Protein AF-A0A356KQK3-F1 (afdb_monomer_lite)

Secondary structure (DSSP, 8-state):
-------HHHHIIIIIIIIIIIIIHHHHHHHHHHHHHH---EEEEEESTTGGGT-SS--EEES--TTTTS-TTSEEEEEE-TT-EEEEESSGGG-SEEEEEETT-BEE-TT---EEE----SS---EEEEEEEEEE-HHHHHHHHS-S-STTHHHHHHHHHHHHHHHHHHHHHHHHHHHHHHHHHHHHHHHHHHT--HHHHS-EEEEEPTTS-EEEEE--HHHHHHHHHHHHGGG---EEPPPEEEEPPPEE-TT-SS-EEEPP----TTPPSEEEEEEEEE-GGGT-TTS-EEEEEEEETT---EEEEEEEETTSEE--GGG---EEEEE--EEES-TTSSSB--GGG-EEES--TTSSBTTEEEEEEEEEETTEEEEEEESSTT--GGGEEEEEEEEETT-EEEEEE-TT---EEEEEB-SS--TT-EEEEE--PPP-SSS--EEEEEEEEEE--HHHHHHHHHTT--PEE-SSPPPPGGGTTTSS-TTTTTS---

pLDDT: mean 74.05, std 19.7, range [24.05, 98.12]

Structure (mmCIF, N/CA/C/O backbone):
data_AF-A0A356KQK3-F1
#
_entry.id   AF-A0A356KQK3-F1
#
loop_
_atom_site.group_PDB
_atom_site.id
_atom_site.type_symbol
_atom_site.label_atom_id
_atom_site.label_alt_id
_atom_site.label_comp_id
_atom_site.label_asym_id
_atom_site.label_entity_id
_atom_site.label_seq_id
_atom_site.pdbx_PDB_ins_code
_atom_site.Cartn_x
_atom_site.Cartn_y
_atom_site.Cartn_z
_atom_site.occupancy
_atom_site.B_iso_or_equiv
_atom_site.auth_seq_id
_atom_site.auth_comp_id
_atom_site.auth_asym_id
_atom_site.auth_atom_id
_atom_site.pdbx_PDB_model_num
ATOM 1 N N . MET A 1 1 ? 6.437 -17.518 -47.014 1.00 45.53 1 MET A N 1
ATOM 2 C CA . MET A 1 1 ? 5.598 -17.442 -45.797 1.00 45.53 1 MET A CA 1
ATOM 3 C C . MET A 1 1 ? 6.515 -17.729 -44.629 1.00 45.53 1 MET A C 1
ATOM 5 O O . MET A 1 1 ? 7.204 -18.735 -44.697 1.00 45.53 1 MET A O 1
ATOM 9 N N . SER A 1 2 ? 6.586 -16.839 -43.641 1.00 49.50 2 SER A N 1
ATOM 10 C CA . SER A 1 2 ? 7.392 -17.042 -42.432 1.00 49.50 2 SER A CA 1
ATOM 11 C C . SER A 1 2 ? 6.797 -18.187 -41.610 1.00 49.50 2 SER A C 1
ATOM 13 O O . SER A 1 2 ? 5.632 -18.095 -41.222 1.00 49.50 2 SER A O 1
ATOM 15 N N . ASP A 1 3 ? 7.560 -19.251 -41.360 1.00 51.44 3 ASP A N 1
ATOM 16 C CA . ASP A 1 3 ? 7.124 -20.333 -40.476 1.00 51.44 3 ASP A CA 1
ATOM 17 C C . ASP A 1 3 ? 7.192 -19.871 -39.012 1.00 51.44 3 ASP A C 1
ATOM 19 O O . ASP A 1 3 ? 8.252 -19.873 -38.379 1.00 51.44 3 ASP A O 1
ATOM 23 N N . LEU A 1 4 ? 6.047 -19.437 -38.482 1.00 49.47 4 LEU A N 1
ATOM 24 C CA . LEU A 1 4 ? 5.902 -19.024 -37.088 1.00 49.47 4 LEU A CA 1
ATOM 25 C C . LEU A 1 4 ? 5.763 -20.214 -36.123 1.00 49.47 4 LEU A C 1
ATOM 27 O O . LEU A 1 4 ? 5.770 -19.992 -34.906 1.00 49.47 4 LEU A O 1
ATOM 31 N N . GLN A 1 5 ? 5.736 -21.467 -36.611 1.00 47.03 5 GLN A N 1
ATOM 32 C CA . GLN A 1 5 ? 5.753 -22.688 -35.787 1.00 47.03 5 GLN A CA 1
ATOM 33 C C . GLN A 1 5 ? 7.140 -22.954 -35.177 1.00 47.03 5 GLN A C 1
ATOM 35 O O . GLN A 1 5 ? 7.638 -24.080 -35.118 1.00 47.03 5 GLN A O 1
ATOM 40 N N . LYS A 1 6 ? 7.798 -21.901 -34.685 1.00 53.62 6 LYS A N 1
ATOM 41 C CA . LYS A 1 6 ? 9.056 -22.018 -33.957 1.00 53.62 6 LYS A CA 1
ATOM 42 C C . LYS A 1 6 ? 8.815 -22.661 -32.588 1.00 53.62 6 LYS A C 1
ATOM 44 O O . LYS A 1 6 ? 7.799 -22.381 -31.943 1.00 53.62 6 LYS A O 1
ATOM 49 N N . PRO A 1 7 ? 9.773 -23.461 -32.085 1.00 44.06 7 PRO A N 1
ATOM 50 C CA . PRO A 1 7 ? 9.718 -23.966 -30.724 1.00 44.06 7 PRO A CA 1
ATOM 51 C C . PRO A 1 7 ? 9.570 -22.820 -29.724 1.00 44.06 7 PRO A C 1
ATOM 53 O O . PRO A 1 7 ? 10.208 -21.775 -29.859 1.00 44.06 7 PRO A O 1
ATOM 56 N N . GLN A 1 8 ? 8.791 -23.043 -28.672 1.00 42.50 8 GLN A N 1
ATOM 57 C CA . GLN A 1 8 ? 8.525 -22.063 -27.617 1.00 42.50 8 GLN A CA 1
ATOM 58 C C . GLN A 1 8 ? 9.806 -21.424 -27.049 1.00 42.50 8 GLN A C 1
ATOM 60 O O . GLN A 1 8 ? 9.858 -20.216 -26.848 1.00 42.50 8 GLN A O 1
ATOM 65 N N . ALA A 1 9 ? 10.882 -22.202 -26.888 1.00 43.84 9 ALA A N 1
ATOM 66 C CA . ALA A 1 9 ? 12.180 -21.703 -26.429 1.00 43.84 9 ALA A CA 1
ATOM 67 C C . ALA A 1 9 ? 12.809 -20.639 -27.358 1.00 43.84 9 ALA A C 1
ATOM 69 O O . ALA A 1 9 ? 13.508 -19.744 -26.881 1.00 43.84 9 ALA A O 1
ATOM 70 N N . ALA A 1 10 ? 12.560 -20.707 -28.669 1.00 50.00 10 ALA A N 1
ATOM 71 C CA . ALA A 1 10 ? 13.054 -19.726 -29.635 1.00 50.00 10 ALA A CA 1
ATOM 72 C C . ALA A 1 10 ? 12.290 -18.395 -29.526 1.00 50.00 10 ALA A C 1
ATOM 74 O O . ALA A 1 10 ? 12.915 -17.333 -29.526 1.00 50.00 10 ALA A O 1
ATOM 75 N N . TRP A 1 11 ? 10.966 -18.454 -29.348 1.00 48.19 11 TRP A N 1
ATOM 76 C CA . TRP A 1 11 ? 10.122 -17.283 -29.080 1.00 48.19 11 TRP A CA 1
ATOM 77 C C . TRP A 1 11 ? 10.486 -16.600 -27.757 1.00 48.19 11 TRP A C 1
ATOM 79 O O . TRP A 1 11 ? 10.659 -15.381 -27.719 1.00 48.19 11 TRP A O 1
ATOM 89 N N . THR A 1 12 ? 10.685 -17.387 -26.695 1.00 45.28 12 THR A N 1
ATOM 90 C CA . THR A 1 12 ? 11.134 -16.912 -25.376 1.00 45.28 12 THR A CA 1
ATOM 91 C C . THR A 1 12 ? 12.439 -16.139 -25.467 1.00 45.28 12 THR A C 1
ATOM 93 O O . THR A 1 12 ? 12.567 -15.033 -24.941 1.00 45.28 12 THR A O 1
ATOM 96 N N . ARG A 1 13 ? 13.419 -16.723 -26.156 1.00 53.59 13 ARG A N 1
ATOM 97 C CA . ARG A 1 13 ? 14.734 -16.118 -26.302 1.00 53.59 13 ARG A CA 1
ATOM 98 C C . ARG A 1 13 ? 14.661 -14.805 -27.081 1.00 53.59 13 ARG A C 1
ATOM 100 O O . ARG A 1 13 ? 15.253 -13.830 -26.639 1.00 53.59 13 ARG A O 1
ATOM 107 N N . LEU A 1 14 ? 13.939 -14.765 -28.201 1.00 63.19 14 LEU A N 1
ATOM 108 C CA . LEU A 1 14 ? 13.907 -13.583 -29.063 1.00 63.19 14 LEU A CA 1
ATOM 109 C C . LEU A 1 14 ? 13.058 -12.439 -28.485 1.00 63.19 14 LEU A C 1
ATOM 111 O O . LEU A 1 14 ? 13.552 -11.324 -28.349 1.00 63.19 14 LEU A O 1
ATOM 115 N N . LEU A 1 15 ? 11.784 -12.687 -28.165 1.00 55.78 15 LEU A N 1
ATOM 116 C CA . LEU A 1 15 ? 10.864 -11.625 -27.739 1.00 55.78 15 LEU A CA 1
ATOM 117 C C . LEU A 1 15 ? 10.991 -11.308 -26.247 1.00 55.78 15 LEU A C 1
ATOM 119 O O . LEU A 1 15 ? 10.935 -10.142 -25.866 1.00 55.78 15 LEU A O 1
ATOM 123 N N . GLY A 1 16 ? 11.171 -12.332 -25.410 1.00 48.62 16 GLY A N 1
ATOM 124 C CA . GLY A 1 16 ? 11.288 -12.171 -23.962 1.00 48.62 16 GLY A CA 1
ATOM 125 C C . GLY A 1 16 ? 12.658 -11.640 -23.553 1.00 48.62 16 GLY A C 1
ATOM 126 O O . GLY A 1 16 ? 12.758 -10.545 -23.008 1.00 48.62 16 GLY A O 1
ATOM 127 N N . HIS A 1 17 ? 13.720 -12.401 -23.827 1.00 51.78 17 HIS A N 1
ATOM 128 C CA . HIS A 1 17 ? 15.061 -12.071 -23.329 1.00 51.78 17 HIS A CA 1
ATOM 129 C C . HIS A 1 17 ? 15.787 -11.023 -24.180 1.00 51.78 17 HIS A C 1
ATOM 131 O O . HIS A 1 17 ? 16.295 -10.033 -23.656 1.00 51.78 17 HIS A O 1
ATOM 137 N N . GLU A 1 18 ? 15.863 -11.237 -25.494 1.00 63.44 18 GLU A N 1
ATOM 138 C CA . GLU A 1 18 ? 16.644 -10.367 -26.371 1.00 63.44 18 GLU A CA 1
ATOM 139 C C . GLU A 1 18 ? 15.929 -9.013 -26.570 1.00 63.44 18 GLU A C 1
ATOM 141 O O . GLU A 1 18 ? 16.486 -7.980 -26.214 1.00 63.44 18 GLU A O 1
ATOM 146 N N . LEU A 1 19 ? 14.676 -8.986 -27.037 1.00 62.00 19 LEU A N 1
ATOM 147 C CA . LEU A 1 19 ? 13.952 -7.733 -27.300 1.00 62.00 19 LEU A CA 1
ATOM 148 C C . LEU A 1 19 ? 13.513 -7.002 -26.024 1.00 62.00 19 LEU A C 1
ATOM 150 O O . LEU A 1 19 ? 13.873 -5.840 -25.816 1.00 62.00 19 LEU A O 1
ATOM 154 N N . ALA A 1 20 ? 12.693 -7.651 -25.193 1.00 50.84 20 ALA A N 1
ATOM 155 C CA . ALA A 1 20 ? 12.008 -6.955 -24.112 1.00 50.84 20 ALA A CA 1
ATOM 156 C C . ALA A 1 20 ? 12.902 -6.720 -22.886 1.00 50.84 20 ALA A C 1
ATOM 158 O O . ALA A 1 20 ? 13.019 -5.582 -22.435 1.00 50.84 20 ALA A O 1
ATOM 159 N N . ALA A 1 21 ? 13.569 -7.764 -22.387 1.00 47.19 21 ALA A N 1
ATOM 160 C CA . ALA A 1 21 ? 14.389 -7.700 -21.174 1.00 47.19 21 ALA A CA 1
ATOM 161 C C . ALA A 1 21 ? 15.709 -6.931 -21.339 1.00 47.19 21 ALA A C 1
ATOM 163 O O . ALA A 1 21 ? 16.272 -6.463 -20.352 1.00 47.19 21 ALA A O 1
ATOM 164 N N . THR A 1 22 ? 16.214 -6.806 -22.570 1.00 60.34 22 THR A N 1
ATOM 165 C CA . THR A 1 22 ? 17.493 -6.131 -22.838 1.00 60.34 22 THR A CA 1
ATOM 166 C C . THR A 1 22 ? 17.267 -4.737 -23.415 1.00 60.34 22 THR A C 1
ATOM 168 O O . THR A 1 22 ? 17.581 -3.735 -22.772 1.00 60.34 22 THR A O 1
ATOM 171 N N . TYR A 1 23 ? 16.695 -4.646 -24.618 1.00 65.62 23 TYR A N 1
ATOM 172 C CA . TYR A 1 23 ? 16.611 -3.372 -25.332 1.00 65.62 23 TYR A CA 1
ATOM 173 C C . TYR A 1 23 ? 15.455 -2.492 -24.857 1.00 65.62 23 TYR A C 1
ATOM 175 O O . TYR A 1 23 ? 15.681 -1.339 -24.493 1.00 65.62 23 TYR A O 1
ATOM 183 N N . LEU A 1 24 ? 14.219 -3.006 -24.833 1.00 58.38 24 LEU A N 1
ATOM 184 C CA . LEU A 1 24 ? 13.063 -2.205 -24.398 1.00 58.38 24 LEU A CA 1
ATOM 185 C C . LEU A 1 24 ? 13.178 -1.810 -22.921 1.00 58.38 24 LEU A C 1
ATOM 187 O O . LEU A 1 24 ? 12.799 -0.697 -22.555 1.00 58.38 24 LEU A O 1
ATOM 191 N N . ALA A 1 25 ? 13.773 -2.683 -22.105 1.00 50.56 25 ALA A N 1
ATOM 192 C CA . ALA A 1 25 ? 14.048 -2.415 -20.705 1.00 50.56 25 ALA A CA 1
ATOM 193 C C . ALA A 1 25 ? 14.925 -1.188 -20.490 1.00 50.56 25 ALA A C 1
ATOM 195 O O . ALA A 1 25 ? 14.507 -0.187 -19.903 1.00 50.56 25 ALA A O 1
ATOM 196 N N . ALA A 1 26 ? 16.132 -1.238 -21.036 1.00 61.12 26 ALA A N 1
ATOM 197 C CA . ALA A 1 26 ? 17.069 -0.151 -20.865 1.00 61.12 26 ALA A CA 1
ATOM 198 C C . ALA A 1 26 ? 16.563 1.143 -21.542 1.00 61.12 26 ALA A C 1
ATOM 200 O O . ALA A 1 26 ? 16.791 2.232 -21.019 1.00 61.12 26 ALA A O 1
ATOM 201 N N . LEU A 1 27 ? 15.775 1.058 -22.624 1.00 58.59 27 LEU A N 1
ATOM 202 C CA . LEU A 1 27 ? 15.119 2.232 -23.217 1.00 58.59 27 LEU A CA 1
ATOM 203 C C . LEU A 1 27 ? 14.075 2.871 -22.289 1.00 58.59 27 LEU A C 1
ATOM 205 O O . LEU A 1 27 ? 14.006 4.101 -22.216 1.00 58.59 27 LEU A O 1
ATOM 209 N N . GLY A 1 28 ? 13.271 2.062 -21.596 1.00 51.75 28 GLY A N 1
ATOM 210 C CA . GLY A 1 28 ? 12.271 2.531 -20.636 1.00 51.75 28 GLY A CA 1
ATOM 211 C C . GLY A 1 28 ? 12.899 3.174 -19.399 1.00 51.75 28 GLY A C 1
ATOM 212 O O . GLY A 1 28 ? 12.482 4.258 -18.990 1.00 51.75 28 GLY A O 1
ATOM 213 N N . GLU A 1 29 ? 13.942 2.554 -18.843 1.00 57.16 29 GLU A N 1
ATOM 214 C CA . GLU A 1 29 ? 14.688 3.099 -17.701 1.00 57.16 29 GLU A CA 1
ATOM 215 C C . GLU A 1 29 ? 15.357 4.433 -18.045 1.00 57.16 29 GLU A C 1
ATOM 217 O O . GLU A 1 29 ? 15.207 5.411 -17.308 1.00 57.16 29 GLU A O 1
ATOM 222 N N . LEU A 1 30 ? 16.021 4.514 -19.203 1.00 68.31 30 LEU A N 1
ATOM 223 C CA . LEU A 1 30 ? 16.633 5.754 -19.679 1.00 68.31 30 LEU A CA 1
ATOM 224 C C . LEU A 1 30 ? 15.592 6.846 -19.936 1.00 68.31 30 LEU A C 1
ATOM 226 O O . LEU A 1 30 ? 15.851 8.004 -19.623 1.00 68.31 30 LEU A O 1
ATOM 230 N N . ALA A 1 31 ? 14.411 6.504 -20.458 1.00 65.38 31 ALA A N 1
ATOM 231 C CA . ALA A 1 31 ? 13.335 7.470 -20.668 1.00 65.38 31 ALA A CA 1
ATOM 232 C C . ALA A 1 31 ? 12.751 7.998 -19.345 1.00 65.38 31 ALA A C 1
ATOM 234 O O . ALA A 1 31 ? 12.466 9.189 -19.230 1.00 65.38 31 ALA A O 1
ATOM 235 N N . GLU A 1 32 ? 12.575 7.145 -18.332 1.00 62.59 32 GLU A N 1
ATOM 236 C CA . GLU A 1 32 ? 12.102 7.582 -17.013 1.00 62.59 32 GLU A CA 1
ATOM 237 C C . GLU A 1 32 ? 13.137 8.454 -16.302 1.00 62.59 32 GLU A C 1
ATOM 239 O O . GLU A 1 32 ? 12.781 9.487 -15.733 1.00 62.59 32 GLU A O 1
ATOM 244 N N . LEU A 1 33 ? 14.416 8.083 -16.382 1.00 71.12 33 LEU A N 1
ATOM 245 C CA . LEU A 1 33 ? 15.498 8.926 -15.895 1.00 71.12 33 LEU A CA 1
ATOM 246 C C . LEU A 1 33 ? 15.512 10.256 -16.657 1.00 71.12 33 LEU A C 1
ATOM 248 O O . LEU A 1 33 ? 15.440 11.295 -16.016 1.00 71.12 33 LEU A O 1
ATOM 252 N N . GLU A 1 34 ? 15.488 10.261 -17.994 1.00 76.81 34 GLU A N 1
ATOM 253 C CA . GLU A 1 34 ? 15.442 11.494 -18.799 1.00 76.81 34 GLU A CA 1
ATOM 254 C C . GLU A 1 34 ? 14.299 12.409 -18.326 1.00 76.81 34 GLU A C 1
ATOM 256 O O . GLU A 1 34 ? 14.519 13.594 -18.065 1.00 76.81 34 GLU A O 1
ATOM 261 N N . ARG A 1 35 ? 13.092 11.863 -18.120 1.00 70.06 35 ARG A N 1
ATOM 262 C CA . ARG A 1 35 ? 11.924 12.624 -17.647 1.00 70.06 35 ARG A CA 1
ATOM 263 C C . ARG A 1 35 ? 12.123 13.239 -16.263 1.00 70.06 35 ARG A C 1
ATOM 265 O O . ARG A 1 35 ? 11.754 14.393 -16.082 1.00 70.06 35 ARG A O 1
ATOM 272 N N . ARG A 1 36 ? 12.738 12.537 -15.307 1.00 72.06 36 ARG A N 1
ATOM 273 C CA . ARG A 1 36 ? 12.986 13.078 -13.952 1.00 72.06 36 ARG A CA 1
ATOM 274 C C . ARG A 1 36 ? 13.952 14.259 -13.931 1.00 72.06 36 ARG A C 1
ATOM 276 O O . ARG A 1 36 ? 13.905 15.066 -13.005 1.00 72.06 36 ARG A O 1
ATOM 283 N N . TYR A 1 37 ? 14.849 14.327 -14.913 1.00 77.81 37 TYR A N 1
ATOM 284 C CA . TYR A 1 37 ? 15.829 15.406 -15.049 1.00 77.81 37 TYR A CA 1
ATOM 285 C C . TYR A 1 37 ? 15.358 16.529 -15.989 1.00 77.81 37 TYR A C 1
ATOM 287 O O . TYR A 1 37 ? 15.927 17.614 -15.946 1.00 77.81 37 TYR A O 1
ATOM 295 N N . SER A 1 38 ? 14.320 16.298 -16.807 1.00 72.69 38 SER A N 1
ATOM 296 C CA . SER A 1 38 ? 13.834 17.258 -17.817 1.00 72.69 38 SER A CA 1
ATOM 297 C C . SER A 1 38 ? 12.420 17.798 -17.589 1.00 72.69 38 SER A C 1
ATOM 299 O O . SER A 1 38 ? 12.067 18.810 -18.190 1.00 72.69 38 SER A O 1
ATOM 301 N N . LEU A 1 39 ? 11.602 17.158 -16.747 1.00 69.06 39 LEU A N 1
ATOM 302 C CA . LEU A 1 39 ? 10.212 17.547 -16.503 1.00 69.06 39 LEU A CA 1
ATOM 303 C C . LEU A 1 39 ? 9.963 17.892 -15.033 1.00 69.06 39 LEU A C 1
ATOM 305 O O . LEU A 1 39 ? 10.480 17.260 -14.114 1.00 69.06 39 LEU A O 1
ATOM 309 N N . GLU A 1 40 ? 9.066 18.848 -14.813 1.00 66.81 40 GLU A N 1
ATOM 310 C CA . GLU A 1 40 ? 8.514 19.169 -13.497 1.00 66.81 40 GLU A CA 1
ATOM 311 C C . GLU A 1 40 ? 7.286 18.301 -13.214 1.00 66.81 40 GLU A C 1
ATOM 313 O O . GLU A 1 40 ? 6.137 18.733 -13.328 1.00 66.81 40 GLU A O 1
ATOM 318 N N . ARG A 1 41 ? 7.519 17.031 -12.869 1.00 68.69 41 ARG A N 1
ATOM 319 C CA . ARG A 1 41 ? 6.446 16.150 -12.394 1.00 68.69 41 ARG A CA 1
ATOM 320 C C . ARG A 1 41 ? 6.361 16.179 -10.881 1.00 68.69 41 ARG A C 1
ATOM 322 O O . ARG A 1 41 ? 7.340 16.380 -10.167 1.00 68.69 41 ARG A O 1
ATOM 329 N N . VAL A 1 42 ? 5.157 15.918 -10.399 1.00 68.50 42 VAL A N 1
ATOM 330 C CA . VAL A 1 42 ? 4.860 15.792 -8.983 1.00 68.50 42 VAL A CA 1
ATOM 331 C C . VAL A 1 42 ? 4.274 14.415 -8.741 1.00 68.50 42 VAL A C 1
ATOM 333 O O . VAL A 1 42 ? 3.205 14.089 -9.256 1.00 68.50 42 VAL A O 1
ATOM 336 N N . ARG A 1 43 ? 4.954 13.611 -7.924 1.00 70.00 43 ARG A N 1
ATOM 337 C CA . ARG A 1 43 ? 4.394 12.365 -7.402 1.00 70.00 43 ARG A CA 1
ATOM 338 C C . ARG A 1 43 ? 3.684 12.656 -6.089 1.00 70.00 43 ARG A C 1
ATOM 340 O O . ARG A 1 43 ? 4.187 13.415 -5.270 1.00 70.00 43 ARG A O 1
ATOM 347 N N . VAL A 1 44 ? 2.525 12.048 -5.877 1.00 67.75 44 VAL A N 1
ATOM 348 C CA . VAL A 1 44 ? 1.773 12.178 -4.626 1.00 67.75 44 VAL A CA 1
ATOM 349 C C . VAL A 1 44 ? 1.669 10.805 -3.986 1.00 67.75 44 VAL A C 1
ATOM 351 O O . VAL A 1 44 ? 1.217 9.851 -4.614 1.00 67.75 44 VAL A O 1
ATOM 354 N N . LEU A 1 45 ? 2.115 10.708 -2.742 1.00 66.69 45 LEU A N 1
ATOM 355 C CA . LEU A 1 45 ? 2.011 9.520 -1.910 1.00 66.69 45 LEU A CA 1
ATOM 356 C C . LEU A 1 45 ? 0.881 9.734 -0.908 1.00 66.69 45 LEU A C 1
ATOM 358 O O . LEU A 1 45 ? 0.734 10.822 -0.360 1.00 66.69 45 LEU A O 1
ATOM 362 N N . VAL A 1 46 ? 0.081 8.708 -0.653 1.00 67.56 46 VAL A N 1
ATOM 363 C CA . VAL A 1 46 ? -0.993 8.761 0.343 1.00 67.56 46 VAL A CA 1
ATOM 364 C C . VAL A 1 46 ? -0.479 8.136 1.640 1.00 67.56 46 VAL A C 1
ATOM 366 O O . VAL A 1 46 ? -0.025 6.995 1.628 1.00 67.56 46 VAL A O 1
ATOM 369 N N . LEU A 1 47 ? -0.532 8.877 2.747 1.00 57.78 47 LEU A N 1
ATOM 370 C CA . LEU A 1 47 ? -0.067 8.468 4.072 1.00 57.78 47 LEU A CA 1
ATOM 371 C C . LEU A 1 47 ? -1.261 8.361 5.045 1.00 57.78 47 LEU A C 1
ATOM 373 O O . LEU A 1 47 ? -1.943 9.352 5.309 1.00 57.78 47 LEU A O 1
ATOM 377 N N . GLY A 1 48 ? -1.493 7.177 5.621 1.00 49.50 48 GLY A N 1
ATOM 378 C CA . GLY A 1 48 ? -2.435 6.971 6.735 1.00 49.50 48 GLY A CA 1
ATOM 379 C C . GLY A 1 48 ? -3.493 5.878 6.531 1.00 49.50 48 GLY A C 1
ATOM 380 O O . GLY A 1 48 ? -3.653 5.330 5.441 1.00 49.50 48 GLY A O 1
ATOM 381 N N . ASP A 1 49 ? -4.248 5.612 7.604 1.00 38.12 49 ASP A N 1
ATOM 382 C CA . ASP A 1 49 ? -5.116 4.439 7.862 1.00 38.12 49 ASP A CA 1
ATOM 383 C C . ASP A 1 49 ? -6.362 4.290 6.976 1.00 38.12 49 ASP A C 1
ATOM 385 O O . ASP A 1 49 ? -7.251 3.485 7.244 1.00 38.12 49 ASP A O 1
ATOM 389 N N . ARG A 1 50 ? -6.456 5.082 5.904 1.00 51.19 50 ARG A N 1
ATOM 390 C CA . ARG A 1 50 ? -7.623 5.149 5.011 1.00 51.19 50 ARG A CA 1
ATOM 391 C C . ARG A 1 50 ? -7.255 5.117 3.527 1.00 51.19 50 ARG A C 1
ATOM 393 O O . ARG A 1 50 ? -8.032 5.586 2.700 1.00 51.19 50 ARG A O 1
ATOM 400 N N . ALA A 1 51 ? -6.105 4.541 3.171 1.00 43.84 51 ALA A N 1
ATOM 401 C CA . ALA A 1 51 ? -5.684 4.367 1.774 1.00 43.84 51 ALA A CA 1
ATOM 402 C C . ALA A 1 51 ? -6.711 3.589 0.915 1.00 43.84 51 ALA A C 1
ATOM 404 O O . ALA A 1 51 ? -6.834 3.849 -0.281 1.00 43.84 51 ALA A O 1
ATOM 405 N N . GLU A 1 52 ? -7.513 2.709 1.533 1.00 45.44 52 GLU A N 1
ATOM 406 C CA . GLU A 1 52 ? -8.634 1.995 0.890 1.00 45.44 52 GLU A CA 1
ATOM 407 C C . GLU A 1 52 ? -9.703 2.944 0.309 1.00 45.44 52 GLU A C 1
ATOM 409 O O . GLU A 1 52 ? -10.399 2.589 -0.638 1.00 45.44 52 GLU A O 1
ATOM 414 N N . VAL A 1 53 ? -9.822 4.171 0.832 1.00 49.38 53 VAL A N 1
ATOM 415 C CA . VAL A 1 53 ? -10.863 5.131 0.434 1.00 49.38 53 VAL A CA 1
ATOM 416 C C . VAL A 1 53 ? -10.515 5.847 -0.881 1.00 49.38 53 VAL A C 1
ATOM 418 O O . VAL A 1 53 ? -11.341 6.538 -1.461 1.00 49.38 53 VAL A O 1
ATOM 421 N N . VAL A 1 54 ? -9.289 5.706 -1.385 1.00 50.78 54 VAL A N 1
ATOM 422 C CA . VAL A 1 54 ? -8.725 6.732 -2.273 1.00 50.78 54 VAL A CA 1
ATOM 423 C C . VAL A 1 54 ? -8.199 6.193 -3.604 1.00 50.78 54 VAL A C 1
ATOM 425 O O . VAL A 1 54 ? -7.998 6.958 -4.545 1.00 50.78 54 VAL A O 1
ATOM 428 N N . GLY A 1 55 ? -8.086 4.870 -3.725 1.00 45.88 55 GLY A N 1
ATOM 429 C CA . GLY A 1 55 ? -7.609 4.205 -4.934 1.00 45.88 55 GLY A CA 1
ATOM 430 C C . GLY A 1 55 ? -6.090 4.363 -5.151 1.00 45.88 55 GLY A C 1
ATOM 431 O O . GLY A 1 55 ? -5.488 5.341 -4.710 1.00 45.88 55 GLY A O 1
ATOM 432 N N . PRO A 1 56 ? -5.432 3.394 -5.813 1.00 39.28 56 PRO A N 1
ATOM 433 C CA . PRO A 1 56 ? -3.968 3.324 -5.919 1.00 39.28 56 PRO A CA 1
ATOM 434 C C . PRO A 1 56 ? -3.335 4.267 -6.964 1.00 39.28 56 PRO A C 1
ATOM 436 O O . PRO A 1 56 ? -2.129 4.208 -7.187 1.00 39.28 56 PRO A O 1
ATOM 439 N N . GLY A 1 57 ? -4.095 5.154 -7.603 1.00 53.78 57 GLY A N 1
ATOM 440 C CA . GLY A 1 57 ? -3.566 6.104 -8.581 1.00 53.78 57 GLY A CA 1
ATOM 441 C C . GLY A 1 57 ? -4.618 7.129 -8.979 1.00 53.78 57 GLY A C 1
ATOM 442 O O . GLY A 1 57 ? -5.799 6.804 -9.014 1.00 53.78 57 GLY A O 1
ATOM 443 N N . GLY A 1 58 ? -4.194 8.367 -9.249 1.00 60.78 58 GLY A N 1
ATOM 444 C CA . GLY A 1 58 ? -5.083 9.383 -9.822 1.00 60.78 58 GLY A CA 1
ATOM 445 C C . GLY A 1 58 ? -4.861 10.816 -9.349 1.00 60.78 58 GLY A C 1
ATOM 446 O O . GLY A 1 58 ? -5.394 11.722 -9.979 1.00 60.78 58 GLY A O 1
ATOM 447 N N . VAL A 1 59 ? -4.086 11.059 -8.283 1.00 70.75 59 VAL A N 1
ATOM 448 C CA . VAL A 1 59 ? -3.835 12.436 -7.822 1.00 70.75 59 VAL A CA 1
ATOM 449 C C . VAL A 1 59 ? -2.791 13.100 -8.701 1.00 70.75 59 VAL A C 1
ATOM 451 O O . VAL A 1 59 ? -1.606 12.775 -8.638 1.00 70.75 59 VAL A O 1
ATOM 454 N N . GLN A 1 60 ? -3.233 14.061 -9.496 1.00 80.44 60 GLN A N 1
ATOM 455 C CA . GLN A 1 60 ? -2.371 14.917 -10.292 1.00 80.44 60 GLN A CA 1
ATOM 456 C C . GLN A 1 60 ? -2.413 16.311 -9.692 1.00 80.44 60 GLN A C 1
ATOM 458 O O . GLN A 1 60 ? -3.455 16.957 -9.728 1.00 80.44 60 GLN A O 1
ATOM 463 N N . LEU A 1 61 ? -1.292 16.778 -9.145 1.00 81.38 61 LEU A N 1
ATOM 464 C CA . LEU A 1 61 ? -1.169 18.137 -8.622 1.00 81.38 61 LEU A CA 1
ATOM 465 C C . LEU A 1 61 ? -0.280 18.974 -9.537 1.00 81.38 61 LEU A C 1
ATOM 467 O O . LEU A 1 61 ? 0.733 18.500 -10.049 1.00 81.38 61 LEU A O 1
ATOM 471 N N . ARG A 1 62 ? -0.665 20.233 -9.723 1.00 83.94 62 ARG A N 1
ATOM 472 C CA . ARG A 1 62 ? 0.067 21.249 -10.480 1.00 83.94 62 ARG A CA 1
ATOM 473 C C . ARG A 1 62 ? 0.259 22.486 -9.613 1.00 83.94 62 ARG A C 1
ATOM 475 O O . ARG A 1 62 ? -0.607 22.814 -8.801 1.00 83.94 62 ARG A O 1
ATOM 482 N N . GLY A 1 63 ? 1.383 23.172 -9.810 1.00 81.06 63 GLY A N 1
ATOM 483 C CA . GLY A 1 63 ? 1.726 24.376 -9.050 1.00 81.06 63 GLY A CA 1
ATOM 484 C C . GLY A 1 63 ? 2.139 24.096 -7.604 1.00 81.06 63 GLY A C 1
ATOM 485 O O . GLY A 1 63 ? 1.910 24.931 -6.736 1.00 81.06 63 GLY A O 1
ATOM 486 N N . VAL A 1 64 ? 2.704 22.919 -7.317 1.00 81.31 64 VAL A N 1
ATOM 487 C CA . VAL A 1 64 ? 3.206 22.575 -5.978 1.00 81.31 64 VAL A CA 1
ATOM 488 C C . VAL A 1 64 ? 4.419 23.429 -5.637 1.00 81.31 64 VAL A C 1
ATOM 490 O O . VAL A 1 64 ? 5.377 23.477 -6.399 1.00 81.31 64 VAL A O 1
ATOM 493 N N . ALA A 1 65 ? 4.389 24.042 -4.459 1.00 80.69 65 ALA A N 1
ATOM 494 C CA . ALA A 1 65 ? 5.485 24.814 -3.897 1.00 80.69 65 ALA A CA 1
ATOM 495 C C . ALA A 1 65 ? 5.693 24.392 -2.436 1.00 80.69 65 ALA A C 1
ATOM 497 O O . ALA A 1 65 ? 4.890 24.738 -1.557 1.00 80.69 65 ALA A O 1
ATOM 498 N N . LEU A 1 66 ? 6.767 23.631 -2.192 1.00 78.88 66 LEU A N 1
ATOM 499 C CA . LEU A 1 66 ? 7.062 23.065 -0.875 1.00 78.88 66 LEU A CA 1
ATOM 500 C C . LEU A 1 66 ? 7.183 24.171 0.184 1.00 78.88 66 LEU A C 1
ATOM 502 O O . LEU A 1 66 ? 7.811 25.200 -0.051 1.00 78.88 66 LEU A O 1
ATOM 506 N N . GLY A 1 67 ? 6.528 23.985 1.332 1.00 74.12 67 GLY A N 1
ATOM 507 C CA . GLY A 1 67 ? 6.512 24.955 2.434 1.00 74.12 67 GLY A CA 1
ATOM 508 C C . GLY A 1 67 ? 5.675 26.220 2.198 1.00 74.12 67 GLY A C 1
ATOM 509 O O . GLY A 1 67 ? 5.509 27.007 3.128 1.00 74.12 67 GLY A O 1
ATOM 510 N N . ARG A 1 68 ? 5.121 26.421 0.991 1.00 83.19 68 ARG A N 1
ATOM 511 C CA . ARG A 1 68 ? 4.227 27.548 0.673 1.00 83.19 68 ARG A CA 1
ATOM 512 C C . ARG A 1 68 ? 2.770 27.115 0.569 1.00 83.19 68 ARG A C 1
ATOM 514 O O . ARG A 1 68 ? 1.916 27.672 1.251 1.00 83.19 68 ARG A O 1
ATOM 521 N N . ASN A 1 69 ? 2.477 26.153 -0.306 1.00 87.12 69 ASN A N 1
ATOM 522 C CA . ASN A 1 69 ? 1.135 25.576 -0.453 1.00 87.12 69 ASN A CA 1
ATOM 523 C C . ASN A 1 69 ? 1.061 24.114 0.006 1.00 87.12 69 ASN A C 1
ATOM 525 O O . ASN A 1 69 ? 0.003 23.497 -0.078 1.00 87.12 69 ASN A O 1
ATOM 529 N N . THR A 1 70 ? 2.156 23.608 0.568 1.00 83.69 70 THR A N 1
ATOM 530 C CA . THR A 1 70 ? 2.249 22.382 1.362 1.00 83.69 70 THR A CA 1
ATOM 531 C C . THR A 1 70 ? 2.852 22.726 2.727 1.00 83.69 70 THR A C 1
ATOM 533 O O . THR A 1 70 ? 3.373 23.827 2.920 1.00 83.69 70 THR A O 1
ATOM 536 N N . ALA A 1 71 ? 2.872 21.771 3.654 1.00 78.88 71 ALA A N 1
ATOM 537 C CA . ALA A 1 71 ? 3.769 21.848 4.803 1.00 78.88 71 ALA A CA 1
ATOM 538 C C . ALA A 1 71 ? 5.251 21.869 4.359 1.00 78.88 71 ALA A C 1
ATOM 540 O O . ALA A 1 71 ? 5.551 21.485 3.219 1.00 78.88 71 ALA A O 1
ATOM 541 N N . PRO A 1 72 ? 6.189 22.284 5.237 1.00 74.88 72 PRO A N 1
ATOM 542 C CA . PRO A 1 72 ? 7.623 22.325 4.923 1.00 74.88 72 PRO A CA 1
ATOM 543 C C . PRO A 1 72 ? 8.207 20.983 4.467 1.00 74.88 72 PRO A C 1
ATOM 545 O O . PRO A 1 72 ? 9.120 20.950 3.653 1.00 74.88 72 PRO A O 1
ATOM 548 N N . ASP A 1 73 ? 7.652 19.875 4.953 1.00 66.06 73 ASP A N 1
ATOM 549 C CA . ASP A 1 73 ? 8.053 18.515 4.586 1.00 66.06 73 ASP A CA 1
ATOM 550 C C . ASP A 1 73 ? 7.364 17.990 3.309 1.00 66.06 73 ASP A C 1
ATOM 552 O O . ASP A 1 73 ? 7.536 16.830 2.949 1.00 66.06 73 ASP A O 1
ATOM 556 N N . GLY A 1 74 ? 6.561 18.820 2.633 1.00 71.94 74 GLY A N 1
ATOM 557 C CA . GLY A 1 74 ? 5.780 18.435 1.455 1.00 71.94 74 GLY A CA 1
ATOM 558 C C . GLY A 1 74 ? 4.436 17.782 1.768 1.00 71.94 74 GLY A C 1
ATOM 559 O O . GLY A 1 74 ? 3.781 17.278 0.853 1.00 71.94 74 GLY A O 1
ATOM 560 N N . SER A 1 75 ? 3.997 17.779 3.029 1.00 81.75 75 SER A N 1
ATOM 561 C CA . SER A 1 75 ? 2.706 17.195 3.398 1.00 81.75 75 SER A CA 1
ATOM 562 C C . SER A 1 75 ? 1.514 18.069 3.007 1.00 81.75 75 SER A C 1
ATOM 564 O O . SER A 1 75 ? 1.560 19.300 3.066 1.00 81.75 75 SER A O 1
ATOM 566 N N . LEU A 1 76 ? 0.409 17.408 2.684 1.00 86.88 76 LEU A N 1
ATOM 567 C CA . LEU A 1 76 ? -0.931 17.969 2.568 1.00 86.88 76 LEU A CA 1
ATOM 568 C C . LEU A 1 76 ? -1.901 17.128 3.396 1.00 86.88 76 LEU A C 1
ATOM 570 O O . LEU A 1 76 ? -1.668 15.945 3.624 1.00 86.88 76 LEU A O 1
ATOM 574 N N . TRP A 1 77 ? -3.015 17.719 3.806 1.00 87.81 77 TRP A N 1
ATOM 575 C CA . TRP A 1 77 ? -4.106 17.020 4.478 1.00 87.81 77 TRP A CA 1
ATOM 576 C C . TRP A 1 77 ? -5.362 17.108 3.628 1.00 87.81 77 TRP A C 1
ATOM 578 O O . TRP A 1 77 ? -5.663 18.143 3.045 1.00 87.81 77 TRP A O 1
ATOM 588 N N . LEU A 1 78 ? -6.095 16.012 3.553 1.00 86.94 78 LEU A N 1
ATOM 589 C CA . LEU A 1 78 ? -7.271 15.832 2.725 1.00 86.94 78 LEU A CA 1
ATOM 590 C C . LEU A 1 78 ? -8.520 15.791 3.597 1.00 86.94 78 LEU A C 1
ATOM 592 O O . LEU A 1 78 ? -8.578 15.060 4.588 1.00 86.94 78 LEU A O 1
ATOM 596 N N . ARG A 1 79 ? -9.569 16.477 3.152 1.00 88.31 79 ARG A N 1
ATOM 597 C CA . ARG A 1 79 ? -10.945 16.217 3.569 1.00 88.31 79 ARG A CA 1
ATOM 598 C C . ARG A 1 79 ? -11.788 15.887 2.346 1.00 88.31 79 ARG A C 1
ATOM 600 O O . ARG A 1 79 ? -11.751 16.612 1.355 1.00 88.31 79 ARG A O 1
ATOM 607 N N . LEU A 1 80 ? -12.544 14.805 2.440 1.00 86.69 80 LEU A N 1
ATOM 608 C CA . LEU A 1 80 ? -13.550 14.406 1.472 1.00 86.69 80 LEU A CA 1
ATOM 609 C C . LEU A 1 80 ? -14.902 14.355 2.179 1.00 86.69 80 LEU A C 1
ATOM 611 O O . LEU A 1 80 ? -15.042 13.654 3.182 1.00 86.69 80 LEU A O 1
ATOM 615 N N . ASP A 1 81 ? -15.884 15.093 1.677 1.00 86.31 81 ASP A N 1
ATOM 616 C CA . ASP A 1 81 ? -17.237 15.083 2.236 1.00 86.31 81 ASP A CA 1
ATOM 617 C C . ASP A 1 81 ? -18.164 14.058 1.555 1.00 86.31 81 ASP A C 1
ATOM 619 O O . ASP A 1 81 ? -17.795 13.371 0.599 1.00 86.31 81 ASP A O 1
ATOM 623 N N . ALA A 1 82 ? -19.392 13.942 2.068 1.00 81.06 82 ALA A N 1
ATOM 624 C CA . ALA A 1 82 ? -20.412 13.038 1.532 1.00 81.06 82 ALA A CA 1
ATOM 625 C C . ALA A 1 82 ? -20.879 13.422 0.114 1.00 81.06 82 ALA A C 1
ATOM 627 O O . ALA A 1 82 ? -21.453 12.598 -0.592 1.00 81.06 82 ALA A O 1
ATOM 628 N N . GLN A 1 83 ? -20.614 14.657 -0.313 1.00 83.50 83 GLN A N 1
ATOM 629 C CA . GLN A 1 83 ? -20.912 15.193 -1.639 1.00 83.50 83 GLN A CA 1
ATOM 630 C C . GLN A 1 83 ? -19.728 15.030 -2.605 1.00 83.50 83 GLN A C 1
ATOM 632 O O . GLN A 1 83 ? -19.741 15.594 -3.700 1.00 83.50 83 GLN A O 1
ATOM 637 N N . ARG A 1 84 ? -18.709 14.247 -2.219 1.00 83.00 84 ARG A N 1
ATOM 638 C CA . ARG A 1 84 ? -17.484 13.993 -2.990 1.00 83.00 84 ARG A CA 1
ATOM 639 C C . ARG A 1 84 ? -16.676 15.257 -3.288 1.00 83.00 84 ARG A C 1
ATOM 641 O O . ARG A 1 84 ? -15.923 15.301 -4.265 1.00 83.00 84 ARG A O 1
ATOM 648 N N . ARG A 1 85 ? -16.804 16.295 -2.465 1.00 88.75 85 ARG A N 1
ATOM 649 C CA . ARG A 1 85 ? -15.938 17.466 -2.548 1.00 88.75 85 ARG A CA 1
ATOM 650 C C . ARG A 1 85 ? -14.622 17.156 -1.864 1.00 88.75 85 ARG A C 1
ATOM 652 O O . ARG A 1 85 ? -14.578 16.833 -0.678 1.00 88.75 85 ARG A O 1
ATOM 659 N N . VAL A 1 86 ? -13.546 17.312 -2.618 1.00 89.38 86 VAL A N 1
ATOM 660 C CA . VAL A 1 86 ? -12.188 17.222 -2.104 1.00 89.38 86 VAL A CA 1
ATOM 661 C C . VAL A 1 86 ? -11.750 18.597 -1.630 1.00 89.38 86 VAL A C 1
ATOM 663 O O . VAL A 1 86 ? -11.952 19.584 -2.333 1.00 89.38 86 VAL A O 1
ATOM 666 N N . THR A 1 87 ? -11.137 18.665 -0.453 1.00 91.69 87 THR A N 1
ATOM 667 C CA . THR A 1 87 ? -10.436 19.852 0.042 1.00 91.69 87 THR A CA 1
ATOM 668 C C . THR A 1 87 ? -9.052 19.450 0.537 1.00 91.69 87 THR A C 1
ATOM 670 O O . THR A 1 87 ? -8.925 18.528 1.340 1.00 91.69 87 THR A O 1
ATOM 673 N N . LEU A 1 88 ? -8.024 20.140 0.052 1.00 91.88 88 LEU A N 1
ATOM 674 C CA . LEU A 1 88 ? -6.631 19.994 0.453 1.00 91.88 88 LEU A CA 1
ATOM 675 C C . LEU A 1 88 ? -6.227 21.135 1.377 1.00 91.88 88 LEU A C 1
ATOM 677 O O . LEU A 1 88 ? -6.578 22.290 1.132 1.00 91.88 88 LEU A O 1
ATOM 681 N N . PHE A 1 89 ? -5.438 20.812 2.393 1.00 92.25 89 PHE A N 1
ATOM 682 C CA . PHE A 1 89 ? -4.940 21.741 3.393 1.00 92.25 89 PHE A CA 1
ATOM 683 C C . PHE A 1 89 ? -3.421 21.626 3.529 1.00 92.25 89 PHE A C 1
ATOM 685 O O . PHE A 1 89 ? -2.879 20.528 3.428 1.00 92.25 89 PHE A O 1
ATOM 692 N N . SER A 1 90 ? -2.736 22.742 3.781 1.00 88.94 90 SER A N 1
ATOM 693 C CA . SER A 1 90 ? -1.279 22.777 4.007 1.00 88.94 90 SER A CA 1
ATOM 694 C C . SER A 1 90 ? -0.870 22.562 5.467 1.00 88.94 90 SER A C 1
ATOM 696 O O . SER A 1 90 ? 0.319 22.535 5.770 1.00 88.94 90 SER A O 1
ATOM 698 N N . ALA A 1 91 ? -1.841 22.401 6.368 1.00 83.81 91 ALA A N 1
ATOM 699 C CA . ALA A 1 91 ? -1.638 22.152 7.790 1.00 83.81 91 ALA A CA 1
ATOM 700 C C . ALA A 1 91 ? -2.672 21.136 8.314 1.00 83.81 91 ALA A C 1
ATOM 702 O O . ALA A 1 91 ? -3.776 21.046 7.754 1.00 83.81 91 ALA A O 1
ATOM 703 N N . PRO A 1 92 ? -2.354 20.398 9.395 1.00 76.50 92 PRO A N 1
ATOM 704 C CA . PRO A 1 92 ? -3.317 19.522 10.056 1.00 76.50 92 PRO A CA 1
ATOM 705 C C . PRO A 1 92 ? -4.525 20.316 10.589 1.00 76.50 92 PRO A C 1
ATOM 707 O O . PRO A 1 92 ? -4.479 21.541 10.722 1.00 76.50 92 PRO A O 1
ATOM 710 N N . ASN A 1 93 ? -5.631 19.623 10.879 1.00 73.88 93 ASN A N 1
ATOM 711 C CA . ASN A 1 93 ? -6.892 20.189 11.396 1.00 73.88 93 ASN A CA 1
ATOM 712 C C . ASN A 1 93 ? -7.671 21.094 10.421 1.00 73.88 93 ASN A C 1
ATOM 714 O O . ASN A 1 93 ? -8.723 21.639 10.759 1.00 73.88 93 ASN A O 1
ATOM 718 N N . GLY A 1 94 ? -7.195 21.238 9.183 1.00 68.88 94 GLY A N 1
ATOM 719 C CA . GLY A 1 94 ? -7.906 21.953 8.127 1.00 68.88 94 GLY A CA 1
ATOM 720 C C . GLY A 1 94 ? -7.862 23.479 8.241 1.00 68.88 94 GLY A C 1
ATOM 721 O O . GLY A 1 94 ? -8.764 24.153 7.749 1.00 68.88 94 GLY A O 1
ATOM 722 N N . GLN A 1 95 ? -6.834 24.032 8.891 1.00 73.69 95 GLN A N 1
ATOM 723 C CA . GLN A 1 95 ? -6.738 25.476 9.136 1.00 73.69 95 GLN A CA 1
ATOM 724 C C . GLN A 1 95 ? -6.504 26.301 7.862 1.00 73.69 95 GLN A C 1
ATOM 726 O O . GLN A 1 95 ? -7.031 27.404 7.744 1.00 73.69 95 GLN A O 1
ATOM 731 N N . VAL A 1 96 ? -5.739 25.777 6.897 1.00 84.94 96 VAL A N 1
ATOM 732 C CA . VAL A 1 96 ? -5.369 26.510 5.675 1.00 84.94 96 VAL A CA 1
ATOM 733 C C . VAL A 1 96 ? -5.697 25.670 4.451 1.00 84.94 96 VAL A C 1
ATOM 735 O O . VAL A 1 96 ? -4.931 24.786 4.074 1.00 84.94 96 VAL A O 1
ATOM 738 N N . ALA A 1 97 ? -6.859 25.921 3.844 1.00 90.06 97 ALA A N 1
ATOM 739 C CA . ALA A 1 97 ? -7.262 25.257 2.609 1.00 90.06 97 ALA A CA 1
ATOM 740 C C . ALA A 1 97 ? -6.484 25.835 1.420 1.00 90.06 97 ALA A C 1
ATOM 742 O O . ALA A 1 97 ? -6.459 27.052 1.217 1.00 90.06 97 ALA A O 1
ATOM 743 N N . VAL A 1 98 ? -5.876 24.956 0.628 1.00 93.19 98 VAL A N 1
ATOM 744 C CA . VAL A 1 98 ? -5.025 25.315 -0.513 1.00 93.19 98 VAL A CA 1
ATOM 745 C C . VAL A 1 98 ? -5.629 24.912 -1.850 1.00 93.19 98 VAL A C 1
ATOM 747 O O . VAL A 1 98 ? -5.376 25.587 -2.840 1.00 93.19 98 VAL A O 1
ATOM 750 N N . ALA A 1 99 ? -6.472 23.885 -1.905 1.00 93.88 99 ALA A N 1
ATOM 751 C CA . ALA A 1 99 ? -7.218 23.548 -3.114 1.00 93.88 99 ALA A CA 1
ATOM 752 C C . ALA A 1 99 ? -8.533 22.858 -2.760 1.00 93.88 99 ALA A C 1
ATOM 754 O O . ALA A 1 99 ? -8.606 22.161 -1.750 1.00 93.88 99 ALA A O 1
ATOM 755 N N . ALA A 1 100 ? -9.570 23.024 -3.576 1.00 93.50 100 ALA A N 1
ATOM 756 C CA . ALA A 1 100 ? -10.808 22.273 -3.408 1.00 93.50 100 ALA A CA 1
ATOM 757 C C . ALA A 1 100 ? -11.600 22.130 -4.703 1.00 93.50 100 ALA A C 1
ATOM 759 O O . ALA A 1 100 ? -11.499 22.964 -5.600 1.00 93.50 100 ALA A O 1
ATOM 760 N N . GLY A 1 101 ? -12.472 21.128 -4.745 1.00 90.56 101 GLY A N 1
ATOM 761 C CA . GLY A 1 101 ? -13.546 21.066 -5.726 1.00 90.56 101 GLY A CA 1
ATOM 762 C C . GLY A 1 101 ? -14.256 19.713 -5.791 1.00 90.56 101 GLY A C 1
ATOM 763 O O . GLY A 1 101 ? -13.920 18.786 -5.046 1.00 90.56 101 GLY A O 1
ATOM 764 N N . PRO A 1 102 ? -15.326 19.629 -6.597 1.00 89.31 102 PRO A N 1
ATOM 765 C CA . PRO A 1 102 ? -16.194 18.462 -6.655 1.00 89.31 102 PRO A CA 1
ATOM 766 C C . PRO A 1 102 ? -15.545 17.320 -7.437 1.00 89.31 102 PRO A C 1
ATOM 768 O O . PRO A 1 102 ? -14.839 17.551 -8.416 1.00 89.31 102 PRO A O 1
ATOM 771 N N . ASN A 1 103 ? -15.828 16.080 -7.032 1.00 83.94 103 ASN A N 1
ATOM 772 C CA . ASN A 1 103 ? -15.429 14.865 -7.747 1.00 83.94 103 ASN A CA 1
ATOM 773 C C . ASN A 1 103 ? -13.930 14.809 -8.086 1.00 83.94 103 ASN A C 1
ATOM 775 O O . ASN A 1 103 ? -13.552 14.295 -9.131 1.00 83.94 103 ASN A O 1
ATOM 779 N N . GLY A 1 104 ? -13.083 15.366 -7.217 1.00 80.50 104 GLY A N 1
ATOM 780 C CA . GLY A 1 104 ? -11.637 15.360 -7.413 1.00 80.50 104 GLY A CA 1
ATOM 781 C C . GLY A 1 104 ? -11.084 16.416 -8.372 1.00 80.50 104 GLY A C 1
ATOM 782 O O . GLY A 1 104 ? -9.868 16.515 -8.493 1.00 80.50 104 GLY A O 1
ATOM 783 N N . ALA A 1 105 ? -11.915 17.252 -9.001 1.00 89.56 105 ALA A N 1
ATOM 784 C CA . ALA A 1 105 ? -11.440 18.406 -9.763 1.00 89.56 105 ALA A CA 1
ATOM 785 C C . ALA A 1 105 ? -11.031 19.530 -8.796 1.00 89.56 105 ALA A C 1
ATOM 787 O O . ALA A 1 105 ? -11.885 20.184 -8.203 1.00 89.56 105 ALA A O 1
ATOM 788 N N . LEU A 1 106 ? -9.729 19.739 -8.603 1.00 91.69 106 LEU A N 1
ATOM 789 C CA . LEU A 1 106 ? -9.177 20.657 -7.608 1.00 91.69 106 LEU A CA 1
ATOM 790 C C . LEU A 1 106 ? -8.838 22.013 -8.228 1.00 91.69 106 LEU A C 1
ATOM 792 O O . LEU A 1 106 ? -7.942 22.124 -9.068 1.00 91.69 106 LEU A O 1
ATOM 796 N N . ALA A 1 107 ? -9.500 23.060 -7.743 1.00 94.44 107 ALA A N 1
ATOM 797 C CA . ALA A 1 107 ? -9.168 24.445 -8.045 1.00 94.44 107 ALA A CA 1
ATOM 798 C C . ALA A 1 107 ? -8.377 25.080 -6.886 1.00 94.44 107 ALA A C 1
ATOM 800 O O . ALA A 1 107 ? -8.620 24.735 -5.723 1.00 94.44 107 ALA A O 1
ATOM 801 N N . PRO A 1 108 ? -7.458 26.018 -7.173 1.00 94.50 108 PRO A N 1
ATOM 802 C CA . PRO A 1 108 ? -6.682 26.694 -6.143 1.00 94.50 108 PRO A CA 1
ATOM 803 C C . PRO A 1 108 ? -7.577 27.557 -5.256 1.00 94.50 108 PRO A C 1
ATOM 805 O O . PRO A 1 108 ? -8.488 28.236 -5.728 1.00 94.50 108 PRO A O 1
ATOM 808 N N . LEU A 1 109 ? -7.281 27.561 -3.959 1.00 91.44 109 LEU A N 1
ATOM 809 C CA . LEU A 1 109 ? -7.904 28.438 -2.970 1.00 91.44 109 LEU A CA 1
ATOM 810 C C . LEU A 1 109 ? -6.876 29.422 -2.419 1.00 91.44 109 LEU A C 1
ATOM 812 O O .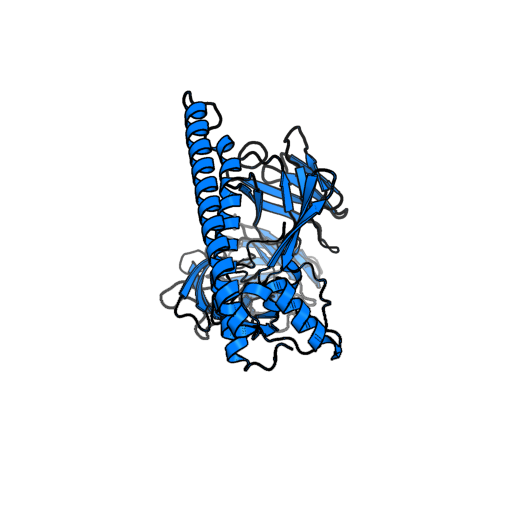 LEU A 1 109 ? -5.686 29.119 -2.365 1.00 91.44 109 LEU A O 1
ATOM 816 N N . ASN A 1 110 ? -7.335 30.599 -1.987 1.00 86.00 110 ASN A N 1
ATOM 817 C CA . ASN A 1 110 ? -6.516 31.586 -1.270 1.00 86.00 110 ASN A CA 1
ATOM 818 C C . ASN A 1 110 ? -5.211 31.981 -1.994 1.00 86.00 110 ASN A C 1
ATOM 820 O O . ASN A 1 110 ? -4.197 32.246 -1.357 1.00 86.00 110 ASN A O 1
ATOM 824 N N . GLY A 1 111 ? -5.211 31.981 -3.332 1.00 83.75 111 GLY A N 1
ATOM 825 C CA . GLY A 1 111 ? -4.019 32.307 -4.123 1.00 83.75 111 GLY A CA 1
ATOM 826 C C . GLY A 1 111 ? -2.874 31.292 -3.998 1.00 83.75 111 GLY A C 1
ATOM 827 O O . GLY A 1 111 ? -1.735 31.625 -4.316 1.00 83.75 111 GLY A O 1
ATOM 828 N N . SER A 1 112 ? -3.151 30.061 -3.550 1.00 88.44 112 SER A N 1
ATOM 829 C CA . SER A 1 112 ? -2.142 29.008 -3.359 1.00 88.44 112 SER A CA 1
ATOM 830 C C . SER A 1 112 ? -1.422 28.595 -4.648 1.00 88.44 112 SER A C 1
ATOM 832 O O . SER A 1 112 ? -0.315 28.062 -4.581 1.00 88.44 112 SER A O 1
ATOM 834 N N . GLY A 1 113 ? -2.072 28.762 -5.805 1.00 87.12 113 GLY A N 1
ATOM 835 C CA . GLY A 1 113 ? -1.626 28.225 -7.094 1.00 87.12 113 GLY A CA 1
ATOM 836 C C . GLY A 1 113 ? -1.725 26.697 -7.223 1.00 87.12 113 GLY A C 1
ATOM 837 O O . GLY A 1 113 ? -1.490 26.175 -8.310 1.00 87.12 113 GLY A O 1
ATOM 838 N N . LEU A 1 114 ? -2.107 25.980 -6.157 1.00 89.25 114 LEU A N 1
ATOM 839 C CA . LEU A 1 114 ? -2.214 24.524 -6.154 1.00 89.25 114 LEU A CA 1
ATOM 840 C C . LEU A 1 114 ? -3.517 24.088 -6.829 1.00 89.25 114 LEU A C 1
ATOM 842 O O . LEU A 1 114 ? -4.606 24.402 -6.360 1.00 89.25 114 LEU A O 1
ATOM 846 N N . SER A 1 115 ? -3.413 23.331 -7.912 1.00 90.25 115 SER A N 1
ATOM 847 C CA . SER A 1 115 ? -4.562 22.796 -8.651 1.00 90.25 115 SER A CA 1
ATOM 848 C C . SER A 1 115 ? -4.342 21.331 -8.986 1.00 90.25 115 SER A C 1
ATOM 850 O O . SER A 1 115 ? -3.241 20.809 -8.803 1.00 90.25 115 SER A O 1
ATOM 852 N N . GLY A 1 116 ? -5.375 20.646 -9.463 1.00 89.06 116 GLY A N 1
ATOM 853 C CA . GLY A 1 116 ? -5.210 19.244 -9.790 1.00 89.06 116 GLY A CA 1
ATOM 854 C C . GLY A 1 116 ? -6.468 18.506 -10.193 1.00 89.06 116 GLY A C 1
ATOM 855 O O . GLY A 1 116 ? -7.556 19.069 -10.291 1.00 89.06 116 GLY A O 1
ATOM 856 N N . ALA A 1 117 ? -6.289 17.214 -10.398 1.00 85.94 117 ALA A N 1
ATOM 857 C CA . ALA A 1 117 ? -7.363 16.268 -10.623 1.00 85.94 117 ALA A CA 1
ATOM 858 C C . ALA A 1 117 ? -7.145 15.033 -9.751 1.00 85.94 117 ALA A C 1
ATOM 860 O O . ALA A 1 117 ? -6.015 14.710 -9.377 1.00 85.94 117 ALA A O 1
ATOM 861 N N . TRP A 1 118 ? -8.241 14.357 -9.433 1.00 79.50 118 TRP A N 1
ATOM 862 C CA . TRP A 1 118 ? -8.245 13.119 -8.679 1.00 79.50 118 TRP A CA 1
ATOM 863 C C . TRP A 1 118 ? -9.351 12.211 -9.190 1.00 79.50 118 TRP A C 1
ATOM 865 O O . TRP A 1 118 ? -10.531 12.514 -9.022 1.00 79.50 118 TRP A O 1
ATOM 875 N N . ASP A 1 119 ? -8.971 11.066 -9.747 1.00 76.69 119 ASP A N 1
ATOM 876 C CA . ASP A 1 119 ? -9.921 9.997 -10.049 1.00 76.69 119 ASP A CA 1
ATOM 877 C C . ASP A 1 119 ? -10.383 9.301 -8.765 1.00 76.69 119 ASP A C 1
ATOM 879 O O . ASP A 1 119 ? -9.789 8.339 -8.281 1.00 76.69 119 ASP A O 1
ATOM 883 N N . LEU A 1 120 ? -11.449 9.837 -8.171 1.00 71.00 120 LEU A N 1
ATOM 884 C CA . LEU A 1 120 ? -12.091 9.243 -7.005 1.00 71.00 120 LEU A CA 1
ATOM 885 C C . LEU A 1 120 ? -12.919 8.011 -7.415 1.00 71.00 120 LEU A C 1
ATOM 887 O O . LEU A 1 120 ? -13.755 8.126 -8.322 1.00 71.00 120 LEU A O 1
ATOM 891 N N . PRO A 1 121 ? -12.799 6.867 -6.712 1.00 67.38 121 PRO A N 1
ATOM 892 C CA . PRO A 1 121 ? -13.631 5.700 -6.985 1.00 67.38 121 PRO A CA 1
ATOM 893 C C . PRO A 1 121 ? -15.137 6.014 -6.852 1.00 67.38 121 PRO A C 1
ATOM 895 O O . PRO A 1 121 ? -15.531 6.982 -6.207 1.00 67.38 121 PRO A O 1
ATOM 898 N N . PRO A 1 122 ? -16.033 5.235 -7.477 1.00 62.09 122 PRO A N 1
ATOM 899 C CA . PRO A 1 122 ? -17.470 5.529 -7.477 1.00 62.09 122 PRO A CA 1
ATOM 900 C C . PRO A 1 122 ? -18.135 5.431 -6.092 1.00 62.09 122 PRO A C 1
ATOM 902 O O . PRO A 1 122 ? -19.137 6.106 -5.862 1.00 62.09 122 PRO A O 1
ATOM 905 N N . ALA A 1 123 ? -17.569 4.653 -5.165 1.00 62.12 123 ALA A N 1
ATOM 906 C CA . ALA A 1 123 ? -18.021 4.542 -3.781 1.00 62.12 123 ALA A CA 1
ATOM 907 C C . ALA A 1 123 ? -16.919 5.043 -2.840 1.00 62.12 123 ALA A C 1
ATOM 909 O O . ALA A 1 123 ? -15.979 4.308 -2.544 1.00 62.12 123 ALA A O 1
ATOM 910 N N . VAL A 1 124 ? -17.024 6.294 -2.382 1.00 64.25 124 VAL A N 1
ATOM 911 C CA . VAL A 1 124 ? -16.060 6.872 -1.439 1.00 64.25 124 VAL A CA 1
ATOM 912 C C . VAL A 1 124 ? -16.752 7.288 -0.154 1.00 64.25 124 VAL A C 1
ATOM 914 O O . VAL A 1 124 ? -17.727 8.036 -0.188 1.00 64.25 124 VAL A O 1
ATOM 917 N N . GLN A 1 125 ? -16.255 6.802 0.983 1.00 70.62 125 GLN A N 1
ATOM 918 C CA . GLN A 1 125 ? -16.726 7.266 2.285 1.00 70.62 125 GLN A CA 1
ATOM 919 C C . GLN A 1 125 ? -16.135 8.642 2.618 1.00 70.62 125 GLN A C 1
ATOM 921 O O . GLN A 1 125 ? -15.004 8.922 2.221 1.00 70.62 125 GLN A O 1
ATOM 926 N N . PRO A 1 126 ? -16.843 9.490 3.385 1.00 78.62 126 PRO A N 1
ATOM 927 C CA . PRO A 1 126 ? -16.281 10.741 3.871 1.00 78.62 126 PRO A CA 1
ATOM 928 C C . PRO A 1 126 ? -14.980 10.503 4.647 1.00 78.62 126 PRO A C 1
ATOM 930 O O . PRO A 1 126 ? -14.909 9.664 5.551 1.00 78.62 126 PRO A O 1
ATOM 933 N N . VAL A 1 127 ? -13.946 11.269 4.314 1.00 76.19 127 VAL A N 1
ATOM 934 C CA . VAL A 1 127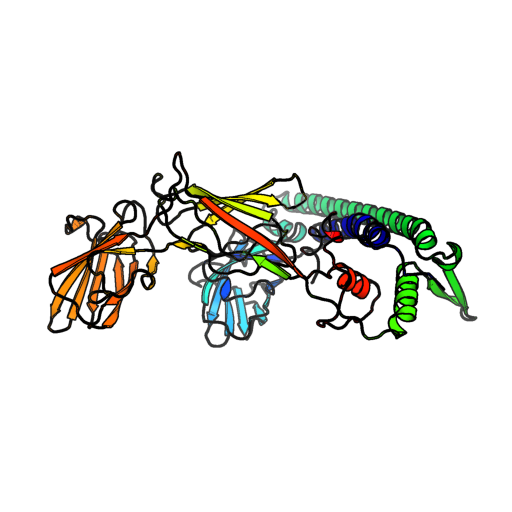 ? -12.632 11.197 4.956 1.00 76.19 127 VAL A CA 1
ATOM 935 C C . VAL A 1 127 ? -12.323 12.528 5.600 1.00 76.19 127 VAL A C 1
ATOM 937 O O . VAL A 1 127 ? -12.461 13.581 4.981 1.00 76.19 127 VAL A O 1
ATOM 940 N N . GLN A 1 128 ? -11.854 12.478 6.840 1.00 73.50 128 GLN A N 1
ATOM 941 C CA . GLN A 1 128 ? -11.226 13.623 7.471 1.00 73.50 128 GLN A CA 1
ATOM 942 C C . GLN A 1 128 ? -9.753 13.303 7.700 1.00 73.50 128 GLN A C 1
ATOM 944 O O . GLN A 1 128 ? -9.430 12.224 8.188 1.00 73.50 128 GLN A O 1
ATOM 949 N N . GLU A 1 129 ? -8.897 14.248 7.318 1.00 69.88 129 GLU A N 1
ATOM 950 C CA . GLU A 1 129 ? -7.480 14.316 7.688 1.00 69.88 129 GLU A CA 1
ATOM 951 C C . GLU A 1 129 ? -6.588 13.193 7.151 1.00 69.88 129 GLU A C 1
ATOM 953 O O . GLU A 1 129 ? -5.614 12.802 7.790 1.00 69.88 129 GLU A O 1
ATOM 958 N N . LEU A 1 130 ? -6.850 12.708 5.937 1.00 76.81 130 LEU A N 1
ATOM 959 C CA . LEU A 1 130 ? -5.879 11.840 5.268 1.00 76.81 130 LEU A CA 1
ATOM 960 C C . LEU A 1 130 ? -4.661 12.661 4.838 1.00 76.81 130 LEU A C 1
ATOM 962 O O . LEU A 1 130 ? -4.809 13.697 4.194 1.00 76.81 130 LEU A O 1
ATOM 966 N N . ARG A 1 131 ? -3.456 12.197 5.160 1.00 79.19 131 ARG A N 1
ATOM 967 C CA . ARG A 1 131 ? -2.228 12.902 4.796 1.00 79.19 131 ARG A CA 1
ATOM 968 C C . ARG A 1 131 ? -1.764 12.471 3.406 1.00 79.19 131 ARG A C 1
ATOM 970 O O . ARG A 1 131 ? -1.816 11.301 3.051 1.00 79.19 131 ARG A O 1
ATOM 977 N N . LEU A 1 132 ? -1.291 13.419 2.613 1.00 78.81 132 LEU A N 1
ATOM 978 C CA . LEU A 1 132 ? -0.621 13.196 1.339 1.00 78.81 132 LEU A CA 1
ATOM 979 C C . LEU A 1 132 ? 0.804 13.724 1.464 1.00 78.81 132 LEU A C 1
ATOM 981 O O . LEU A 1 132 ? 1.010 14.756 2.092 1.00 78.81 132 LEU A O 1
ATOM 985 N N . LEU A 1 133 ? 1.775 13.046 0.869 1.00 78.81 133 LEU A N 1
ATOM 986 C CA . LEU A 1 133 ? 3.144 13.524 0.748 1.00 78.81 133 LEU A CA 1
ATOM 987 C C . LEU A 1 133 ? 3.448 13.796 -0.714 1.00 78.81 133 LEU A C 1
ATOM 989 O O . LEU A 1 133 ? 3.342 12.913 -1.565 1.00 78.81 133 LEU A O 1
ATOM 993 N N . VAL A 1 134 ? 3.830 15.029 -0.996 1.00 76.81 134 VAL A N 1
ATOM 994 C CA . VAL A 1 134 ? 4.128 15.482 -2.341 1.00 76.81 134 VAL A CA 1
ATOM 995 C C . VAL A 1 134 ? 5.629 15.387 -2.585 1.00 76.81 134 VAL A C 1
ATOM 997 O O . VAL A 1 134 ? 6.433 15.922 -1.828 1.00 76.81 134 VAL A O 1
ATOM 1000 N N . VAL A 1 135 ? 6.006 14.694 -3.653 1.00 73.06 135 VAL A N 1
ATOM 1001 C CA . VAL A 1 135 ? 7.387 14.403 -4.034 1.00 73.06 135 VAL A CA 1
ATOM 1002 C C . VAL A 1 135 ? 7.608 14.919 -5.460 1.00 73.06 135 VAL A C 1
ATOM 1004 O O . VAL A 1 135 ? 7.380 14.178 -6.421 1.00 73.06 135 VAL A O 1
ATOM 1007 N N . PRO A 1 136 ? 8.011 16.191 -5.628 1.00 69.25 136 PRO A N 1
ATOM 1008 C CA . PRO A 1 136 ? 8.397 16.723 -6.931 1.00 69.25 136 PRO A CA 1
ATOM 1009 C C . PRO A 1 136 ? 9.642 16.008 -7.472 1.00 69.25 136 PRO A C 1
ATOM 1011 O O . PRO A 1 136 ? 10.478 15.533 -6.693 1.00 69.25 136 PRO A O 1
ATOM 1014 N N . ASP A 1 137 ? 9.789 15.954 -8.791 1.00 70.75 137 ASP A N 1
ATOM 1015 C CA . ASP A 1 137 ? 11.049 15.607 -9.457 1.00 70.75 137 ASP A CA 1
ATOM 1016 C C . ASP A 1 137 ? 12.066 16.760 -9.337 1.00 70.75 137 ASP A C 1
ATOM 1018 O O . ASP A 1 137 ? 11.764 17.809 -8.764 1.00 70.75 137 ASP A O 1
ATOM 1022 N N . TRP A 1 138 ? 13.303 16.560 -9.806 1.00 72.12 138 TRP A N 1
ATOM 1023 C CA . TRP A 1 138 ? 14.448 17.409 -9.445 1.00 72.12 138 TRP A CA 1
ATOM 1024 C C . TRP A 1 138 ? 14.245 18.894 -9.747 1.00 72.12 138 TRP A C 1
ATOM 1026 O O . TRP A 1 138 ? 14.509 19.719 -8.873 1.00 72.12 138 TRP A O 1
ATOM 1036 N N . LEU A 1 139 ? 13.717 19.223 -10.931 1.00 70.56 139 LEU A N 1
ATOM 1037 C CA . LEU A 1 139 ? 13.418 20.604 -11.327 1.00 70.56 139 LEU A CA 1
ATOM 1038 C C . LEU A 1 139 ? 12.383 21.251 -10.394 1.00 70.56 139 LEU A C 1
ATOM 1040 O O . LEU A 1 139 ? 12.604 22.348 -9.890 1.00 70.56 139 LEU A O 1
ATOM 1044 N N . GLY A 1 140 ? 11.320 20.520 -10.044 1.00 70.12 140 GLY A N 1
ATOM 1045 C CA . GLY A 1 140 ? 10.263 21.006 -9.152 1.00 70.12 140 GLY A CA 1
ATOM 1046 C C . GLY A 1 140 ? 10.694 21.208 -7.691 1.00 70.12 140 GLY A C 1
ATOM 1047 O O . GLY A 1 140 ? 9.908 21.707 -6.888 1.00 70.12 140 GLY A O 1
ATOM 1048 N N . ARG A 1 141 ? 11.923 20.818 -7.315 1.00 72.00 141 ARG A N 1
ATOM 1049 C CA . ARG A 1 141 ? 12.502 21.057 -5.976 1.00 72.00 141 ARG A CA 1
ATOM 1050 C C . ARG A 1 141 ? 13.398 22.289 -5.913 1.00 72.00 141 ARG A C 1
ATOM 1052 O O . ARG A 1 141 ? 13.662 22.767 -4.811 1.00 72.00 141 ARG A O 1
ATOM 1059 N N . ILE A 1 142 ? 13.866 22.790 -7.057 1.00 72.69 142 ILE A N 1
ATOM 1060 C CA . ILE A 1 142 ? 14.858 23.875 -7.139 1.00 72.69 142 ILE A CA 1
ATOM 1061 C C . ILE A 1 142 ? 14.370 25.113 -6.387 1.00 72.69 142 ILE A C 1
ATOM 1063 O O . ILE A 1 142 ? 15.099 25.678 -5.571 1.00 72.69 142 ILE A O 1
ATOM 1067 N N . ASP A 1 143 ? 13.110 25.487 -6.605 1.00 66.75 143 ASP A N 1
ATOM 1068 C CA . ASP A 1 143 ? 12.536 26.696 -6.020 1.00 66.75 143 ASP A CA 1
ATOM 1069 C C . ASP A 1 143 ? 12.334 26.618 -4.502 1.00 66.75 143 ASP A C 1
ATOM 1071 O O . ASP A 1 143 ? 12.275 27.653 -3.841 1.00 66.75 143 ASP A O 1
ATOM 1075 N N . ALA A 1 144 ? 12.249 25.406 -3.949 1.00 66.31 144 ALA A N 1
ATOM 1076 C CA . ALA A 1 144 ? 12.089 25.182 -2.517 1.00 66.31 144 ALA A CA 1
ATOM 1077 C C . ALA A 1 144 ? 13.421 25.176 -1.755 1.00 66.31 144 ALA A C 1
ATOM 1079 O O . ALA A 1 144 ? 13.444 25.510 -0.574 1.00 66.31 144 ALA A O 1
ATOM 1080 N N . VAL A 1 145 ? 14.513 24.764 -2.407 1.00 70.19 145 VAL A N 1
ATOM 1081 C CA . VAL A 1 145 ? 15.843 24.678 -1.780 1.00 70.19 145 VAL A CA 1
ATOM 1082 C C . VAL A 1 145 ? 16.555 26.024 -1.811 1.00 70.19 145 VAL A C 1
ATOM 1084 O O . VAL A 1 145 ? 17.133 26.433 -0.812 1.00 70.19 145 VAL A O 1
ATOM 1087 N N . TRP A 1 146 ? 16.501 26.712 -2.947 1.00 77.00 146 TRP A N 1
ATOM 1088 C CA . TRP A 1 146 ? 17.180 27.989 -3.142 1.00 77.00 146 TRP A CA 1
ATOM 1089 C C . TRP A 1 146 ? 16.145 29.093 -3.259 1.00 77.00 146 TRP A C 1
ATOM 1091 O O . TRP A 1 146 ? 15.942 29.590 -4.348 1.00 77.00 146 TRP A O 1
ATOM 1101 N N . ASP A 1 147 ? 15.397 29.440 -2.221 1.00 71.56 147 ASP A N 1
ATOM 1102 C CA . ASP A 1 147 ? 14.187 30.279 -2.319 1.00 71.56 147 ASP A CA 1
ATOM 1103 C C . ASP A 1 147 ? 14.419 31.750 -2.756 1.00 71.56 147 ASP A C 1
ATOM 1105 O O . ASP A 1 147 ? 13.453 32.487 -2.982 1.00 71.56 147 ASP A O 1
ATOM 1109 N N . GLY A 1 148 ? 15.675 32.160 -2.960 1.00 77.19 148 GLY A N 1
ATOM 1110 C CA . GLY A 1 148 ? 16.064 33.489 -3.429 1.00 77.19 148 GLY A CA 1
ATOM 1111 C C . GLY A 1 148 ? 16.337 34.466 -2.289 1.00 77.19 148 GLY A C 1
ATOM 1112 O O . GLY A 1 148 ? 16.493 35.661 -2.549 1.00 77.19 148 GLY A O 1
ATOM 1113 N N . ARG A 1 149 ? 16.356 33.982 -1.040 1.00 79.62 149 ARG A N 1
ATOM 1114 C CA . ARG A 1 149 ? 16.655 34.789 0.148 1.00 79.62 149 ARG A CA 1
ATOM 1115 C C . ARG A 1 149 ? 18.151 34.942 0.382 1.00 79.62 149 ARG A C 1
ATOM 1117 O O . ARG A 1 149 ? 18.557 35.962 0.934 1.00 79.62 149 ARG A O 1
ATOM 1124 N N . GLU A 1 150 ? 18.957 33.979 -0.058 1.00 84.81 150 GLU A N 1
ATOM 1125 C CA . GLU A 1 150 ? 20.414 34.070 0.016 1.00 84.81 150 GLU A CA 1
ATOM 1126 C C . GLU A 1 150 ? 20.990 34.723 -1.245 1.00 84.81 150 GLU A C 1
ATOM 1128 O O . GLU A 1 150 ? 20.522 34.506 -2.367 1.00 84.81 150 GLU A O 1
ATOM 1133 N N . ALA A 1 151 ? 22.063 35.503 -1.079 1.00 81.38 151 ALA A N 1
ATOM 1134 C CA . ALA A 1 151 ? 22.672 36.281 -2.165 1.00 81.38 151 ALA A CA 1
ATOM 1135 C C . ALA A 1 151 ? 23.134 35.421 -3.362 1.00 81.38 151 ALA A C 1
ATOM 1137 O O . ALA A 1 151 ? 23.212 35.920 -4.485 1.00 81.38 151 ALA A O 1
ATOM 1138 N N . HIS A 1 152 ? 23.410 34.134 -3.131 1.00 86.00 152 HIS A N 1
ATOM 1139 C CA . HIS A 1 152 ? 23.905 33.190 -4.137 1.00 86.00 152 HIS A CA 1
ATOM 1140 C C . HIS A 1 152 ? 22.860 32.184 -4.633 1.00 86.00 152 HIS A C 1
ATOM 1142 O O . HIS A 1 152 ? 23.173 31.380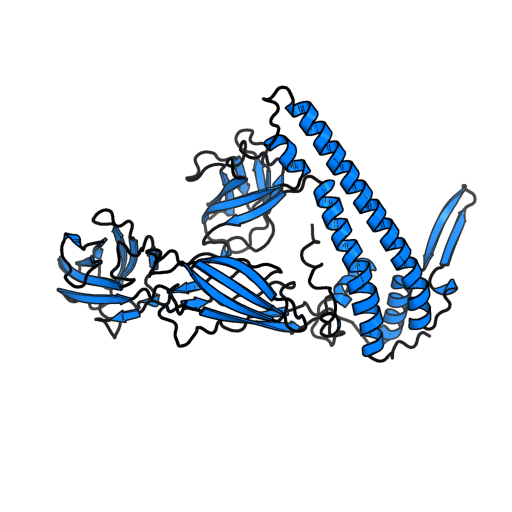 -5.511 1.00 86.00 152 HIS A O 1
ATOM 1148 N N . ASP A 1 153 ? 21.617 32.236 -4.145 1.00 78.44 153 ASP A N 1
ATOM 1149 C CA . ASP A 1 153 ? 20.568 31.287 -4.542 1.00 78.44 153 ASP A CA 1
ATOM 1150 C C . ASP A 1 153 ? 20.309 31.315 -6.044 1.00 78.44 153 ASP A C 1
ATOM 1152 O O . ASP A 1 153 ? 20.159 30.276 -6.680 1.00 78.44 153 ASP A O 1
ATOM 1156 N N . ARG A 1 154 ? 20.313 32.508 -6.644 1.00 78.25 154 ARG A N 1
ATOM 1157 C CA . ARG A 1 154 ? 20.102 32.666 -8.086 1.00 78.25 154 ARG A CA 1
ATOM 1158 C C . ARG A 1 154 ? 21.175 31.949 -8.907 1.00 78.25 154 ARG A C 1
ATOM 1160 O O . ARG A 1 154 ? 20.847 31.294 -9.896 1.00 78.25 154 ARG A O 1
ATOM 1167 N N . ASP A 1 155 ? 22.435 32.064 -8.496 1.00 82.50 155 ASP A N 1
ATOM 1168 C CA . ASP A 1 155 ? 23.555 31.422 -9.183 1.00 82.50 155 ASP A CA 1
ATOM 1169 C C . ASP A 1 155 ? 23.558 29.909 -8.942 1.00 82.50 155 ASP A C 1
ATOM 1171 O O . ASP A 1 155 ? 23.756 29.147 -9.888 1.00 82.50 155 ASP A O 1
ATOM 1175 N N . ALA A 1 156 ? 23.261 29.466 -7.717 1.00 78.81 156 ALA A N 1
ATOM 1176 C CA . ALA A 1 156 ? 23.143 28.051 -7.370 1.00 78.81 156 ALA A CA 1
ATOM 1177 C C . ALA A 1 156 ? 21.994 27.361 -8.126 1.00 78.81 156 ALA A C 1
ATOM 1179 O O . ALA A 1 156 ? 22.194 26.278 -8.678 1.00 78.81 156 ALA A O 1
ATOM 1180 N N . ARG A 1 157 ? 20.828 28.016 -8.244 1.00 81.12 157 ARG A N 1
ATOM 1181 C CA . ARG A 1 157 ? 19.705 27.547 -9.075 1.00 81.12 157 ARG A CA 1
ATOM 1182 C C . ARG A 1 157 ? 20.117 27.355 -10.523 1.00 81.12 157 ARG A C 1
ATOM 1184 O O . ARG A 1 157 ? 19.826 26.311 -11.097 1.00 81.12 157 ARG A O 1
ATOM 1191 N N . ARG A 1 158 ? 20.780 28.358 -11.111 1.00 82.69 158 ARG A N 1
ATOM 1192 C CA . ARG A 1 158 ? 21.242 28.288 -12.502 1.00 82.69 158 ARG A CA 1
ATOM 1193 C C . ARG A 1 158 ? 22.216 27.127 -12.685 1.00 82.69 158 ARG A C 1
ATOM 1195 O O . ARG A 1 158 ? 21.990 26.291 -13.546 1.00 82.69 158 ARG A O 1
ATOM 1202 N N . LEU A 1 159 ? 23.240 27.034 -11.834 1.00 81.94 159 LEU A N 1
ATOM 1203 C CA . LEU A 1 159 ? 24.246 25.969 -11.903 1.00 81.94 159 LEU A CA 1
ATOM 1204 C C . LEU A 1 159 ? 23.626 24.573 -11.778 1.00 81.94 159 LEU A C 1
ATOM 1206 O O . LEU A 1 159 ? 23.999 23.663 -12.515 1.00 81.94 159 LEU A O 1
ATOM 1210 N N . PHE A 1 160 ? 22.674 24.396 -10.861 1.00 82.62 160 PHE A N 1
ATOM 1211 C CA . PHE A 1 160 ? 22.003 23.114 -10.687 1.00 82.62 160 PHE A CA 1
ATOM 1212 C C . PHE A 1 160 ? 21.056 22.796 -11.850 1.00 82.62 160 PHE A C 1
ATOM 1214 O O . PHE A 1 160 ? 21.067 21.672 -12.343 1.00 82.62 160 PHE A O 1
ATOM 1221 N N . GLY A 1 161 ? 20.288 23.775 -12.340 1.00 82.19 161 GLY A N 1
ATOM 1222 C CA . GLY A 1 161 ? 19.436 23.621 -13.523 1.00 82.19 161 GLY A CA 1
ATOM 1223 C C . GLY A 1 161 ? 20.231 23.246 -14.777 1.00 82.19 161 GLY A C 1
ATOM 1224 O O . GLY A 1 161 ? 19.863 22.300 -15.472 1.00 82.19 161 GLY A O 1
ATOM 1225 N N . ASP A 1 162 ? 21.366 23.911 -15.010 1.00 85.50 162 ASP A N 1
ATOM 1226 C CA . ASP A 1 162 ? 22.288 23.596 -16.106 1.00 85.50 162 ASP A CA 1
ATOM 1227 C C . ASP A 1 162 ? 22.835 22.164 -15.969 1.00 85.50 162 ASP A C 1
ATOM 1229 O O . ASP A 1 162 ? 22.874 21.410 -16.942 1.00 85.50 162 ASP A O 1
ATOM 1233 N N . ALA A 1 163 ? 23.195 21.740 -14.751 1.00 83.81 163 ALA A N 1
ATOM 1234 C CA . ALA A 1 163 ? 23.640 20.373 -14.493 1.00 83.81 163 ALA A CA 1
ATOM 1235 C C . ALA A 1 163 ? 22.539 19.332 -14.774 1.00 83.81 163 ALA A C 1
ATOM 1237 O O . ALA A 1 163 ? 22.824 18.294 -15.373 1.00 83.81 163 ALA A O 1
ATOM 1238 N N . LEU A 1 164 ? 21.284 19.599 -14.390 1.00 85.12 164 LEU A N 1
ATOM 1239 C CA . LEU A 1 164 ? 20.156 18.710 -14.696 1.00 85.12 164 LEU A CA 1
ATOM 1240 C C . LEU A 1 164 ? 19.910 18.602 -16.206 1.00 85.12 164 LEU A C 1
ATOM 1242 O O . LEU A 1 164 ? 19.707 17.493 -16.701 1.00 85.12 164 LEU A O 1
ATOM 1246 N N . ALA A 1 165 ? 19.981 19.719 -16.937 1.00 82.25 165 ALA A N 1
ATOM 1247 C CA . ALA A 1 165 ? 19.836 19.739 -18.391 1.00 82.25 165 ALA A CA 1
ATOM 1248 C C . ALA A 1 165 ? 20.926 18.902 -19.079 1.00 82.25 165 ALA A C 1
ATOM 1250 O O . ALA A 1 165 ? 20.616 18.053 -19.915 1.00 82.25 165 ALA A O 1
ATOM 1251 N N . VAL A 1 166 ? 22.186 19.050 -18.652 1.00 89.19 166 VAL A N 1
ATOM 1252 C CA . VAL A 1 166 ? 23.303 18.232 -19.152 1.00 89.19 166 VAL A CA 1
ATOM 1253 C C . VAL A 1 166 ? 23.066 16.744 -18.885 1.00 89.19 166 VAL A C 1
ATOM 1255 O O . VAL A 1 166 ? 23.306 15.917 -19.764 1.00 89.19 166 VAL A O 1
ATOM 1258 N N . VAL A 1 167 ? 22.580 16.373 -17.697 1.00 86.12 167 VAL A N 1
ATOM 1259 C CA . VAL A 1 167 ? 22.264 14.969 -17.386 1.00 86.12 167 VAL A CA 1
ATOM 1260 C C . VAL A 1 167 ? 21.124 14.449 -18.265 1.00 86.12 167 VAL A C 1
ATOM 1262 O O . VAL A 1 167 ? 21.230 13.343 -18.795 1.00 86.12 167 VAL A O 1
ATOM 1265 N N . ALA A 1 168 ? 20.065 15.234 -18.471 1.00 81.62 168 ALA A N 1
ATOM 1266 C CA . ALA A 1 168 ? 18.956 14.858 -19.344 1.00 81.62 168 ALA A CA 1
ATOM 1267 C C . ALA A 1 168 ? 19.414 14.631 -20.796 1.00 81.62 168 ALA A C 1
ATOM 1269 O O . ALA A 1 168 ? 19.024 13.636 -21.409 1.00 81.62 168 ALA A O 1
ATOM 1270 N N . ASP A 1 169 ? 20.284 15.493 -21.324 1.00 84.75 169 ASP A N 1
ATOM 1271 C CA . ASP A 1 169 ? 20.841 15.339 -22.671 1.00 84.75 169 ASP A CA 1
ATOM 1272 C C . ASP A 1 169 ? 21.707 14.078 -22.788 1.00 84.75 169 ASP A C 1
ATOM 1274 O O . ASP A 1 169 ? 21.551 13.306 -23.732 1.00 84.75 169 ASP A O 1
ATOM 1278 N N . ARG A 1 170 ? 22.540 13.777 -21.783 1.00 89.19 170 ARG A N 1
ATOM 1279 C CA . ARG A 1 170 ? 23.330 12.531 -21.757 1.00 89.19 170 ARG A CA 1
ATOM 1280 C C . ARG A 1 170 ? 22.456 11.278 -21.707 1.00 89.19 170 ARG A C 1
ATOM 1282 O O . ARG A 1 170 ? 22.780 10.281 -22.351 1.00 89.19 170 ARG A O 1
ATOM 1289 N N . LEU A 1 171 ? 21.352 11.317 -20.963 1.00 84.56 171 LEU A N 1
ATOM 1290 C CA . LEU A 1 171 ? 20.379 10.222 -20.912 1.00 84.56 171 LEU A CA 1
ATOM 1291 C C . LEU A 1 171 ? 19.658 10.049 -22.254 1.00 84.56 171 LEU A C 1
ATOM 1293 O O . LEU A 1 171 ? 19.434 8.919 -22.692 1.00 84.56 171 LEU A O 1
ATOM 1297 N N . ARG A 1 172 ? 19.351 11.154 -22.943 1.00 80.31 172 ARG A N 1
ATOM 1298 C CA . ARG A 1 172 ? 18.790 11.132 -24.297 1.00 80.31 172 ARG A CA 1
ATOM 1299 C C . ARG A 1 172 ? 19.762 10.524 -25.305 1.00 80.31 172 ARG A C 1
ATOM 1301 O O . ARG A 1 172 ? 19.349 9.662 -26.078 1.00 80.31 172 ARG A O 1
ATOM 1308 N N . ASP A 1 173 ? 21.033 10.915 -25.269 1.00 83.44 173 ASP A N 1
ATOM 1309 C CA . ASP A 1 173 ? 22.077 10.360 -26.139 1.00 83.44 173 ASP A CA 1
ATOM 1310 C C . ASP A 1 173 ? 22.252 8.853 -25.909 1.00 83.44 173 ASP A C 1
ATOM 1312 O O . ASP A 1 173 ? 22.280 8.072 -26.862 1.00 83.44 173 ASP A O 1
ATOM 1316 N N . ALA A 1 174 ? 22.285 8.418 -24.645 1.00 78.38 174 ALA A N 1
ATOM 1317 C CA . ALA A 1 174 ? 22.330 6.999 -24.297 1.00 78.38 174 ALA A CA 1
ATOM 1318 C C . ALA A 1 174 ? 21.109 6.240 -24.846 1.00 78.38 174 ALA A C 1
ATOM 1320 O O . ALA A 1 174 ? 21.236 5.129 -25.366 1.00 78.38 174 ALA A O 1
ATOM 1321 N N . ARG A 1 175 ? 19.921 6.855 -24.789 1.00 80.44 175 ARG A N 1
ATOM 1322 C CA . ARG A 1 175 ? 18.687 6.281 -25.338 1.00 80.44 175 ARG A CA 1
ATOM 1323 C C . ARG A 1 175 ? 18.732 6.174 -26.863 1.00 80.44 175 ARG A C 1
ATOM 1325 O O . ARG A 1 175 ? 18.238 5.190 -27.407 1.00 80.44 175 ARG A O 1
ATOM 1332 N N . LEU A 1 176 ? 19.315 7.151 -27.556 1.00 73.44 176 LEU A N 1
ATOM 1333 C CA . LEU A 1 176 ? 19.523 7.092 -29.006 1.00 73.44 176 LEU A CA 1
ATOM 1334 C C . LEU A 1 176 ? 20.486 5.964 -29.390 1.00 73.44 176 LEU A C 1
ATOM 1336 O O . LEU A 1 176 ? 20.129 5.138 -30.226 1.00 73.44 176 LEU A O 1
ATOM 1340 N N . ALA A 1 177 ? 21.628 5.858 -28.711 1.00 75.88 177 ALA A N 1
ATOM 1341 C CA . ALA A 1 177 ? 22.593 4.785 -28.949 1.00 75.88 177 ALA A CA 1
ATOM 1342 C C . ALA A 1 177 ? 21.964 3.392 -28.765 1.00 75.88 177 ALA A C 1
ATOM 1344 O O . ALA A 1 177 ? 22.174 2.485 -29.570 1.00 75.88 177 ALA A O 1
ATOM 1345 N N . LEU A 1 178 ? 21.126 3.228 -27.738 1.00 72.06 178 LEU A N 1
ATOM 1346 C CA . LEU A 1 178 ? 20.433 1.969 -27.491 1.00 72.06 178 LEU A CA 1
ATOM 1347 C C . LEU A 1 178 ? 19.326 1.679 -28.522 1.00 72.06 178 LEU A C 1
ATOM 1349 O O . LEU A 1 178 ? 19.087 0.518 -28.851 1.00 72.06 178 LEU A O 1
ATOM 1353 N N . ARG A 1 179 ? 18.666 2.710 -29.070 1.00 69.62 179 ARG A N 1
ATOM 1354 C CA . ARG A 1 179 ? 17.715 2.555 -30.187 1.00 69.62 179 ARG A CA 1
ATOM 1355 C C . ARG A 1 179 ? 18.406 2.100 -31.464 1.00 69.62 179 ARG A C 1
ATOM 1357 O O . ARG A 1 179 ? 17.849 1.268 -32.175 1.00 69.62 179 ARG A O 1
ATOM 1364 N N . ASP A 1 180 ? 19.592 2.626 -31.747 1.00 70.69 180 ASP A N 1
ATOM 1365 C CA . ASP A 1 180 ? 20.371 2.206 -32.910 1.00 70.69 180 ASP A CA 1
ATOM 1366 C C . ASP A 1 180 ? 20.858 0.762 -32.745 1.00 70.69 180 ASP A C 1
ATOM 1368 O O . ASP A 1 180 ? 20.657 -0.053 -33.645 1.00 70.69 180 ASP A O 1
ATOM 1372 N N . ALA A 1 181 ? 21.336 0.389 -31.554 1.00 74.50 181 ALA A N 1
ATOM 1373 C CA . ALA A 1 181 ? 21.679 -0.999 -31.245 1.00 74.50 181 ALA A CA 1
ATOM 1374 C C . ALA A 1 181 ? 20.466 -1.949 -31.347 1.00 74.50 181 ALA A C 1
ATOM 1376 O O . ALA A 1 181 ? 20.590 -3.059 -31.863 1.00 74.50 181 ALA A O 1
ATOM 1377 N N . LEU A 1 182 ? 19.276 -1.518 -30.905 1.00 71.25 182 LEU A N 1
ATOM 1378 C CA . LEU A 1 182 ? 18.032 -2.276 -31.079 1.00 71.25 182 LEU A CA 1
ATOM 1379 C C . LEU A 1 182 ? 17.674 -2.437 -32.563 1.00 71.25 182 LEU A C 1
ATOM 1381 O O . LEU A 1 182 ? 17.211 -3.501 -32.968 1.00 71.25 182 LEU A O 1
ATOM 1385 N N . ARG A 1 183 ? 17.879 -1.399 -33.382 1.00 65.50 183 ARG A N 1
ATOM 1386 C CA . ARG A 1 183 ? 17.635 -1.458 -34.829 1.00 65.50 183 ARG A CA 1
ATOM 1387 C C . ARG A 1 183 ? 18.554 -2.482 -35.496 1.00 65.50 183 ARG A C 1
ATOM 1389 O O . ARG A 1 183 ? 18.061 -3.312 -36.256 1.00 65.50 183 ARG A O 1
ATOM 1396 N N . GLU A 1 184 ? 19.848 -2.449 -35.193 1.00 69.19 184 GLU A N 1
ATOM 1397 C CA . GLU A 1 184 ? 20.827 -3.410 -35.719 1.00 69.19 184 GLU A CA 1
ATOM 1398 C C . GLU A 1 184 ? 20.514 -4.841 -35.267 1.00 69.19 184 GLU A C 1
ATOM 1400 O O . GLU A 1 184 ? 20.497 -5.771 -36.078 1.00 69.19 184 GLU A O 1
ATOM 1405 N N . TRP A 1 185 ? 20.174 -5.022 -33.988 1.00 79.81 185 TRP A N 1
ATOM 1406 C CA . TRP A 1 185 ? 19.720 -6.310 -33.471 1.00 79.81 185 TRP A CA 1
ATOM 1407 C C . TRP A 1 185 ? 18.464 -6.802 -34.199 1.00 79.81 185 TRP A C 1
ATOM 1409 O O . TRP A 1 185 ? 18.419 -7.954 -34.627 1.00 79.81 185 TRP A O 1
ATOM 1419 N N . ALA A 1 186 ? 17.465 -5.939 -34.398 1.00 63.50 186 ALA A N 1
ATOM 1420 C CA . ALA A 1 186 ? 16.215 -6.301 -35.061 1.00 63.50 186 ALA A CA 1
ATOM 1421 C C . ALA A 1 186 ? 16.438 -6.694 -36.530 1.00 63.50 186 ALA A C 1
ATOM 1423 O O . ALA A 1 186 ? 15.765 -7.592 -37.032 1.00 63.50 186 ALA A O 1
ATOM 1424 N N . GLN A 1 187 ? 17.409 -6.077 -37.207 1.00 66.56 187 GLN A N 1
ATOM 1425 C CA . GLN A 1 187 ? 17.813 -6.450 -38.563 1.00 66.56 187 GLN A CA 1
ATOM 1426 C C . GLN A 1 187 ? 18.500 -7.818 -38.603 1.00 66.56 187 GLN A C 1
ATOM 1428 O O . GLN A 1 187 ? 18.150 -8.648 -39.437 1.00 66.56 187 GLN A O 1
ATOM 1433 N N . LEU A 1 188 ? 19.439 -8.088 -37.693 1.00 69.25 188 LEU A N 1
ATOM 1434 C CA . LEU A 1 188 ? 20.218 -9.333 -37.676 1.00 69.25 188 LEU A CA 1
ATOM 1435 C C . LEU A 1 188 ? 19.430 -10.532 -37.136 1.00 69.25 188 LEU A C 1
ATOM 1437 O O . LEU A 1 188 ? 19.474 -11.627 -37.691 1.00 69.25 188 LEU A O 1
ATOM 1441 N N . ARG A 1 189 ? 18.721 -10.346 -36.022 1.00 72.12 189 ARG A N 1
ATOM 1442 C CA . ARG A 1 189 ? 17.989 -11.419 -35.338 1.00 72.12 189 ARG A CA 1
ATOM 1443 C C . ARG A 1 189 ? 16.562 -11.553 -35.836 1.00 72.12 189 ARG A C 1
ATOM 1445 O O . ARG A 1 189 ? 16.074 -12.676 -35.904 1.00 72.12 189 ARG A O 1
ATOM 1452 N N . GLY A 1 190 ? 15.922 -10.460 -36.245 1.00 65.62 190 GLY A N 1
ATOM 1453 C CA . GLY A 1 190 ? 14.583 -10.501 -36.826 1.00 65.62 190 GLY A CA 1
ATOM 1454 C C . GLY A 1 190 ? 14.532 -11.202 -38.183 1.00 65.62 190 GLY A C 1
ATOM 1455 O O . GLY A 1 190 ? 13.602 -11.966 -38.421 1.00 65.62 190 GLY A O 1
ATOM 1456 N N . SER A 1 191 ? 15.558 -11.026 -39.023 1.00 67.06 191 SER A N 1
ATOM 1457 C CA . SER A 1 191 ? 15.701 -11.715 -40.324 1.00 67.06 191 SER A CA 1
ATOM 1458 C C . SER A 1 191 ? 15.888 -13.208 -40.162 1.00 67.06 191 SER A C 1
ATOM 1460 O O . SER A 1 191 ? 15.120 -13.998 -40.710 1.00 67.06 191 SER A O 1
ATOM 1462 N N . ALA A 1 192 ? 16.828 -13.595 -39.302 1.00 72.06 192 ALA A N 1
ATOM 1463 C CA . ALA A 1 192 ? 17.056 -14.988 -38.951 1.00 72.06 192 ALA A CA 1
ATOM 1464 C C . ALA A 1 192 ? 15.813 -15.652 -38.334 1.00 72.06 192 ALA A C 1
ATOM 1466 O O . ALA A 1 192 ? 15.594 -16.845 -38.522 1.00 72.06 192 ALA A O 1
ATOM 1467 N N . PHE A 1 193 ? 15.007 -14.900 -37.581 1.00 68.25 193 PHE A N 1
ATOM 1468 C CA . PHE A 1 193 ? 13.842 -15.440 -36.891 1.00 68.25 193 PHE A CA 1
ATOM 1469 C C . PHE A 1 193 ? 12.604 -15.574 -37.785 1.00 68.25 193 PHE A C 1
ATOM 1471 O O . PHE A 1 193 ? 11.901 -16.580 -37.706 1.00 68.25 193 PHE A O 1
ATOM 1478 N N . LEU A 1 194 ? 12.343 -14.575 -38.632 1.00 65.56 194 LEU A N 1
ATOM 1479 C CA . LEU A 1 194 ? 11.221 -14.575 -39.576 1.00 65.56 194 LEU A CA 1
ATOM 1480 C C . LEU A 1 194 ? 11.532 -15.330 -40.876 1.00 65.56 194 LEU A C 1
ATOM 1482 O O . LEU A 1 194 ? 10.637 -15.465 -41.708 1.00 65.56 194 LEU A O 1
ATOM 1486 N N . GLU A 1 195 ? 12.771 -15.808 -41.039 1.00 69.81 195 GLU A N 1
ATOM 1487 C CA . GLU A 1 195 ? 13.288 -16.403 -42.281 1.00 69.81 195 GLU A CA 1
ATOM 1488 C C . GLU A 1 195 ? 13.077 -15.472 -43.483 1.00 69.81 195 GLU A C 1
ATOM 1490 O O . GLU A 1 195 ? 12.682 -15.890 -44.569 1.00 69.81 195 GLU A O 1
ATOM 1495 N N . GLN A 1 196 ? 13.304 -14.180 -43.249 1.00 66.25 196 GLN A N 1
ATOM 1496 C CA . GLN A 1 196 ? 13.194 -13.112 -44.238 1.00 66.25 196 GLN A CA 1
ATOM 1497 C C . GLN A 1 196 ? 14.563 -12.479 -44.445 1.00 66.25 196 GLN A C 1
ATOM 1499 O O . GLN A 1 196 ? 15.326 -12.334 -43.488 1.00 66.25 196 GLN A O 1
ATOM 1504 N N . ASP A 1 197 ? 14.864 -12.054 -45.669 1.00 63.03 197 ASP A N 1
ATOM 1505 C CA . ASP A 1 197 ? 16.111 -11.346 -45.939 1.00 63.03 197 ASP A CA 1
ATOM 1506 C C . ASP A 1 197 ? 16.142 -9.993 -45.211 1.00 63.03 197 ASP A C 1
ATOM 1508 O O . ASP A 1 197 ? 15.141 -9.277 -45.111 1.00 63.03 197 ASP A O 1
ATOM 1512 N N . VAL A 1 198 ? 17.322 -9.606 -44.713 1.00 58.16 198 VAL A N 1
ATOM 1513 C CA . VAL A 1 198 ? 17.532 -8.350 -43.961 1.00 58.16 198 VAL A CA 1
ATOM 1514 C C . VAL A 1 198 ? 17.033 -7.126 -44.747 1.00 58.16 198 VAL A C 1
ATOM 1516 O O . VAL A 1 198 ? 16.471 -6.200 -44.160 1.00 58.16 198 VAL A O 1
ATOM 1519 N N . SER A 1 199 ? 17.190 -7.140 -46.075 1.00 54.56 199 SER A N 1
ATOM 1520 C CA . SER A 1 199 ? 16.743 -6.078 -46.987 1.00 54.56 199 SER A CA 1
ATOM 1521 C C . SER A 1 199 ? 15.220 -5.950 -47.108 1.00 54.56 199 SER A C 1
ATOM 1523 O O . SER A 1 199 ? 14.734 -4.881 -47.468 1.00 54.56 199 SER A O 1
ATOM 1525 N N . GLU A 1 200 ? 14.462 -7.007 -46.807 1.00 52.09 200 GLU A N 1
ATOM 1526 C CA . GLU A 1 200 ? 12.990 -6.997 -46.825 1.00 52.09 200 GLU A CA 1
ATOM 1527 C C . GLU A 1 200 ? 12.410 -6.521 -45.480 1.00 52.09 200 GLU A C 1
ATOM 1529 O O . GLU A 1 200 ? 11.356 -5.880 -45.415 1.00 52.09 200 GLU A O 1
ATOM 1534 N N . LEU A 1 201 ? 13.149 -6.774 -44.398 1.00 50.81 201 LEU A N 1
ATOM 1535 C CA . LEU A 1 201 ? 12.780 -6.458 -43.019 1.00 50.81 201 LEU A CA 1
ATOM 1536 C C . LEU A 1 201 ? 12.958 -4.991 -42.635 1.00 50.81 201 LEU A C 1
ATOM 1538 O O . LEU A 1 201 ? 12.235 -4.492 -41.773 1.00 50.81 201 LEU A O 1
ATOM 1542 N N . ALA A 1 202 ? 13.910 -4.309 -43.267 1.00 48.97 202 ALA A N 1
ATOM 1543 C CA . ALA A 1 202 ? 14.160 -2.887 -43.095 1.00 48.97 202 ALA A CA 1
ATOM 1544 C C . ALA A 1 202 ? 14.293 -2.219 -44.469 1.00 48.97 202 ALA A C 1
ATOM 1546 O O . ALA A 1 202 ? 15.396 -2.031 -44.975 1.00 48.97 202 ALA A O 1
ATOM 1547 N N . SER A 1 203 ? 13.161 -1.856 -45.074 1.00 52.47 203 SER A N 1
ATOM 1548 C CA . SER A 1 203 ? 13.139 -1.061 -46.303 1.00 52.47 203 SER A CA 1
ATOM 1549 C C . SER A 1 203 ? 12.704 0.367 -45.988 1.00 52.47 203 SER A C 1
ATOM 1551 O O . SER A 1 203 ? 11.695 0.586 -45.323 1.00 52.47 203 SER A O 1
ATOM 1553 N N . GLU A 1 204 ? 13.471 1.354 -46.445 1.00 44.31 204 GLU A N 1
ATOM 1554 C CA . GLU A 1 204 ? 13.084 2.764 -46.407 1.00 44.31 204 GLU A CA 1
ATOM 1555 C C . GLU A 1 204 ? 12.843 3.210 -47.852 1.00 44.31 204 GLU A C 1
ATOM 1557 O O . GLU A 1 204 ? 13.767 3.545 -48.591 1.00 44.31 204 GLU A O 1
ATOM 1562 N N . ALA A 1 205 ? 11.588 3.163 -48.294 1.00 45.25 205 ALA A N 1
ATOM 1563 C CA . ALA A 1 205 ? 11.215 3.674 -49.603 1.00 45.25 205 ALA A CA 1
ATOM 1564 C C . ALA A 1 205 ? 10.964 5.178 -49.478 1.00 45.25 205 ALA A C 1
ATOM 1566 O O . ALA A 1 205 ? 10.075 5.606 -48.740 1.00 45.25 205 ALA A O 1
ATOM 1567 N N . SER A 1 206 ? 11.738 5.990 -50.195 1.00 40.97 206 SER A N 1
ATOM 1568 C CA . SER A 1 206 ? 11.447 7.415 -50.335 1.00 40.97 206 SER A CA 1
ATOM 1569 C C . SER A 1 206 ? 10.865 7.684 -51.717 1.00 40.97 206 SER A C 1
ATOM 1571 O O . SER A 1 206 ? 11.509 7.455 -52.737 1.00 40.97 206 SER A O 1
ATOM 1573 N N . THR A 1 207 ? 9.625 8.158 -51.760 1.00 44.34 207 THR A N 1
ATOM 1574 C CA . THR A 1 207 ? 9.016 8.683 -52.983 1.00 44.34 207 THR A CA 1
ATOM 1575 C C . THR A 1 207 ? 9.041 10.194 -52.909 1.00 44.34 207 THR A C 1
ATOM 1577 O O . THR A 1 207 ? 8.457 10.790 -52.002 1.00 44.34 207 THR A O 1
ATOM 1580 N N . ARG A 1 208 ? 9.754 10.807 -53.854 1.00 39.44 208 ARG A N 1
ATOM 1581 C CA . ARG A 1 208 ? 9.756 12.253 -54.035 1.00 39.44 208 ARG A CA 1
ATOM 1582 C C . ARG A 1 208 ? 8.697 12.602 -55.064 1.00 39.44 208 ARG A C 1
ATOM 1584 O O . ARG A 1 208 ? 8.760 12.113 -56.190 1.00 39.44 208 ARG A O 1
ATOM 1591 N N . ASP A 1 209 ? 7.718 13.398 -54.671 1.00 49.22 209 ASP A N 1
ATOM 1592 C CA . ASP A 1 209 ? 6.704 13.858 -55.610 1.00 49.22 209 ASP A CA 1
ATOM 1593 C C . ASP A 1 209 ? 7.235 15.034 -56.467 1.00 49.22 209 ASP A C 1
ATOM 1595 O O . ASP A 1 209 ? 8.285 15.616 -56.158 1.00 49.22 209 ASP A O 1
ATOM 1599 N N . PRO A 1 210 ? 6.534 15.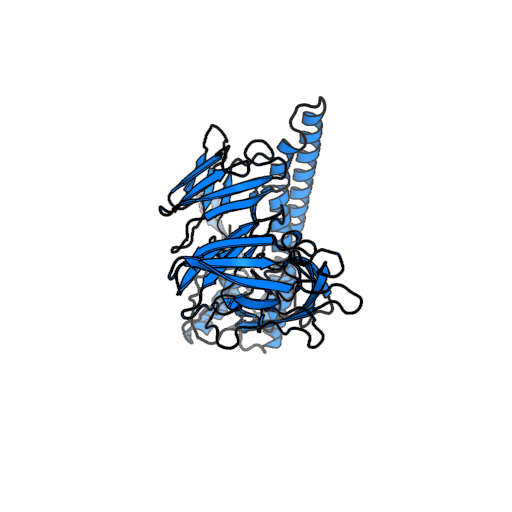413 -57.553 1.00 49.28 210 PRO A N 1
ATOM 1600 C CA . PRO A 1 210 ? 6.939 16.526 -58.415 1.00 49.28 210 PRO A CA 1
ATOM 1601 C C . PRO A 1 210 ? 6.957 17.900 -57.722 1.00 49.28 210 PRO A C 1
ATOM 1603 O O . PRO A 1 210 ? 7.506 18.845 -58.283 1.00 49.28 210 PRO A O 1
ATOM 1606 N N . SER A 1 211 ? 6.378 18.028 -56.519 1.00 55.72 211 SER A N 1
ATOM 1607 C CA . SER A 1 211 ? 6.416 19.253 -55.704 1.00 55.72 211 SER A CA 1
ATOM 1608 C C . SER A 1 211 ? 7.688 19.364 -54.854 1.00 55.72 211 SER A C 1
ATOM 1610 O O . SER A 1 211 ? 7.933 20.395 -54.231 1.00 55.72 211 SER A O 1
ATOM 1612 N N . GLY A 1 212 ? 8.512 18.310 -54.833 1.00 41.72 212 GLY A N 1
ATOM 1613 C CA . GLY A 1 212 ? 9.704 18.215 -53.997 1.00 41.72 212 GLY A CA 1
ATOM 1614 C C . GLY A 1 212 ? 9.444 17.620 -52.612 1.00 41.72 212 GLY A C 1
ATOM 1615 O O . GLY A 1 212 ? 10.407 17.452 -51.855 1.00 41.72 212 GLY A O 1
ATOM 1616 N N . SER A 1 213 ? 8.196 17.251 -52.294 1.00 29.91 213 SER A N 1
ATOM 1617 C CA . SER A 1 213 ? 7.838 16.603 -51.032 1.00 29.91 213 SER A CA 1
ATOM 1618 C C . SER A 1 213 ? 8.354 15.172 -51.010 1.00 29.91 213 SER A C 1
ATOM 1620 O O . SER A 1 213 ? 8.282 14.441 -51.997 1.00 29.91 213 SER A O 1
ATOM 1622 N N . LEU A 1 214 ? 8.922 14.778 -49.874 1.00 31.08 214 LEU A N 1
ATOM 1623 C CA . LEU A 1 214 ? 9.618 13.510 -49.715 1.00 31.08 214 LEU A CA 1
ATOM 1624 C C . LEU A 1 214 ? 8.824 12.646 -48.737 1.00 31.08 214 LEU A C 1
ATOM 1626 O O . LEU A 1 214 ? 8.845 12.877 -47.530 1.00 31.08 214 LEU A O 1
ATOM 1630 N N . THR A 1 215 ? 8.091 11.666 -49.258 1.00 30.56 215 THR A N 1
ATOM 1631 C CA . THR A 1 215 ? 7.357 10.701 -48.437 1.00 30.56 215 THR A CA 1
ATOM 1632 C C . THR A 1 215 ? 8.267 9.514 -48.161 1.00 30.56 215 THR A C 1
ATOM 1634 O O . THR A 1 215 ? 8.682 8.830 -49.094 1.00 30.56 215 THR A O 1
ATOM 1637 N N . ARG A 1 216 ? 8.594 9.271 -46.889 1.00 34.03 216 ARG A N 1
ATOM 1638 C CA . ARG A 1 216 ? 9.351 8.092 -46.448 1.00 34.03 216 ARG A CA 1
ATOM 1639 C C . ARG A 1 216 ? 8.382 7.032 -45.936 1.00 34.03 216 ARG A C 1
ATOM 1641 O O . ARG A 1 216 ? 7.560 7.320 -45.069 1.00 34.03 216 ARG A O 1
ATOM 1648 N N . ARG A 1 217 ? 8.482 5.812 -46.456 1.00 39.12 217 ARG A N 1
ATOM 1649 C CA . ARG A 1 217 ? 7.740 4.638 -45.994 1.00 39.12 217 ARG A CA 1
ATOM 1650 C C . ARG A 1 217 ? 8.748 3.607 -45.497 1.00 39.12 217 ARG A C 1
ATOM 1652 O O . ARG A 1 217 ? 9.517 3.078 -46.292 1.00 39.12 217 ARG A O 1
ATOM 1659 N N . GLY A 1 218 ? 8.766 3.378 -44.187 1.00 42.28 218 GLY A N 1
ATOM 1660 C CA . GLY A 1 218 ? 9.613 2.371 -43.549 1.00 42.28 218 GLY A CA 1
ATOM 1661 C C . GLY A 1 218 ? 8.869 1.047 -43.353 1.00 42.28 218 GLY A C 1
ATOM 1662 O O . GLY A 1 218 ? 7.731 1.064 -42.883 1.00 42.28 218 GLY A O 1
ATOM 1663 N N . SER A 1 219 ? 9.498 -0.085 -43.672 1.00 50.69 219 SER A N 1
ATOM 1664 C CA . SER A 1 219 ? 9.179 -1.396 -43.086 1.00 50.69 219 SER A CA 1
ATOM 1665 C C . SER A 1 219 ? 10.176 -1.713 -41.964 1.00 50.69 219 SER A C 1
ATOM 1667 O O . SER A 1 219 ? 11.301 -1.214 -41.965 1.00 50.69 219 SER A O 1
ATOM 1669 N N . GLY A 1 220 ? 9.747 -2.482 -40.963 1.00 52.19 220 GLY A N 1
ATOM 1670 C CA . GLY A 1 220 ? 10.556 -2.832 -39.794 1.00 52.19 220 GLY A CA 1
ATOM 1671 C C . GLY A 1 220 ? 10.137 -4.179 -39.206 1.00 52.19 220 GLY A C 1
ATOM 1672 O O . GLY A 1 220 ? 9.064 -4.692 -39.529 1.00 52.19 220 GLY A O 1
ATOM 1673 N N . PHE A 1 221 ? 10.945 -4.715 -38.288 1.00 54.78 221 PHE A N 1
ATOM 1674 C CA . PHE A 1 221 ? 10.694 -6.003 -37.627 1.00 54.78 221 PHE A CA 1
ATOM 1675 C C . PHE A 1 221 ? 9.314 -6.110 -36.970 1.00 54.78 221 PHE A C 1
ATOM 1677 O O . PHE A 1 221 ? 8.626 -7.104 -37.174 1.00 54.78 221 PHE A O 1
ATOM 1684 N N . LEU A 1 222 ? 8.867 -5.082 -36.239 1.00 51.66 222 LEU A N 1
ATOM 1685 C CA . LEU A 1 222 ? 7.559 -5.100 -35.572 1.00 51.66 222 LEU A CA 1
ATOM 1686 C C . LEU A 1 222 ? 6.380 -5.119 -36.573 1.00 51.66 222 LEU A C 1
ATOM 1688 O O . LEU A 1 222 ? 5.538 -6.006 -36.454 1.00 51.66 222 LEU A O 1
ATOM 1692 N N . PRO A 1 223 ? 6.316 -4.247 -37.602 1.00 53.56 223 PRO A N 1
ATOM 1693 C CA . PRO A 1 223 ? 5.321 -4.369 -38.674 1.00 53.56 223 PRO A CA 1
ATOM 1694 C C . PRO A 1 223 ? 5.340 -5.712 -39.423 1.00 53.56 223 PRO A C 1
ATOM 1696 O O . PRO A 1 223 ? 4.277 -6.229 -39.777 1.00 53.56 223 PRO A O 1
ATOM 1699 N N . ALA A 1 224 ? 6.523 -6.288 -39.663 1.00 55.16 224 ALA A N 1
ATOM 1700 C CA . ALA A 1 224 ? 6.671 -7.590 -40.317 1.00 55.16 224 ALA A CA 1
ATOM 1701 C C . ALA A 1 224 ? 6.168 -8.736 -39.425 1.00 55.16 224 ALA A C 1
ATOM 1703 O O . ALA A 1 224 ? 5.421 -9.594 -39.893 1.00 55.16 224 ALA A O 1
ATOM 1704 N N . LEU A 1 225 ? 6.487 -8.700 -38.127 1.00 52.81 225 LEU A N 1
ATOM 1705 C CA . LEU A 1 225 ? 5.972 -9.625 -37.119 1.00 52.81 225 LEU A CA 1
ATOM 1706 C C . LEU A 1 225 ? 4.445 -9.533 -37.006 1.00 52.81 225 LEU A C 1
ATOM 1708 O O . LEU A 1 225 ? 3.776 -10.558 -37.018 1.00 52.81 225 LEU A O 1
ATOM 1712 N N . VAL A 1 226 ? 3.880 -8.323 -36.966 1.00 51.25 226 VAL A N 1
ATOM 1713 C CA . VAL A 1 226 ? 2.422 -8.109 -36.938 1.00 51.25 226 VAL A CA 1
ATOM 1714 C C . VAL A 1 226 ? 1.757 -8.635 -38.206 1.00 51.25 226 VAL A C 1
ATOM 1716 O O . VAL A 1 226 ? 0.712 -9.270 -38.124 1.00 51.25 226 VAL A O 1
ATOM 1719 N N . SER A 1 227 ? 2.366 -8.426 -39.374 1.00 54.53 227 SER A N 1
ATOM 1720 C CA . SER A 1 227 ? 1.851 -8.956 -40.643 1.00 54.53 227 SER A CA 1
ATOM 1721 C C . SER A 1 227 ? 1.910 -10.485 -40.686 1.00 54.53 227 SER A C 1
ATOM 1723 O O . SER A 1 227 ? 0.973 -11.120 -41.165 1.00 54.53 227 SER A O 1
ATOM 1725 N N . ALA A 1 228 ? 2.970 -11.083 -40.137 1.00 53.09 228 ALA A N 1
ATOM 1726 C CA . ALA A 1 228 ? 3.101 -12.528 -40.000 1.00 53.09 228 ALA A CA 1
ATOM 1727 C C . ALA A 1 228 ? 2.064 -13.098 -39.013 1.00 53.09 228 ALA A C 1
ATOM 1729 O O . ALA A 1 228 ? 1.374 -14.061 -39.335 1.00 53.09 228 ALA A O 1
ATOM 1730 N N . MET A 1 229 ? 1.871 -12.450 -37.858 1.00 48.94 229 MET A N 1
ATOM 1731 C CA . MET A 1 229 ? 0.828 -12.799 -36.887 1.00 48.94 229 MET A CA 1
ATOM 1732 C C . MET A 1 229 ? -0.576 -12.646 -37.478 1.00 48.94 229 MET A C 1
ATOM 1734 O O . MET A 1 229 ? -1.442 -13.468 -37.204 1.00 48.94 229 MET A O 1
ATOM 1738 N N . ALA A 1 230 ? -0.812 -11.620 -38.302 1.00 45.09 230 ALA A N 1
ATOM 1739 C CA . ALA A 1 230 ? -2.083 -11.395 -38.984 1.00 45.09 230 ALA A CA 1
ATOM 1740 C C . ALA A 1 230 ? -2.359 -12.458 -40.061 1.00 45.09 230 ALA A C 1
ATOM 1742 O O . ALA A 1 230 ? -3.495 -12.911 -40.199 1.00 45.09 230 ALA A O 1
ATOM 1743 N N . ALA A 1 231 ? -1.329 -12.899 -40.785 1.00 46.91 231 ALA A N 1
ATOM 1744 C CA . ALA A 1 231 ? -1.437 -13.997 -41.741 1.00 46.91 231 ALA A CA 1
ATOM 1745 C C . ALA A 1 231 ? -1.790 -15.332 -41.051 1.00 46.91 231 ALA A C 1
ATOM 1747 O O . ALA A 1 231 ? -2.633 -16.070 -41.564 1.00 46.91 231 ALA A O 1
ATOM 1748 N N . ASP A 1 232 ? -1.232 -15.583 -39.861 1.00 44.38 232 ASP A N 1
ATOM 1749 C CA . ASP A 1 232 ? -1.588 -16.717 -38.988 1.00 44.38 232 ASP A CA 1
ATOM 1750 C C . ASP A 1 232 ? -2.958 -16.526 -38.291 1.00 44.38 232 ASP A C 1
ATOM 1752 O O . ASP A 1 232 ? -3.649 -17.489 -37.956 1.00 44.38 232 ASP A O 1
ATOM 1756 N N . SER A 1 233 ? -3.410 -15.276 -38.111 1.00 36.88 233 SER A N 1
ATOM 1757 C CA . SER A 1 233 ? -4.674 -14.912 -37.438 1.00 36.88 233 SER A CA 1
ATOM 1758 C C . SER A 1 233 ? -5.951 -15.239 -38.223 1.00 36.88 233 SER A C 1
ATOM 1760 O O . SER A 1 233 ? -7.049 -15.138 -37.671 1.00 36.88 233 SER A O 1
ATOM 1762 N N . ASN A 1 234 ? -5.839 -15.740 -39.460 1.00 43.38 234 ASN A N 1
ATOM 1763 C CA . ASN A 1 234 ? -6.952 -16.418 -40.141 1.00 43.38 234 ASN A CA 1
ATOM 1764 C C . ASN A 1 234 ? -7.470 -17.647 -39.346 1.00 43.38 234 ASN A C 1
ATOM 1766 O O . ASN A 1 234 ? -8.504 -18.213 -39.697 1.00 43.38 234 ASN A O 1
ATOM 1770 N N . ALA A 1 235 ? -6.792 -18.028 -38.253 1.00 40.53 235 ALA A N 1
ATOM 1771 C CA . ALA A 1 235 ? -7.209 -19.008 -37.251 1.00 40.53 235 ALA A CA 1
ATOM 1772 C C . ALA A 1 235 ? -8.119 -18.475 -36.106 1.00 40.53 235 ALA A C 1
ATOM 1774 O O . ALA A 1 235 ? -8.543 -19.275 -35.272 1.00 40.53 235 ALA A O 1
ATOM 1775 N N . GLY A 1 236 ? -8.462 -17.176 -36.038 1.00 40.25 236 GLY A N 1
ATOM 1776 C CA . GLY A 1 236 ? -9.461 -16.627 -35.094 1.00 40.25 236 GLY A CA 1
ATOM 1777 C C . GLY A 1 236 ? -8.997 -15.444 -34.216 1.00 40.25 236 GLY A C 1
ATOM 1778 O O . GLY A 1 236 ? -7.828 -15.060 -34.249 1.00 40.25 236 GLY A O 1
ATOM 1779 N N . PRO A 1 237 ? -9.909 -14.824 -33.429 1.00 39.56 237 PRO A N 1
ATOM 1780 C CA . PRO A 1 237 ? -9.612 -13.631 -32.630 1.00 39.56 237 PRO A CA 1
ATOM 1781 C C . PRO A 1 237 ? -8.637 -13.919 -31.479 1.00 39.56 237 PRO A C 1
ATOM 1783 O O . PRO A 1 237 ? -8.892 -14.781 -30.638 1.00 39.56 237 PRO A O 1
ATOM 1786 N N . GLN A 1 238 ? -7.551 -13.144 -31.409 1.00 41.59 238 GLN A N 1
ATOM 1787 C CA . GLN A 1 238 ? -6.584 -13.186 -30.308 1.00 41.59 238 GLN A CA 1
ATOM 1788 C C . GLN A 1 238 ? -6.976 -12.231 -29.175 1.00 41.59 238 GLN A C 1
ATOM 1790 O O . GLN A 1 238 ? -7.533 -11.156 -29.415 1.00 41.59 238 GLN A O 1
ATOM 1795 N N . ALA A 1 239 ? -6.667 -12.630 -27.941 1.00 41.94 239 ALA A N 1
ATOM 1796 C CA . ALA A 1 239 ? -6.946 -11.856 -26.743 1.00 41.94 239 ALA A CA 1
ATOM 1797 C C . ALA A 1 239 ? -5.702 -11.663 -25.866 1.00 41.94 239 ALA A C 1
ATOM 1799 O O . ALA A 1 239 ? -4.767 -12.443 -25.970 1.00 41.94 239 ALA A O 1
ATOM 1800 N N . VAL A 1 240 ? -5.700 -10.645 -24.997 1.00 44.88 240 VAL A N 1
ATOM 1801 C CA . VAL A 1 240 ? -4.649 -10.419 -23.982 1.00 44.88 240 VAL A CA 1
ATOM 1802 C C . VAL A 1 240 ? -5.216 -10.710 -22.591 1.00 44.88 240 VAL A C 1
ATOM 1804 O O . VAL A 1 240 ? -6.197 -10.095 -22.159 1.00 44.88 240 VAL A O 1
ATOM 1807 N N . ALA A 1 241 ? -4.603 -11.654 -21.881 1.00 46.31 241 ALA A N 1
ATOM 1808 C CA . ALA A 1 241 ? -4.876 -11.966 -20.485 1.00 46.31 241 ALA A CA 1
ATOM 1809 C C . ALA A 1 241 ? -4.114 -11.007 -19.554 1.00 46.31 241 ALA A C 1
ATOM 1811 O O . ALA A 1 241 ? -2.886 -10.999 -19.492 1.00 46.31 241 ALA A O 1
ATOM 1812 N N . ARG A 1 242 ? -4.835 -10.203 -18.775 1.00 49.09 242 ARG A N 1
ATOM 1813 C CA . ARG A 1 242 ? -4.206 -9.342 -17.766 1.00 49.09 242 ARG A CA 1
ATOM 1814 C C . ARG A 1 242 ? -3.308 -10.174 -16.841 1.00 49.09 242 ARG A C 1
ATOM 1816 O O . ARG A 1 242 ? -3.725 -11.245 -16.395 1.00 49.09 242 ARG A O 1
ATOM 1823 N N . ARG A 1 243 ? -2.108 -9.672 -16.544 1.00 57.22 243 ARG A N 1
ATOM 1824 C CA . ARG A 1 243 ? -1.227 -10.278 -15.549 1.00 57.22 243 ARG A CA 1
ATOM 1825 C C . ARG A 1 243 ? -1.903 -10.225 -14.183 1.00 57.22 243 ARG A C 1
ATOM 1827 O O . ARG A 1 243 ? -2.285 -9.153 -13.722 1.00 57.22 243 ARG A O 1
ATOM 1834 N N . VAL A 1 244 ? -2.075 -11.378 -13.547 1.00 64.00 244 VAL A N 1
ATOM 1835 C CA . VAL A 1 244 ? -2.720 -11.477 -12.233 1.00 64.00 244 VAL A CA 1
ATOM 1836 C C . VAL A 1 244 ? -1.728 -12.077 -11.260 1.00 64.00 244 VAL A C 1
ATOM 1838 O O . VAL A 1 244 ? -1.343 -13.237 -11.397 1.00 64.00 244 VAL A O 1
ATOM 1841 N N . VAL A 1 245 ? -1.336 -11.277 -10.273 1.00 69.69 245 VAL A N 1
ATOM 1842 C CA . VAL A 1 245 ? -0.545 -11.728 -9.132 1.00 69.69 245 VAL A CA 1
ATOM 1843 C C . VAL A 1 245 ? -1.491 -11.894 -7.955 1.00 69.69 245 VAL A C 1
ATOM 1845 O O . VAL A 1 245 ? -2.291 -11.007 -7.659 1.00 69.69 245 VAL A O 1
ATOM 1848 N N . ILE A 1 246 ? -1.401 -13.034 -7.287 1.00 84.00 246 ILE A N 1
ATOM 1849 C CA . ILE A 1 246 ? -2.163 -13.320 -6.077 1.00 84.00 246 ILE A CA 1
ATOM 1850 C C . ILE A 1 246 ? -1.212 -13.399 -4.889 1.00 84.00 246 ILE A C 1
ATOM 1852 O O . ILE A 1 246 ? -0.079 -13.862 -5.015 1.00 84.00 246 ILE A O 1
ATOM 1856 N N . ALA A 1 247 ? -1.672 -12.935 -3.732 1.00 87.75 247 ALA A N 1
ATOM 1857 C CA . ALA A 1 247 ? -1.012 -13.185 -2.461 1.00 87.75 247 ALA A CA 1
ATOM 1858 C C . ALA A 1 247 ? -1.743 -14.317 -1.738 1.00 87.75 247 ALA A C 1
ATOM 1860 O O . ALA A 1 247 ? -2.967 -14.283 -1.591 1.00 87.75 247 ALA A O 1
ATOM 1861 N N . GLN A 1 248 ? -0.994 -15.310 -1.271 1.00 90.75 248 GLN A N 1
ATOM 1862 C CA . GLN A 1 248 ? -1.516 -16.312 -0.352 1.00 90.75 248 GLN A CA 1
ATOM 1863 C C . GLN A 1 248 ? -1.778 -15.684 1.028 1.00 90.75 248 GLN A C 1
ATOM 1865 O O . GLN A 1 248 ? -1.140 -14.683 1.380 1.00 90.75 248 GLN A O 1
ATOM 1870 N N . PRO A 1 249 ? -2.692 -16.259 1.835 1.00 89.81 249 PRO A N 1
ATOM 1871 C CA . PRO A 1 249 ? -2.894 -15.827 3.212 1.00 89.81 249 PRO A CA 1
ATOM 1872 C C . PRO A 1 249 ? -1.580 -15.813 3.996 1.00 89.81 249 PRO A C 1
ATOM 1874 O O . PRO A 1 249 ? -0.768 -16.732 3.880 1.00 89.81 249 PRO A O 1
ATOM 1877 N N . ALA A 1 250 ? -1.381 -14.773 4.806 1.00 93.62 250 ALA A N 1
ATOM 1878 C CA . ALA A 1 250 ? -0.191 -14.665 5.637 1.00 93.62 250 ALA A CA 1
ATOM 1879 C C . ALA A 1 250 ? -0.116 -15.824 6.642 1.00 93.62 250 ALA A C 1
ATOM 1881 O O . ALA A 1 250 ? -1.093 -16.133 7.328 1.00 93.62 250 ALA A O 1
ATOM 1882 N N . VAL A 1 251 ? 1.064 -16.428 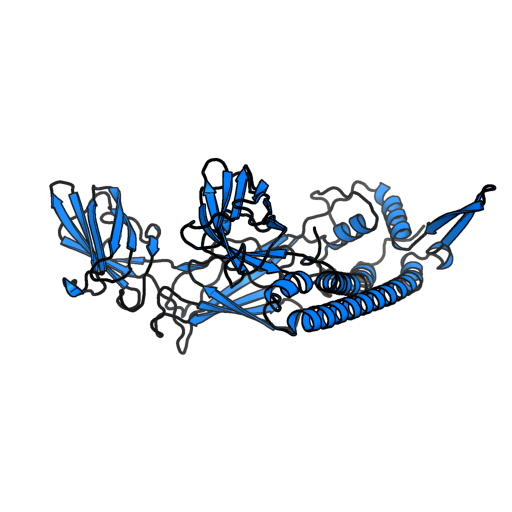6.761 1.00 96.12 251 VAL A N 1
ATOM 1883 C CA . VAL A 1 251 ? 1.354 -17.490 7.728 1.00 96.12 251 VAL A CA 1
ATOM 1884 C C . VAL A 1 251 ? 2.185 -16.900 8.857 1.00 96.12 251 VAL A C 1
ATOM 1886 O O . VAL A 1 251 ? 3.334 -16.515 8.646 1.00 96.12 251 VAL A O 1
ATOM 1889 N N . PHE A 1 252 ? 1.605 -16.824 10.051 1.00 95.81 252 PHE A N 1
ATOM 1890 C CA . PHE A 1 252 ? 2.288 -16.345 11.252 1.00 95.81 252 PHE A CA 1
ATOM 1891 C C . PHE A 1 252 ? 3.098 -17.473 11.897 1.00 95.81 252 PHE A C 1
ATOM 1893 O O . PHE A 1 252 ? 2.668 -18.629 11.910 1.00 95.81 252 PHE A O 1
ATOM 1900 N N . GLY A 1 253 ? 4.273 -17.136 12.428 1.00 93.00 253 GLY A N 1
ATOM 1901 C CA . GLY A 1 253 ? 5.136 -18.080 13.128 1.00 93.00 253 GLY A CA 1
ATOM 1902 C C . GLY A 1 253 ? 4.431 -18.724 14.324 1.00 93.00 253 GLY A C 1
ATOM 1903 O O . GLY A 1 253 ? 3.753 -18.059 15.103 1.00 93.00 253 GLY A O 1
ATOM 1904 N N . THR A 1 254 ? 4.617 -20.031 14.516 1.00 92.06 254 THR A N 1
ATOM 1905 C CA . THR A 1 254 ? 4.034 -20.775 15.654 1.00 92.06 254 THR A CA 1
ATOM 1906 C C . THR A 1 254 ? 4.616 -20.367 17.004 1.00 92.06 254 THR A C 1
ATOM 1908 O O . THR A 1 254 ? 4.015 -20.617 18.044 1.00 92.06 254 THR A O 1
ATOM 1911 N N . HIS A 1 255 ? 5.795 -19.751 16.984 1.00 91.38 255 HIS A N 1
ATOM 1912 C CA . HIS A 1 255 ? 6.463 -19.201 18.151 1.00 91.38 255 HIS A CA 1
ATOM 1913 C C . HIS A 1 255 ? 6.050 -17.753 18.425 1.00 91.38 255 HIS A C 1
ATOM 1915 O O . HIS A 1 255 ? 6.590 -17.164 19.360 1.00 91.38 255 HIS A O 1
ATOM 1921 N N . ASN A 1 256 ? 5.154 -17.166 17.624 1.00 94.25 256 ASN A N 1
ATOM 1922 C CA . ASN A 1 256 ? 4.782 -15.779 17.822 1.00 94.25 256 ASN A CA 1
ATOM 1923 C C . ASN A 1 256 ? 4.047 -15.600 19.152 1.00 94.25 256 ASN A C 1
ATOM 1925 O O . ASN A 1 256 ? 3.159 -16.386 19.496 1.00 94.25 256 ASN A O 1
ATOM 1929 N N . ARG A 1 257 ? 4.403 -14.543 19.881 1.00 90.62 257 ARG A N 1
ATOM 1930 C CA . ARG A 1 257 ? 3.633 -14.087 21.040 1.00 90.62 257 ARG A CA 1
ATOM 1931 C C . ARG A 1 257 ? 2.418 -13.294 20.567 1.00 90.62 257 ARG A C 1
ATOM 1933 O O . ARG A 1 257 ? 1.301 -13.575 20.997 1.00 90.62 257 ARG A O 1
ATOM 1940 N N . GLY A 1 258 ? 2.647 -12.340 19.668 1.00 91.44 258 GLY A N 1
ATOM 1941 C CA . GLY A 1 258 ? 1.607 -11.547 19.043 1.00 91.44 258 GLY A CA 1
ATOM 1942 C C . GLY A 1 258 ? 0.751 -12.369 18.086 1.00 91.44 258 GLY A C 1
ATOM 1943 O O . GLY A 1 258 ? 1.176 -13.364 17.491 1.00 91.44 258 GLY A O 1
ATOM 1944 N N . ARG A 1 259 ? -0.490 -11.926 17.916 1.00 92.38 259 ARG A N 1
ATOM 1945 C CA . ARG A 1 259 ? -1.482 -12.534 17.034 1.00 92.38 259 ARG A CA 1
ATOM 1946 C C . ARG A 1 259 ? -2.026 -11.457 16.136 1.00 92.38 259 ARG A C 1
ATOM 1948 O O . ARG A 1 259 ? -2.560 -10.451 16.601 1.00 92.38 259 ARG A O 1
ATOM 1955 N N . GLY A 1 260 ? -1.950 -11.709 14.844 1.00 91.56 260 GLY A N 1
ATOM 1956 C CA . GLY A 1 260 ? -2.547 -10.829 13.871 1.00 91.56 260 GLY A CA 1
ATOM 1957 C C . GLY A 1 260 ? -3.089 -11.572 12.682 1.00 91.56 260 GLY A C 1
ATOM 1958 O O . GLY A 1 260 ? -2.970 -12.789 12.546 1.00 91.56 260 GLY A O 1
ATOM 1959 N N . ARG A 1 261 ? -3.693 -10.780 11.815 1.00 91.00 261 ARG A N 1
ATOM 1960 C CA . ARG A 1 261 ? -4.134 -11.189 10.499 1.00 91.00 261 ARG A CA 1
ATOM 1961 C C . ARG A 1 261 ? -3.697 -10.127 9.516 1.00 91.00 261 ARG A C 1
ATOM 1963 O O . ARG A 1 261 ? -3.764 -8.930 9.799 1.00 91.00 261 ARG A O 1
ATOM 1970 N N . LEU A 1 262 ? -3.276 -10.577 8.348 1.00 88.62 262 LEU A N 1
ATOM 1971 C CA . LEU A 1 262 ? -3.125 -9.691 7.215 1.00 88.62 262 LEU A CA 1
ATOM 1972 C C . LEU A 1 262 ? -4.445 -9.681 6.453 1.00 88.62 262 LEU A C 1
ATOM 1974 O O . LEU A 1 262 ? -4.962 -10.751 6.118 1.00 88.62 262 LEU A O 1
ATOM 1978 N N . ARG A 1 263 ? -5.012 -8.498 6.198 1.00 83.31 263 ARG A N 1
ATOM 1979 C CA . ARG A 1 263 ? -6.194 -8.416 5.335 1.00 83.31 263 ARG A CA 1
ATOM 1980 C C . ARG A 1 263 ? -5.857 -8.956 3.941 1.00 83.31 263 ARG A C 1
ATOM 1982 O O . ARG A 1 263 ? -4.740 -8.730 3.468 1.00 83.31 263 ARG A O 1
ATOM 1989 N N . PRO A 1 264 ? -6.801 -9.642 3.269 1.00 80.44 264 PRO A N 1
ATOM 1990 C CA . PRO A 1 264 ? -6.616 -10.029 1.879 1.00 80.44 264 PRO A CA 1
ATOM 1991 C C . PRO A 1 264 ? -6.252 -8.806 1.042 1.00 80.44 264 PRO A C 1
ATOM 1993 O O . PRO A 1 264 ? -6.921 -7.776 1.120 1.00 80.44 264 PRO A O 1
ATOM 1996 N N . PHE A 1 265 ? -5.200 -8.926 0.243 1.00 82.50 265 PHE A N 1
ATOM 1997 C CA . PHE A 1 265 ? -4.778 -7.877 -0.668 1.00 82.50 265 PHE A CA 1
ATOM 1998 C C . PHE A 1 265 ? -4.447 -8.458 -2.035 1.00 82.50 265 PHE A C 1
ATOM 2000 O O . PHE A 1 265 ? -4.166 -9.647 -2.178 1.00 82.50 265 PHE A O 1
ATOM 2007 N N . SER A 1 266 ? -4.512 -7.605 -3.051 1.00 78.12 266 SER A N 1
ATOM 2008 C CA . SER A 1 266 ? -4.136 -7.950 -4.418 1.00 78.12 266 SER A CA 1
ATOM 2009 C C . SER A 1 266 ? -2.839 -7.225 -4.745 1.00 78.12 266 SER A C 1
ATOM 2011 O O . SER A 1 266 ? -2.869 -5.999 -4.870 1.00 78.12 266 SER A O 1
ATOM 2013 N N . PRO A 1 267 ? -1.704 -7.938 -4.841 1.00 77.19 267 PRO A N 1
ATOM 2014 C CA . PRO A 1 267 ? -0.471 -7.331 -5.305 1.00 77.19 267 PRO A CA 1
ATOM 2015 C C . PRO A 1 267 ? -0.656 -6.693 -6.685 1.00 77.19 267 PRO A C 1
ATOM 2017 O O . PRO A 1 267 ? -1.431 -7.172 -7.515 1.00 77.19 267 PRO A O 1
ATOM 2020 N N . GLY A 1 268 ? 0.083 -5.616 -6.936 1.00 59.09 268 GLY A N 1
ATOM 2021 C CA . GLY A 1 268 ? 0.126 -4.990 -8.249 1.00 59.09 268 GLY A CA 1
ATOM 2022 C C . GLY A 1 268 ? 0.756 -5.905 -9.299 1.00 59.09 268 GLY A C 1
ATOM 2023 O O . GLY A 1 268 ? 1.482 -6.846 -8.985 1.00 59.09 268 GLY A O 1
ATOM 2024 N N . GLU A 1 269 ? 0.527 -5.585 -10.570 1.00 60.09 269 GLU A N 1
ATOM 2025 C CA . GLU A 1 269 ? 1.038 -6.367 -11.704 1.00 60.09 269 GLU A CA 1
ATOM 2026 C C . GLU A 1 269 ? 2.568 -6.481 -11.689 1.00 60.09 269 GLU A C 1
ATOM 2028 O O . GLU A 1 269 ? 3.113 -7.517 -12.043 1.00 60.09 269 GLU A O 1
ATOM 2033 N N . ALA A 1 270 ? 3.277 -5.464 -11.201 1.00 59.38 270 ALA A N 1
ATOM 2034 C CA . ALA A 1 270 ? 4.733 -5.493 -11.102 1.00 59.38 270 ALA A CA 1
ATOM 2035 C C . ALA A 1 270 ? 5.276 -6.359 -9.947 1.00 59.38 270 ALA A C 1
ATOM 2037 O O . ALA A 1 270 ? 6.494 -6.537 -9.844 1.00 59.38 270 ALA A O 1
ATOM 2038 N N . CYS A 1 271 ? 4.400 -6.897 -9.089 1.00 67.44 271 CYS A N 1
ATOM 2039 C CA . CYS A 1 271 ? 4.810 -7.702 -7.949 1.00 67.44 271 CYS A CA 1
ATOM 2040 C C . CYS A 1 271 ? 5.431 -9.018 -8.434 1.00 67.44 271 CYS A C 1
ATOM 2042 O O . CYS A 1 271 ? 4.783 -9.777 -9.166 1.00 67.44 271 CYS A O 1
ATOM 2044 N N . PRO A 1 272 ? 6.690 -9.306 -8.064 1.00 70.31 272 PRO A N 1
ATOM 2045 C CA . PRO A 1 272 ? 7.302 -10.572 -8.417 1.00 70.31 272 PRO A CA 1
ATOM 2046 C C . PRO A 1 272 ? 6.669 -11.716 -7.616 1.00 70.31 272 PRO A C 1
ATOM 2048 O O . PRO A 1 272 ? 6.194 -11.523 -6.493 1.00 70.31 272 PRO A O 1
ATOM 2051 N N . ALA A 1 273 ? 6.705 -12.927 -8.173 1.00 81.62 273 ALA A N 1
ATOM 2052 C CA . ALA A 1 273 ? 6.482 -14.126 -7.375 1.00 81.62 273 ALA A CA 1
ATOM 2053 C C . ALA A 1 273 ? 7.628 -14.270 -6.367 1.00 81.62 273 ALA A C 1
ATOM 2055 O O . ALA A 1 273 ? 8.796 -14.072 -6.709 1.00 81.62 273 ALA A O 1
ATOM 2056 N N . GLY A 1 274 ? 7.314 -14.592 -5.119 1.00 87.88 274 GLY A N 1
ATOM 2057 C CA . GLY A 1 274 ? 8.337 -14.644 -4.084 1.00 87.88 274 GLY A CA 1
ATOM 2058 C C . GLY A 1 274 ? 7.800 -14.922 -2.693 1.00 87.88 274 GLY A C 1
ATOM 2059 O O . GLY A 1 274 ? 6.594 -14.944 -2.448 1.00 87.88 274 GLY A O 1
ATOM 2060 N N . ARG A 1 275 ? 8.738 -15.134 -1.771 1.00 93.88 275 ARG A N 1
ATOM 2061 C CA . ARG A 1 275 ? 8.477 -15.323 -0.345 1.00 93.88 275 ARG A CA 1
ATOM 2062 C C . ARG A 1 275 ? 8.906 -14.074 0.412 1.00 93.88 275 ARG A C 1
ATOM 2064 O O . ARG A 1 275 ? 10.095 -13.776 0.479 1.00 93.88 275 ARG A O 1
ATOM 2071 N N . TRP A 1 276 ? 7.944 -13.393 1.017 1.00 94.31 276 TRP A N 1
ATOM 2072 C CA . TRP A 1 276 ? 8.109 -12.143 1.753 1.00 94.31 276 TRP A CA 1
ATOM 2073 C C . TRP A 1 276 ? 8.019 -12.444 3.245 1.00 94.31 276 TRP A C 1
ATOM 2075 O O . TRP A 1 276 ? 6.972 -12.872 3.723 1.00 94.31 276 TRP A O 1
ATOM 2085 N N . THR A 1 277 ? 9.123 -12.281 3.965 1.00 96.31 277 THR A N 1
ATOM 2086 C CA . THR A 1 277 ? 9.239 -12.598 5.392 1.00 96.31 277 THR A CA 1
ATOM 2087 C C . THR A 1 277 ? 9.308 -11.307 6.182 1.00 96.31 277 THR A C 1
ATOM 2089 O O . THR A 1 277 ? 10.260 -10.547 6.031 1.00 96.31 277 THR A O 1
ATOM 2092 N N . PHE A 1 278 ? 8.310 -11.073 7.022 1.00 96.25 278 PHE A N 1
ATOM 2093 C CA . PHE A 1 278 ? 8.201 -9.908 7.885 1.00 96.25 278 PHE A CA 1
ATOM 2094 C C . PHE A 1 278 ? 8.613 -10.287 9.293 1.00 96.25 278 PHE A C 1
ATOM 2096 O O . PHE A 1 278 ? 8.065 -11.233 9.848 1.00 96.25 278 PHE A O 1
ATOM 2103 N N . ARG A 1 279 ? 9.539 -9.534 9.875 1.00 96.56 279 ARG A N 1
ATOM 2104 C CA . ARG A 1 279 ? 10.043 -9.725 11.230 1.00 96.56 279 ARG A CA 1
ATOM 2105 C C . ARG A 1 279 ? 9.828 -8.456 12.035 1.00 96.56 279 ARG A C 1
ATOM 2107 O O . ARG A 1 279 ? 10.198 -7.375 11.589 1.00 96.56 279 ARG A O 1
ATOM 2114 N N . CYS A 1 280 ? 9.233 -8.596 13.209 1.00 95.62 280 CYS A N 1
ATOM 2115 C CA . CYS A 1 280 ? 9.017 -7.495 14.130 1.00 95.62 280 CYS A CA 1
ATOM 2116 C C . CYS A 1 280 ? 10.373 -6.971 14.625 1.00 95.62 280 CYS A C 1
ATOM 2118 O O . CYS A 1 280 ? 11.178 -7.721 15.174 1.00 95.62 280 CYS A O 1
ATOM 2120 N N . VAL A 1 281 ? 10.638 -5.689 14.398 1.00 93.69 281 VAL A N 1
ATOM 2121 C CA . VAL A 1 281 ? 11.875 -5.009 14.819 1.00 93.69 281 VAL A CA 1
ATOM 2122 C C . VAL A 1 281 ? 11.629 -4.010 15.941 1.00 93.69 281 VAL A C 1
ATOM 2124 O O . VAL A 1 281 ? 12.560 -3.642 16.660 1.00 93.69 281 VAL A O 1
ATOM 2127 N N . ARG A 1 282 ? 10.368 -3.603 16.124 1.00 88.94 282 ARG A N 1
ATOM 2128 C CA . ARG A 1 282 ? 9.908 -2.777 17.240 1.00 88.94 282 ARG A CA 1
ATOM 2129 C C . ARG A 1 282 ? 8.614 -3.336 17.797 1.00 88.94 282 ARG A C 1
ATOM 2131 O O . ARG A 1 282 ? 7.668 -3.516 17.039 1.00 88.94 282 ARG A O 1
ATOM 2138 N N . GLY A 1 283 ? 8.574 -3.589 19.103 1.00 87.69 283 GLY A N 1
ATOM 2139 C CA . GLY A 1 283 ? 7.475 -4.315 19.742 1.00 87.69 283 GLY A CA 1
ATOM 2140 C C . GLY A 1 283 ? 7.311 -4.032 21.235 1.00 87.69 283 GLY A C 1
ATOM 2141 O O . GLY A 1 283 ? 7.874 -3.076 21.778 1.00 87.69 283 GLY A O 1
ATOM 2142 N N . ALA A 1 284 ? 6.523 -4.877 21.902 1.00 83.94 284 ALA A N 1
ATOM 2143 C CA . ALA A 1 284 ? 6.100 -4.700 23.293 1.00 83.94 284 ALA A CA 1
ATOM 2144 C C . ALA A 1 284 ? 7.263 -4.546 24.285 1.00 83.94 284 ALA A C 1
ATOM 2146 O O . ALA A 1 284 ? 7.215 -3.680 25.161 1.00 83.94 284 ALA A O 1
ATOM 2147 N N . GLU A 1 285 ? 8.314 -5.354 24.129 1.00 81.62 285 GLU A N 1
ATOM 2148 C CA . GLU A 1 285 ? 9.462 -5.439 25.044 1.00 81.62 285 GLU A CA 1
ATOM 2149 C C . GLU A 1 285 ? 10.298 -4.157 25.055 1.00 81.62 285 GLU A C 1
ATOM 2151 O O . GLU A 1 285 ? 10.993 -3.870 26.024 1.00 81.62 285 GLU A O 1
ATOM 2156 N N . GLN A 1 286 ? 10.200 -3.356 23.995 1.00 79.62 286 GLN A N 1
ATOM 2157 C CA . GLN A 1 286 ? 10.878 -2.068 23.870 1.00 79.62 286 GLN A CA 1
ATOM 2158 C C . GLN A 1 286 ? 9.990 -0.896 24.329 1.00 79.62 286 GLN A C 1
ATOM 2160 O O . GLN A 1 286 ? 10.320 0.262 24.085 1.00 79.62 286 GLN A O 1
ATOM 2165 N N . GLY A 1 287 ? 8.835 -1.172 24.945 1.00 78.94 287 GLY A N 1
ATOM 2166 C CA . GLY A 1 287 ? 7.858 -0.149 25.328 1.00 78.94 287 GLY A CA 1
ATOM 2167 C C . GLY A 1 287 ? 7.007 0.373 24.162 1.00 78.94 287 GLY A C 1
ATOM 2168 O O . GLY A 1 287 ? 6.292 1.362 24.320 1.00 78.94 287 GLY A O 1
ATOM 2169 N N . LEU A 1 288 ? 7.083 -0.274 22.993 1.00 81.19 288 LEU A N 1
ATOM 2170 C CA . LEU A 1 288 ? 6.438 0.148 21.744 1.00 81.19 288 LEU A CA 1
ATOM 2171 C C . LEU A 1 288 ? 5.220 -0.716 21.382 1.00 81.19 288 LEU A C 1
ATOM 2173 O O . LEU A 1 288 ? 4.831 -0.778 20.216 1.00 81.19 288 LEU A O 1
ATOM 2177 N N . GLY A 1 289 ? 4.601 -1.377 22.365 1.00 81.06 289 GLY A N 1
ATOM 2178 C CA . GLY A 1 289 ? 3.317 -2.049 22.165 1.00 81.06 289 GLY A CA 1
ATOM 2179 C C . GLY A 1 289 ? 2.270 -1.075 21.612 1.00 81.06 289 GLY A C 1
ATOM 2180 O O . GLY A 1 289 ? 2.247 0.079 22.029 1.00 81.06 289 GLY A O 1
ATOM 2181 N N . GLY A 1 290 ? 1.474 -1.482 20.620 1.00 80.31 290 GLY A N 1
ATOM 2182 C CA . GLY A 1 290 ? 0.561 -0.582 19.893 1.00 80.31 290 GLY A CA 1
ATOM 2183 C C . GLY A 1 290 ? 1.222 0.286 18.811 1.00 80.31 290 GLY A C 1
ATOM 2184 O O . GLY A 1 290 ? 0.543 1.010 18.082 1.00 80.31 290 GLY A O 1
ATOM 2185 N N . ARG A 1 291 ? 2.552 0.238 18.680 1.00 83.81 291 ARG A N 1
ATOM 2186 C CA . ARG A 1 291 ? 3.330 0.918 17.632 1.00 83.81 291 ARG A CA 1
ATOM 2187 C C . ARG A 1 291 ? 4.304 -0.043 16.962 1.00 83.81 291 ARG A C 1
ATOM 2189 O O . ARG A 1 291 ? 5.390 0.370 16.562 1.00 83.81 291 ARG A O 1
ATOM 2196 N N . GLU A 1 292 ? 3.921 -1.310 16.862 1.00 91.00 292 GLU A N 1
ATOM 2197 C CA . GLU A 1 292 ? 4.815 -2.357 16.393 1.00 91.00 292 GLU A CA 1
ATOM 2198 C C . GLU A 1 292 ? 5.188 -2.153 14.921 1.00 91.00 292 GLU A C 1
ATOM 2200 O O . GLU A 1 292 ? 4.334 -1.821 14.088 1.00 91.00 292 GLU A O 1
ATOM 2205 N N . GLU A 1 293 ? 6.470 -2.355 14.610 1.00 92.56 293 GLU A N 1
ATOM 2206 C CA . GLU A 1 293 ? 7.033 -2.168 13.271 1.00 92.56 293 GLU A CA 1
ATOM 2207 C C . GLU A 1 293 ? 7.751 -3.434 12.801 1.00 92.56 293 GLU A C 1
ATOM 2209 O O . GLU A 1 293 ? 8.429 -4.111 13.578 1.00 92.56 293 GLU A O 1
ATOM 2214 N N . PHE A 1 294 ? 7.615 -3.731 11.511 1.00 94.62 294 PHE A N 1
ATOM 2215 C CA . PHE A 1 294 ? 8.157 -4.917 10.868 1.00 94.62 294 PHE A CA 1
ATOM 2216 C C . PHE A 1 294 ? 9.086 -4.544 9.716 1.00 94.62 294 PHE A C 1
ATOM 2218 O O . PHE A 1 294 ? 8.754 -3.704 8.870 1.00 94.62 294 PHE A O 1
ATOM 2225 N N . ASP A 1 295 ? 10.200 -5.265 9.648 1.00 92.62 295 ASP A N 1
ATOM 2226 C CA . ASP A 1 295 ? 11.097 -5.286 8.503 1.00 92.62 295 ASP A CA 1
ATOM 2227 C C . ASP A 1 295 ? 10.790 -6.498 7.636 1.00 92.62 295 ASP A C 1
ATOM 2229 O O . ASP A 1 295 ? 10.540 -7.597 8.129 1.00 92.62 295 ASP A O 1
ATOM 2233 N N . CYS A 1 296 ? 10.815 -6.302 6.326 1.00 92.94 296 CYS A N 1
ATOM 2234 C CA . CYS A 1 296 ? 10.605 -7.344 5.345 1.00 92.94 296 CYS A CA 1
ATOM 2235 C C . CYS A 1 296 ? 11.918 -7.723 4.672 1.00 92.94 296 CYS A C 1
ATOM 2237 O O . CYS A 1 296 ? 12.655 -6.863 4.190 1.00 92.94 296 CYS A O 1
ATOM 2239 N N . SER A 1 297 ? 12.134 -9.026 4.537 1.00 92.38 297 SER A N 1
ATOM 2240 C CA . SER A 1 297 ? 13.095 -9.617 3.617 1.00 92.38 297 SER A CA 1
ATOM 2241 C C . SER A 1 297 ? 12.355 -10.504 2.620 1.00 92.38 297 SER A C 1
ATOM 2243 O O . SER A 1 297 ? 11.583 -11.382 3.010 1.00 92.38 297 SER A O 1
ATOM 2245 N N . ALA A 1 298 ? 12.552 -10.266 1.327 1.00 88.19 298 ALA A N 1
ATOM 2246 C CA . ALA A 1 298 ? 11.874 -10.978 0.256 1.00 88.19 298 ALA A CA 1
ATOM 2247 C C . ALA A 1 298 ? 12.866 -11.765 -0.596 1.00 88.19 298 ALA A C 1
ATOM 2249 O O . ALA A 1 298 ? 13.795 -11.192 -1.165 1.00 88.19 298 ALA A O 1
ATOM 2250 N N . LYS A 1 299 ? 12.622 -13.072 -0.718 1.00 88.31 299 LYS A N 1
ATOM 2251 C CA . LYS A 1 299 ? 13.311 -13.947 -1.665 1.00 88.31 299 LYS A CA 1
ATOM 2252 C C . LYS A 1 299 ? 12.456 -14.079 -2.917 1.00 88.31 299 LYS A C 1
ATOM 2254 O O . LYS A 1 299 ? 11.359 -14.644 -2.861 1.00 88.31 299 LYS A O 1
ATOM 2259 N N . ILE A 1 300 ? 12.948 -13.541 -4.025 1.00 81.69 300 ILE A N 1
ATOM 2260 C CA . ILE A 1 300 ? 12.235 -13.552 -5.300 1.00 81.69 300 ILE A CA 1
ATOM 2261 C C . ILE A 1 300 ? 12.406 -14.917 -5.972 1.00 81.69 300 ILE A C 1
ATOM 2263 O O . ILE A 1 300 ? 13.477 -15.514 -5.942 1.00 81.69 300 ILE A O 1
ATOM 2267 N N . ALA A 1 301 ? 11.328 -15.460 -6.534 1.00 75.00 301 ALA A N 1
ATOM 2268 C CA . ALA A 1 301 ? 11.395 -16.731 -7.243 1.00 75.00 301 ALA A CA 1
ATOM 2269 C C . ALA A 1 301 ? 12.203 -16.567 -8.542 1.00 75.00 301 ALA A C 1
ATOM 2271 O O . ALA A 1 301 ? 11.900 -15.690 -9.347 1.00 75.00 301 ALA A O 1
ATOM 2272 N N . GLY A 1 302 ? 13.206 -17.425 -8.749 1.00 63.50 302 GLY A N 1
ATOM 2273 C CA . GLY A 1 302 ? 14.059 -17.401 -9.946 1.00 63.50 302 GLY A CA 1
ATOM 2274 C C . GLY A 1 302 ? 15.170 -16.344 -9.936 1.00 63.50 302 GLY A C 1
ATOM 2275 O O . GLY A 1 302 ? 15.868 -16.214 -10.936 1.00 63.50 302 GLY A O 1
ATOM 2276 N N . ASP A 1 303 ? 15.351 -15.624 -8.829 1.00 62.72 303 ASP A N 1
ATOM 2277 C CA . ASP A 1 303 ? 16.416 -14.640 -8.633 1.00 62.72 303 ASP A CA 1
ATOM 2278 C C . ASP A 1 303 ? 17.140 -14.949 -7.311 1.00 62.72 303 ASP A C 1
ATOM 2280 O O . ASP A 1 303 ? 16.508 -15.283 -6.305 1.00 62.72 303 ASP A O 1
ATOM 2284 N N . ASP A 1 304 ? 18.469 -14.858 -7.308 1.00 65.19 304 ASP A N 1
ATOM 2285 C CA . ASP A 1 304 ? 19.276 -15.033 -6.094 1.00 65.19 304 ASP A CA 1
ATOM 2286 C C . ASP A 1 304 ? 19.287 -13.762 -5.227 1.00 65.19 304 ASP A C 1
ATOM 2288 O O . ASP A 1 304 ? 19.741 -13.780 -4.078 1.00 65.19 304 ASP A O 1
ATOM 2292 N N . GLN A 1 305 ? 18.761 -12.647 -5.743 1.00 61.94 305 GLN A N 1
ATOM 2293 C CA . GLN A 1 305 ? 18.647 -11.405 -4.994 1.00 61.94 305 GLN A CA 1
ATOM 2294 C C . GLN A 1 305 ? 17.618 -11.501 -3.863 1.00 61.94 305 GLN A C 1
ATOM 2296 O O . GLN A 1 305 ? 16.495 -11.990 -4.007 1.00 61.94 305 GLN A O 1
ATOM 2301 N N . THR A 1 306 ? 18.004 -10.941 -2.718 1.00 77.12 306 THR A N 1
ATOM 2302 C CA . THR A 1 306 ? 17.112 -10.691 -1.587 1.00 77.12 306 THR A CA 1
ATOM 2303 C C . THR A 1 306 ? 16.822 -9.199 -1.517 1.00 77.12 306 THR A C 1
ATOM 2305 O O . THR A 1 306 ? 17.744 -8.385 -1.497 1.00 77.12 306 THR A O 1
ATOM 2308 N N . LEU A 1 307 ? 15.544 -8.830 -1.479 1.00 74.56 307 LEU A N 1
ATOM 2309 C CA . LEU A 1 307 ? 15.124 -7.449 -1.249 1.00 74.56 307 LEU A CA 1
ATOM 2310 C C . LEU A 1 307 ? 14.861 -7.252 0.240 1.00 74.56 307 LEU A C 1
ATOM 2312 O O . LEU A 1 307 ? 14.200 -8.086 0.853 1.00 74.56 307 LEU A O 1
ATOM 2316 N N . SER A 1 308 ? 15.317 -6.136 0.801 1.00 82.12 308 SER A N 1
ATOM 2317 C CA . SER A 1 308 ? 15.053 -5.783 2.198 1.00 82.12 308 SER A CA 1
ATOM 2318 C C . SER A 1 308 ? 14.490 -4.373 2.292 1.00 82.12 308 SER A C 1
ATOM 2320 O O . SER A 1 308 ? 14.977 -3.462 1.623 1.00 82.12 308 SER A O 1
ATOM 2322 N N . PHE A 1 309 ? 13.453 -4.195 3.103 1.00 82.94 309 PHE A N 1
ATOM 2323 C CA . PHE A 1 309 ? 12.798 -2.907 3.311 1.00 82.94 309 PHE A CA 1
ATOM 2324 C C . PHE A 1 309 ? 12.025 -2.898 4.630 1.00 82.94 309 PHE A C 1
ATOM 2326 O O . PHE A 1 309 ? 11.647 -3.948 5.139 1.00 82.94 309 PHE A O 1
ATOM 2333 N N . SER A 1 310 ? 11.773 -1.713 5.174 1.00 81.31 310 SER A N 1
ATOM 2334 C CA . SER A 1 310 ? 11.185 -1.523 6.501 1.00 81.31 310 SER A CA 1
ATOM 2335 C C . SER A 1 310 ? 9.916 -0.673 6.460 1.00 81.31 310 SER A C 1
ATOM 2337 O O . SER A 1 310 ? 9.533 -0.131 5.416 1.00 81.31 310 SER A O 1
ATOM 2339 N N . GLY A 1 311 ? 9.256 -0.553 7.613 1.00 76.00 311 GLY A N 1
ATOM 2340 C CA . GLY A 1 311 ? 8.197 0.434 7.834 1.00 76.00 311 GLY A CA 1
ATOM 2341 C C . GLY A 1 311 ? 6.768 -0.098 7.740 1.00 76.00 311 GLY A C 1
ATOM 2342 O O . GLY A 1 311 ? 5.835 0.704 7.719 1.00 76.00 311 GLY A O 1
ATOM 2343 N N . LEU A 1 312 ? 6.565 -1.420 7.713 1.00 83.25 312 LEU A N 1
ATOM 2344 C CA . LEU A 1 312 ? 5.233 -1.977 7.952 1.00 83.25 312 LEU A CA 1
ATOM 2345 C C . LEU A 1 312 ? 4.870 -1.766 9.422 1.00 83.25 312 LEU A C 1
ATOM 2347 O O . LEU A 1 312 ? 5.606 -2.202 10.301 1.00 83.25 312 LEU A O 1
ATOM 2351 N N . ARG A 1 313 ? 3.721 -1.143 9.687 1.00 88.19 313 ARG A N 1
ATOM 2352 C CA . ARG A 1 313 ? 3.216 -0.902 11.042 1.00 88.19 313 ARG A CA 1
ATOM 2353 C C . ARG A 1 313 ? 1.828 -1.497 11.217 1.00 88.19 313 ARG A C 1
ATOM 2355 O O . ARG A 1 313 ? 1.008 -1.444 10.302 1.00 88.19 313 ARG A O 1
ATOM 2362 N N . VAL A 1 314 ? 1.554 -2.046 12.396 1.00 85.62 314 VAL A N 1
ATOM 2363 C CA . VAL A 1 314 ? 0.231 -2.603 12.717 1.00 85.62 314 VAL A CA 1
ATOM 2364 C C . VAL A 1 314 ? -0.825 -1.498 12.685 1.00 85.62 314 VAL A C 1
ATOM 2366 O O . VAL A 1 314 ? -0.646 -0.458 13.307 1.00 85.62 314 VAL A O 1
ATOM 2369 N N . GLY A 1 315 ? -1.933 -1.732 11.983 1.00 76.00 315 GLY A N 1
ATOM 2370 C CA . GLY A 1 315 ? -3.034 -0.777 11.832 1.00 76.00 315 GLY A CA 1
ATOM 2371 C C . GLY A 1 315 ? -2.850 0.238 10.700 1.00 76.00 315 GLY A C 1
ATOM 2372 O O . GLY A 1 315 ? -3.816 0.913 10.358 1.00 76.00 315 GLY A O 1
ATOM 2373 N N . PHE A 1 316 ? -1.670 0.284 10.067 1.00 75.50 316 PHE A N 1
ATOM 2374 C CA . PHE A 1 316 ? -1.354 1.233 8.999 1.00 75.50 316 PHE A CA 1
ATOM 2375 C C . PHE A 1 316 ? -1.260 0.531 7.633 1.00 75.50 316 PHE A C 1
ATOM 2377 O O . PHE A 1 316 ? -0.587 -0.497 7.511 1.00 75.50 316 PHE A O 1
ATOM 2384 N N . PRO A 1 317 ? -1.885 1.080 6.573 1.00 76.94 317 PRO A N 1
ATOM 2385 C CA . PRO A 1 317 ? -1.685 0.636 5.208 1.00 76.94 317 PRO A CA 1
ATOM 2386 C C . PRO A 1 317 ? -0.222 0.758 4.816 1.00 76.94 317 PRO A C 1
ATOM 2388 O O . PRO A 1 317 ? 0.418 1.791 5.017 1.00 76.94 317 PRO A O 1
ATOM 2391 N N . TYR A 1 318 ? 0.285 -0.299 4.206 1.00 77.12 318 TYR A N 1
ATOM 2392 C CA . TYR A 1 318 ? 1.666 -0.393 3.788 1.00 77.12 318 TYR A CA 1
ATOM 2393 C C . TYR A 1 318 ? 1.755 -0.747 2.308 1.00 77.12 318 TYR A C 1
ATOM 2395 O O . TYR A 1 318 ? 0.994 -1.572 1.801 1.00 77.12 318 TYR A O 1
ATOM 2403 N N . MET A 1 319 ? 2.712 -0.133 1.618 1.00 71.50 319 MET A N 1
ATOM 2404 C CA . MET A 1 319 ? 3.047 -0.450 0.237 1.00 71.50 319 MET A CA 1
ATOM 2405 C C . MET A 1 319 ? 4.545 -0.707 0.151 1.00 71.50 319 MET A C 1
ATOM 2407 O O . MET A 1 319 ? 5.360 0.186 0.373 1.00 71.50 319 MET A O 1
ATOM 2411 N N . GLY A 1 320 ? 4.885 -1.950 -0.153 1.00 64.38 320 GLY A N 1
ATOM 2412 C CA . GLY A 1 320 ? 6.241 -2.387 -0.410 1.00 64.38 320 GLY A CA 1
ATOM 2413 C C . GLY A 1 320 ? 6.700 -2.046 -1.829 1.00 64.38 320 GLY A C 1
ATOM 2414 O O . GLY A 1 320 ? 5.921 -1.599 -2.680 1.00 64.38 320 GLY A O 1
ATOM 2415 N N . PRO A 1 321 ? 7.990 -2.266 -2.116 1.00 65.00 321 PRO A N 1
ATOM 2416 C CA . PRO A 1 321 ? 8.549 -2.052 -3.438 1.00 65.00 321 PRO A CA 1
ATOM 2417 C C . PRO A 1 321 ? 7.916 -2.991 -4.466 1.00 65.00 321 PRO A C 1
ATOM 2419 O O . PRO A 1 321 ? 7.293 -4.002 -4.145 1.00 65.00 321 PRO A O 1
ATOM 2422 N N . ARG A 1 322 ? 8.118 -2.651 -5.740 1.00 64.69 322 ARG A N 1
ATOM 2423 C CA . ARG A 1 322 ? 7.694 -3.468 -6.882 1.00 64.69 322 ARG A CA 1
ATOM 2424 C C . ARG A 1 322 ? 6.200 -3.835 -6.877 1.00 64.69 322 ARG A C 1
ATOM 2426 O O . ARG A 1 322 ? 5.832 -4.878 -7.379 1.00 64.69 322 ARG A O 1
ATOM 2433 N N . GLY A 1 323 ? 5.320 -3.000 -6.322 1.00 63.19 323 GLY A N 1
ATOM 2434 C CA . GLY A 1 323 ? 3.875 -3.273 -6.307 1.00 63.19 323 GLY A CA 1
ATOM 2435 C C . GLY A 1 323 ? 3.430 -4.309 -5.266 1.00 63.19 323 GLY A C 1
ATOM 2436 O O . GLY A 1 323 ? 2.318 -4.825 -5.363 1.00 63.19 323 GLY A O 1
ATOM 2437 N N . PHE A 1 324 ? 4.264 -4.620 -4.269 1.00 71.50 324 PHE A N 1
ATOM 2438 C CA . PHE A 1 324 ? 3.864 -5.452 -3.137 1.00 71.50 324 PHE A CA 1
ATOM 2439 C C . PHE A 1 324 ? 2.940 -4.665 -2.190 1.00 71.50 324 PHE A C 1
ATOM 2441 O O . PHE A 1 324 ? 3.399 -3.885 -1.363 1.00 71.50 324 PHE A O 1
ATOM 2448 N N . GLY A 1 325 ? 1.626 -4.835 -2.324 1.00 74.94 325 GLY A N 1
ATOM 2449 C CA . GLY A 1 325 ? 0.615 -4.129 -1.526 1.00 74.94 325 GLY A CA 1
ATOM 2450 C C . GLY A 1 325 ? -0.477 -3.493 -2.397 1.00 74.94 325 GLY A C 1
ATOM 2451 O O . GLY A 1 325 ? -0.500 -3.739 -3.604 1.00 74.94 325 GLY A O 1
ATOM 2452 N N . PRO A 1 326 ? -1.377 -2.679 -1.814 1.00 77.50 326 PRO A N 1
ATOM 2453 C CA . PRO A 1 326 ? -1.400 -2.245 -0.413 1.00 77.50 326 PRO A CA 1
ATOM 2454 C C . PRO A 1 326 ? -1.792 -3.378 0.542 1.00 77.50 326 PRO A C 1
ATOM 2456 O O . PRO A 1 326 ? -2.657 -4.178 0.211 1.00 77.50 326 PRO A O 1
ATOM 2459 N N . LEU A 1 327 ? -1.189 -3.441 1.728 1.00 79.44 327 LEU A N 1
ATOM 2460 C CA . LEU A 1 327 ? -1.513 -4.436 2.758 1.00 79.44 327 LEU A CA 1
ATOM 2461 C C . LEU A 1 327 ? -1.778 -3.774 4.111 1.00 79.44 327 LEU A C 1
ATOM 2463 O O . LEU A 1 327 ? -1.225 -2.717 4.405 1.00 79.44 327 LEU A O 1
ATOM 2467 N N . LEU A 1 328 ? -2.622 -4.407 4.927 1.00 85.25 328 LEU A N 1
ATOM 2468 C CA . LEU A 1 328 ? -2.969 -3.948 6.271 1.00 85.25 328 LEU A CA 1
ATOM 2469 C C . LEU A 1 328 ? -2.827 -5.110 7.255 1.00 85.25 328 LEU A C 1
ATOM 2471 O O . LEU A 1 328 ? -3.548 -6.108 7.162 1.00 85.25 328 LEU A O 1
ATOM 2475 N N . LEU A 1 329 ? -1.880 -4.971 8.183 1.00 88.56 329 LEU A N 1
ATOM 2476 C CA . LEU A 1 329 ? -1.676 -5.895 9.293 1.00 88.56 329 LEU A CA 1
ATOM 2477 C C . LEU A 1 329 ? -2.502 -5.432 10.492 1.00 88.56 329 LEU A C 1
ATOM 2479 O O . LEU A 1 329 ? -2.323 -4.318 10.973 1.00 88.56 329 LEU A O 1
ATOM 2483 N N . GLU A 1 330 ? -3.375 -6.296 10.996 1.00 89.69 330 GLU A N 1
ATOM 2484 C CA . GLU A 1 330 ? -4.199 -6.036 12.178 1.00 89.69 330 GLU A CA 1
ATOM 2485 C C . GLU A 1 330 ? -3.858 -7.029 13.287 1.00 89.69 330 GLU A C 1
ATOM 2487 O O . GLU A 1 330 ? -3.573 -8.198 13.015 1.00 89.69 330 GLU A O 1
ATOM 2492 N N . ARG A 1 331 ? -3.950 -6.594 14.547 1.00 91.19 331 ARG A N 1
ATOM 2493 C CA . ARG A 1 331 ? -3.942 -7.508 15.696 1.00 91.19 331 ARG A CA 1
ATOM 2494 C C . ARG A 1 331 ? -5.270 -8.254 15.798 1.00 91.19 331 ARG A C 1
ATOM 2496 O O . ARG A 1 331 ? -6.308 -7.782 15.344 1.00 91.19 331 ARG A O 1
ATOM 2503 N N . THR A 1 332 ? -5.223 -9.450 16.372 1.00 93.00 332 THR A N 1
ATOM 2504 C CA . THR A 1 332 ? -6.391 -10.309 16.605 1.00 93.00 332 THR A CA 1
ATOM 2505 C C . THR A 1 332 ? -6.595 -10.446 18.113 1.00 93.00 332 THR A C 1
ATOM 2507 O O . THR A 1 332 ? -6.082 -11.397 18.709 1.00 93.00 332 THR A O 1
ATOM 2510 N N . PRO A 1 333 ? -7.294 -9.492 18.756 1.00 93.94 333 PRO A N 1
ATOM 2511 C CA . PRO A 1 333 ? -7.481 -9.496 20.201 1.00 93.94 333 PRO A CA 1
ATOM 2512 C C . PRO A 1 333 ? -8.282 -10.717 20.665 1.00 93.94 333 PRO A C 1
ATOM 2514 O O . PRO A 1 333 ? -9.095 -11.280 19.926 1.00 93.94 333 PRO A O 1
ATOM 2517 N N . THR A 1 334 ? -8.088 -11.114 21.921 1.00 94.62 334 THR A N 1
ATOM 2518 C CA . THR A 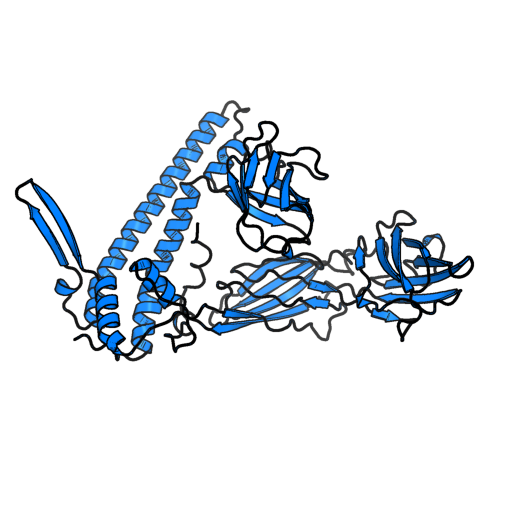1 334 ? -8.882 -12.174 22.564 1.00 94.62 334 THR A CA 1
ATOM 2519 C C . THR A 1 334 ? -9.395 -11.721 23.916 1.00 94.62 334 THR A C 1
ATOM 2521 O O . THR A 1 334 ? -8.692 -11.016 24.630 1.00 94.62 334 THR A O 1
ATOM 2524 N N . LYS A 1 335 ? -10.587 -12.173 24.303 1.00 94.81 335 LYS A N 1
ATOM 2525 C CA . LYS A 1 335 ? -11.224 -11.826 25.577 1.00 94.81 335 LYS A CA 1
ATOM 2526 C C . LYS A 1 335 ? -11.349 -13.054 26.477 1.00 94.81 335 LYS A C 1
ATOM 2528 O O . LYS A 1 335 ? -11.631 -14.149 25.995 1.00 94.81 335 LYS A O 1
ATOM 2533 N N . LYS A 1 336 ? -11.186 -12.855 27.786 1.00 95.31 336 LYS A N 1
ATOM 2534 C CA . LYS A 1 336 ? -11.544 -13.811 28.845 1.00 95.31 336 LYS A CA 1
ATOM 2535 C C . LYS A 1 336 ? -12.431 -13.136 29.893 1.00 95.31 336 LYS A C 1
ATOM 2537 O O . LYS A 1 336 ? -12.444 -11.912 30.000 1.00 95.31 336 LYS A O 1
ATOM 2542 N N . GLY A 1 337 ? -13.150 -13.947 30.671 1.00 91.94 337 GLY A N 1
ATOM 2543 C CA . GLY A 1 337 ? -14.157 -13.486 31.640 1.00 91.94 337 GLY A CA 1
ATOM 2544 C C . GLY A 1 337 ? -15.560 -13.320 31.048 1.00 91.94 337 GLY A C 1
ATOM 2545 O O . GLY A 1 337 ? -16.482 -12.976 31.770 1.00 91.94 337 GLY A O 1
ATOM 2546 N N . ASP A 1 338 ? -15.717 -13.587 29.748 1.00 91.75 338 ASP A N 1
ATOM 2547 C CA . ASP A 1 338 ? -16.991 -13.540 29.022 1.00 91.75 338 ASP A CA 1
ATOM 2548 C C . ASP A 1 338 ? -16.925 -14.469 27.788 1.00 91.75 338 ASP A C 1
ATOM 2550 O O . ASP A 1 338 ? -16.735 -14.003 26.664 1.00 91.75 338 ASP A O 1
ATOM 2554 N N . PRO A 1 339 ? -16.936 -15.802 27.986 1.00 78.62 339 PRO A N 1
ATOM 2555 C CA . PRO A 1 339 ? -16.648 -16.771 26.924 1.00 78.62 339 PRO A CA 1
ATOM 2556 C C . PRO A 1 339 ? -17.756 -16.898 25.867 1.00 78.62 339 PRO A C 1
ATOM 2558 O O . PRO A 1 339 ? -17.498 -17.459 24.806 1.00 78.62 339 PRO A O 1
ATOM 2561 N N . GLN A 1 340 ? -18.967 -16.410 26.153 1.00 89.44 340 GLN A N 1
ATOM 2562 C CA . GLN A 1 340 ? -20.124 -16.462 25.249 1.00 89.44 340 GLN A CA 1
ATOM 2563 C C . GLN A 1 340 ? -20.498 -15.090 24.665 1.00 89.44 340 GLN A C 1
ATOM 2565 O O . GLN A 1 340 ? -21.508 -14.979 23.977 1.00 89.44 340 GLN A O 1
ATOM 2570 N N . ASP A 1 341 ? -19.673 -14.060 24.892 1.00 92.38 341 ASP A N 1
ATOM 2571 C CA . ASP A 1 341 ? -19.927 -12.685 24.444 1.00 92.38 341 ASP A CA 1
ATOM 2572 C C . ASP A 1 341 ? -21.281 -12.117 24.935 1.00 92.38 341 ASP A C 1
ATOM 2574 O O . ASP A 1 341 ? -21.943 -11.330 24.250 1.00 92.38 341 ASP A O 1
ATOM 2578 N N . GLU A 1 342 ? -21.705 -12.526 26.135 1.00 94.19 342 GLU A N 1
ATOM 2579 C CA . GLU A 1 342 ? -22.976 -12.125 26.750 1.00 94.19 342 GLU A CA 1
ATOM 2580 C C . GLU A 1 342 ? -22.864 -10.784 27.483 1.00 94.19 342 GLU A C 1
ATOM 2582 O O . GLU A 1 342 ? -23.832 -10.015 27.532 1.00 94.19 342 GLU A O 1
ATOM 2587 N N . LEU A 1 343 ? -21.677 -10.487 28.024 1.00 96.31 343 LEU A N 1
ATOM 2588 C CA . LEU A 1 343 ? -21.399 -9.281 28.808 1.00 96.31 343 LEU A CA 1
ATOM 2589 C C . LEU A 1 343 ? -20.897 -8.136 27.928 1.00 96.31 343 LEU A C 1
ATOM 2591 O O . LEU A 1 343 ? -21.304 -6.987 28.084 1.00 96.31 343 LEU A O 1
ATOM 2595 N N . LEU A 1 344 ? -20.025 -8.449 26.977 1.00 96.25 344 LEU A N 1
ATOM 2596 C CA . LEU A 1 344 ? -19.431 -7.550 25.992 1.00 96.25 344 LEU A CA 1
ATOM 2597 C C . LEU A 1 344 ? -19.432 -8.271 24.642 1.00 96.25 344 LEU A C 1
ATOM 2599 O O . LEU A 1 344 ? -19.359 -9.493 24.587 1.00 96.25 344 LEU A O 1
ATOM 2603 N N . ALA A 1 345 ? -19.460 -7.545 23.528 1.00 95.44 345 ALA A N 1
ATOM 2604 C CA . ALA A 1 345 ? -19.339 -8.185 22.218 1.00 95.44 345 ALA A CA 1
ATOM 2605 C C . ALA A 1 345 ? -17.992 -8.924 22.061 1.00 95.44 345 ALA A C 1
ATOM 2607 O O . ALA A 1 345 ? -17.080 -8.784 22.880 1.00 95.44 345 ALA A O 1
ATOM 2608 N N . SER A 1 346 ? -17.841 -9.694 20.983 1.00 94.19 346 SER A N 1
ATOM 2609 C CA . SER A 1 346 ? -16.574 -10.360 20.659 1.00 94.19 346 SER A CA 1
ATOM 2610 C C . SER A 1 346 ? -15.390 -9.392 20.697 1.00 94.19 346 SER A C 1
ATOM 2612 O O . SER A 1 346 ? -15.512 -8.229 20.297 1.00 94.19 346 SER A O 1
ATOM 2614 N N . ALA A 1 347 ? -14.221 -9.888 21.114 1.00 93.31 347 ALA A N 1
ATOM 2615 C CA . ALA A 1 347 ? -12.974 -9.127 21.069 1.00 93.31 347 ALA A CA 1
ATOM 2616 C C . ALA A 1 347 ? -12.668 -8.604 19.654 1.00 93.31 347 ALA A C 1
ATOM 2618 O O . ALA A 1 347 ? -12.110 -7.527 19.517 1.00 93.31 347 ALA A O 1
ATOM 2619 N N . GLN A 1 348 ? -13.099 -9.302 18.596 1.00 89.62 348 GLN A N 1
ATOM 2620 C CA . GLN A 1 348 ? -12.870 -8.851 17.215 1.00 89.62 348 GLN A CA 1
ATOM 2621 C C . GLN A 1 348 ? -13.679 -7.611 16.815 1.00 89.62 348 GLN A C 1
ATOM 2623 O O . GLN A 1 348 ? -13.389 -7.000 15.790 1.00 89.62 348 GLN A O 1
ATOM 2628 N N . ALA A 1 349 ? -14.699 -7.246 17.596 1.00 89.94 349 ALA A N 1
ATOM 2629 C CA . ALA A 1 349 ? -15.461 -6.013 17.411 1.00 89.94 349 ALA A CA 1
ATOM 2630 C C . ALA A 1 349 ? -14.870 -4.828 18.197 1.00 89.94 349 ALA A C 1
ATOM 2632 O O . ALA A 1 349 ? -15.389 -3.716 18.096 1.00 89.94 349 ALA A O 1
ATOM 2633 N N . LEU A 1 350 ? -13.831 -5.065 19.002 1.00 92.06 350 LEU A N 1
ATOM 2634 C CA . LEU A 1 350 ? -13.135 -4.031 19.751 1.00 92.06 350 LEU A CA 1
ATOM 2635 C C . LEU A 1 350 ? -12.202 -3.255 18.818 1.00 92.06 350 LEU A C 1
ATOM 2637 O O . LEU A 1 350 ? -11.340 -3.834 18.160 1.00 92.06 350 LEU A O 1
ATOM 2641 N N . VAL A 1 351 ? -12.331 -1.933 18.829 1.00 90.56 351 VAL A N 1
ATOM 2642 C CA . VAL A 1 351 ? -11.362 -1.020 18.219 1.00 90.56 351 VAL A CA 1
ATOM 2643 C C . VAL A 1 351 ? -10.680 -0.258 19.342 1.00 90.56 351 VAL A C 1
ATOM 2645 O O . VAL A 1 351 ? -11.358 0.417 20.114 1.00 90.56 351 VAL A O 1
ATOM 2648 N N . VAL A 1 352 ? -9.356 -0.359 19.432 1.00 89.50 352 VAL A N 1
ATOM 2649 C CA . VAL A 1 352 ? -8.535 0.365 20.412 1.00 89.50 352 VAL A CA 1
ATOM 2650 C C . VAL A 1 352 ? -7.670 1.380 19.676 1.00 89.50 352 VAL A C 1
ATOM 2652 O O . VAL A 1 352 ? -7.264 1.145 18.540 1.00 89.50 352 VAL A O 1
ATOM 2655 N N . THR A 1 353 ? -7.457 2.529 20.305 1.00 88.56 353 THR A N 1
ATOM 2656 C CA . THR A 1 353 ? -6.575 3.592 19.825 1.00 88.56 353 THR A CA 1
ATOM 2657 C C . THR A 1 353 ? -5.804 4.179 20.999 1.00 88.56 353 THR A C 1
ATOM 2659 O O . THR A 1 353 ? -6.360 4.339 22.088 1.00 88.56 353 THR A O 1
ATOM 2662 N N . GLY A 1 354 ? -4.547 4.550 20.762 1.00 85.00 354 GLY A N 1
ATOM 2663 C CA . GLY A 1 354 ? -3.696 5.171 21.780 1.00 85.00 354 GLY A CA 1
ATOM 2664 C C . GLY A 1 354 ? -3.120 4.190 22.802 1.00 85.00 354 GLY A C 1
ATOM 2665 O O . GLY A 1 354 ? -2.513 4.614 23.779 1.00 85.00 354 GLY A O 1
ATOM 2666 N N . GLU A 1 355 ? -3.278 2.888 22.590 1.00 89.12 355 GLU A N 1
ATOM 2667 C CA . GLU A 1 355 ? -2.653 1.851 23.398 1.00 89.12 355 GLU A CA 1
ATOM 2668 C C . GLU A 1 355 ? -1.122 1.892 23.316 1.00 89.12 355 GLU A C 1
ATOM 2670 O O . GLU A 1 355 ? -0.525 2.206 22.283 1.00 89.12 355 GLU A O 1
ATOM 2675 N N . SER A 1 356 ? -0.495 1.590 24.446 1.00 88.69 356 SER A N 1
ATOM 2676 C CA . SER A 1 356 ? 0.945 1.584 24.648 1.00 88.69 356 SER A CA 1
ATOM 2677 C C . SER A 1 356 ? 1.324 0.577 25.734 1.00 88.69 356 SER A C 1
ATOM 2679 O O . SER A 1 356 ? 0.480 0.099 26.497 1.00 88.69 356 SER A O 1
ATOM 2681 N N . SER A 1 357 ? 2.619 0.298 25.884 1.00 85.94 357 SER A N 1
ATOM 2682 C CA . SER A 1 357 ? 3.112 -0.474 27.033 1.00 85.94 357 SER A CA 1
ATOM 2683 C C . SER A 1 357 ? 2.954 0.258 28.379 1.00 85.94 357 SER A C 1
ATOM 2685 O O . SER A 1 357 ? 3.202 -0.344 29.415 1.00 85.94 357 SER A O 1
ATOM 2687 N N . THR A 1 358 ? 2.579 1.545 28.393 1.00 87.81 358 THR A N 1
ATOM 2688 C CA . THR A 1 358 ? 2.409 2.339 29.627 1.00 87.81 358 THR A CA 1
ATOM 2689 C C . THR A 1 358 ? 0.962 2.417 30.103 1.00 87.81 358 THR A C 1
ATOM 2691 O O . THR A 1 358 ? 0.727 2.842 31.227 1.00 87.81 358 THR A O 1
ATOM 2694 N N . ASN A 1 359 ? -0.008 2.057 29.259 1.00 92.31 359 ASN A N 1
ATOM 2695 C CA . ASN A 1 359 ? -1.438 2.053 29.589 1.00 92.31 359 ASN A CA 1
ATOM 2696 C C . ASN A 1 359 ? -2.077 0.658 29.433 1.00 92.31 359 ASN A C 1
ATOM 2698 O O . ASN A 1 359 ? -3.301 0.525 29.406 1.00 92.31 359 ASN A O 1
ATOM 2702 N N . THR A 1 360 ? -1.242 -0.380 29.351 1.00 93.44 360 THR A N 1
ATOM 2703 C CA . THR A 1 360 ? -1.622 -1.797 29.318 1.00 93.44 360 THR A CA 1
ATOM 2704 C C . THR A 1 360 ? -0.663 -2.609 30.189 1.00 93.44 360 THR A C 1
ATOM 2706 O O . THR A 1 360 ? 0.496 -2.226 30.345 1.00 93.44 360 THR A O 1
ATOM 2709 N N . ASP A 1 361 ? -1.104 -3.765 30.688 1.00 91.38 361 ASP A N 1
ATOM 2710 C CA . ASP A 1 361 ? -0.213 -4.762 31.299 1.00 91.38 361 ASP A CA 1
ATOM 2711 C C . ASP A 1 361 ? 0.392 -5.634 30.192 1.00 91.38 361 ASP A C 1
ATOM 2713 O O . ASP A 1 361 ? -0.108 -6.711 29.864 1.00 91.38 361 ASP A O 1
ATOM 2717 N N . GLY A 1 362 ? 1.397 -5.100 29.491 1.00 86.50 362 GLY A N 1
ATOM 2718 C CA . GLY A 1 362 ? 2.068 -5.817 28.401 1.00 86.50 362 GLY A CA 1
ATOM 2719 C C . GLY A 1 362 ? 1.138 -6.200 27.243 1.00 86.50 362 GLY A C 1
ATOM 2720 O O . GLY A 1 362 ? 1.290 -7.278 26.666 1.00 86.50 362 GLY A O 1
ATOM 2721 N N . GLY A 1 363 ? 0.176 -5.332 26.917 1.00 91.75 363 GLY A N 1
ATOM 2722 C CA . GLY A 1 363 ? -0.861 -5.576 25.912 1.00 91.75 363 GLY A CA 1
ATOM 2723 C C . GLY A 1 363 ? -2.179 -6.112 26.472 1.00 91.75 363 GLY A C 1
ATOM 2724 O O . GLY A 1 363 ? -3.112 -6.310 25.699 1.00 91.75 363 GLY A O 1
ATOM 2725 N N . VAL A 1 364 ? -2.301 -6.311 27.786 1.00 95.31 364 VAL A N 1
ATOM 2726 C CA . VAL A 1 364 ? -3.556 -6.733 28.422 1.00 95.31 364 VAL A CA 1
ATOM 2727 C C . VAL A 1 364 ? -4.299 -5.535 29.017 1.00 95.31 364 VAL A C 1
ATOM 2729 O O . VAL A 1 364 ? -3.723 -4.691 29.703 1.00 95.31 364 VAL A O 1
ATOM 2732 N N . LEU A 1 365 ? -5.604 -5.473 28.753 1.00 97.06 365 LEU A N 1
ATOM 2733 C CA . LEU A 1 365 ? -6.550 -4.531 29.350 1.00 97.06 365 LEU A CA 1
ATOM 2734 C C . LEU A 1 365 ? -7.565 -5.290 30.199 1.00 97.06 365 LEU A C 1
ATOM 2736 O O . LEU A 1 365 ? -8.160 -6.263 29.742 1.00 97.06 365 LEU A O 1
ATOM 2740 N N . HIS A 1 366 ? -7.824 -4.824 31.414 1.00 97.94 366 HIS A N 1
ATOM 2741 C CA . HIS A 1 366 ? -8.787 -5.432 32.328 1.00 97.94 366 HIS A CA 1
ATOM 2742 C C . HIS A 1 366 ? -10.082 -4.632 32.327 1.00 97.94 366 HIS A C 1
ATOM 2744 O O . HIS A 1 366 ? -10.048 -3.427 32.524 1.00 97.94 366 HIS A O 1
ATOM 2750 N N . TRP A 1 367 ? -11.229 -5.277 32.140 1.00 97.62 367 TRP A N 1
ATOM 2751 C CA . TRP A 1 367 ? -12.524 -4.593 32.147 1.00 97.62 367 TRP A CA 1
ATOM 2752 C C . TRP A 1 367 ? -13.359 -4.989 33.363 1.00 97.62 367 TRP A C 1
ATOM 2754 O O . TRP A 1 367 ? -13.244 -6.114 33.867 1.00 97.62 367 TRP A O 1
ATOM 2764 N N . GLN A 1 368 ? -14.208 -4.068 33.809 1.00 97.88 368 GLN A N 1
ATOM 2765 C CA . GLN A 1 368 ? -15.223 -4.280 34.833 1.00 97.88 368 GLN A CA 1
ATOM 2766 C C . GLN A 1 368 ? -16.514 -3.557 34.442 1.00 97.88 368 GLN A C 1
ATOM 2768 O O . GLN A 1 368 ? -16.491 -2.431 33.945 1.00 97.88 368 GLN A O 1
ATOM 2773 N N . LEU A 1 369 ? -17.641 -4.232 34.644 1.00 97.56 369 LEU A N 1
ATOM 2774 C CA . LEU A 1 369 ? -18.972 -3.680 34.451 1.00 97.56 369 LEU A CA 1
ATOM 2775 C C . LEU A 1 369 ? -19.535 -3.235 35.791 1.00 97.56 369 LEU A C 1
ATOM 2777 O O . LEU A 1 369 ? -19.397 -3.941 36.793 1.00 97.56 369 LEU A O 1
ATOM 2781 N N . ARG A 1 370 ? -20.183 -2.073 35.793 1.00 96.88 370 ARG A N 1
ATOM 2782 C CA . ARG A 1 370 ? -20.834 -1.541 36.984 1.00 96.88 370 ARG A CA 1
ATOM 2783 C C . ARG A 1 370 ? -22.182 -0.940 36.630 1.00 96.88 370 ARG A C 1
ATOM 2785 O O . ARG A 1 370 ? -22.255 -0.083 35.751 1.00 96.88 370 ARG A O 1
ATOM 2792 N N . GLU A 1 371 ? -23.246 -1.375 37.285 1.00 96.56 371 GLU A N 1
ATOM 2793 C CA . GLU A 1 371 ? -24.568 -0.785 37.087 1.00 96.56 371 GLU A CA 1
ATOM 2794 C C . GLU A 1 371 ? -24.607 0.599 37.757 1.00 96.56 371 GLU A C 1
ATOM 2796 O O . GLU A 1 371 ? -24.273 0.759 38.931 1.00 96.56 371 GLU A O 1
ATOM 2801 N N . THR A 1 372 ? -24.954 1.635 36.991 1.00 95.44 372 THR A N 1
ATOM 2802 C CA . THR A 1 372 ? -25.010 3.024 37.482 1.00 95.44 372 THR A CA 1
ATOM 2803 C C . THR A 1 372 ? -26.437 3.518 37.690 1.00 95.44 372 THR A C 1
ATOM 2805 O O . THR A 1 372 ? -26.667 4.409 38.506 1.00 95.44 372 THR A O 1
ATOM 2808 N N . ALA A 1 373 ? -27.395 2.941 36.968 1.00 93.44 373 ALA A N 1
ATOM 2809 C CA . ALA A 1 373 ? -28.836 3.102 37.137 1.00 93.44 373 ALA A CA 1
ATOM 2810 C C . ALA A 1 373 ? -29.537 1.894 36.477 1.00 93.44 373 ALA A C 1
ATOM 2812 O O . ALA A 1 373 ? -28.875 1.182 35.722 1.00 93.44 373 ALA A O 1
ATOM 2813 N N . PRO A 1 374 ? -30.850 1.666 36.688 1.00 92.88 374 PRO A N 1
ATOM 2814 C CA . PRO A 1 374 ? -31.550 0.549 36.053 1.00 92.88 374 PRO A CA 1
ATOM 2815 C C . PRO A 1 374 ? -31.324 0.513 34.534 1.00 92.88 374 PRO A C 1
ATOM 2817 O O . PRO A 1 374 ? -31.600 1.493 33.836 1.00 92.88 374 PRO A O 1
ATOM 2820 N N . ASP A 1 375 ? -30.786 -0.606 34.038 1.00 90.00 375 ASP A N 1
ATOM 2821 C CA . ASP A 1 375 ? -30.418 -0.826 32.627 1.00 90.00 375 ASP A CA 1
ATOM 2822 C C . ASP A 1 375 ? -29.360 0.146 32.058 1.00 90.00 375 ASP A C 1
ATOM 2824 O O . ASP A 1 375 ? -29.220 0.294 30.837 1.00 90.00 375 ASP A O 1
ATOM 2828 N N . ARG A 1 376 ? -28.572 0.788 32.927 1.00 96.38 376 ARG A N 1
ATOM 2829 C CA . ARG A 1 376 ? -27.485 1.705 32.566 1.00 96.38 376 ARG A CA 1
ATOM 2830 C C . ARG A 1 376 ? -26.184 1.291 33.229 1.00 96.38 376 ARG A C 1
ATOM 2832 O O . ARG A 1 376 ? -26.113 1.090 34.436 1.00 96.38 376 ARG A O 1
ATOM 2839 N N . TRP A 1 377 ? -25.142 1.219 32.414 1.00 97.88 377 TRP A N 1
ATOM 2840 C CA . TRP A 1 377 ? -23.885 0.591 32.787 1.00 97.88 377 TRP A CA 1
ATOM 2841 C C . TRP A 1 377 ? -22.709 1.537 32.589 1.00 97.88 377 TRP A C 1
ATOM 2843 O O . TRP A 1 377 ? -22.661 2.307 31.624 1.00 97.88 377 TRP A O 1
ATOM 2853 N N . ALA A 1 378 ? -21.749 1.448 33.498 1.00 97.56 378 ALA A N 1
ATOM 2854 C CA . ALA A 1 378 ? -20.385 1.877 33.277 1.00 97.56 378 ALA A CA 1
ATOM 2855 C C . ALA A 1 378 ? -19.534 0.684 32.829 1.00 97.56 378 ALA A C 1
ATOM 2857 O O . ALA A 1 378 ? -19.716 -0.444 33.296 1.00 97.56 378 ALA A O 1
ATOM 2858 N N . VAL A 1 379 ? -18.616 0.956 31.907 1.00 97.88 379 VAL A N 1
ATOM 2859 C CA . VAL A 1 379 ? -17.580 0.024 31.466 1.00 97.88 379 VAL A CA 1
ATOM 2860 C C . VAL A 1 379 ? -16.244 0.658 31.813 1.00 97.88 379 VAL A C 1
ATOM 2862 O O . VAL A 1 379 ? -15.813 1.601 31.145 1.00 97.88 379 VAL A O 1
ATOM 2865 N N . ASP A 1 380 ? -15.621 0.140 32.863 1.00 98.12 380 ASP A N 1
ATOM 2866 C CA . ASP A 1 380 ? -14.346 0.613 33.387 1.00 98.12 380 ASP A CA 1
ATOM 2867 C C . ASP A 1 380 ? -13.221 -0.271 32.829 1.00 98.12 380 ASP A C 1
ATOM 2869 O O . ASP A 1 380 ? -13.324 -1.501 32.823 1.00 98.12 380 ASP A O 1
ATOM 2873 N N . VAL A 1 381 ? -12.157 0.346 32.311 1.00 97.94 381 VAL A N 1
ATOM 2874 C CA . VAL A 1 381 ? -11.029 -0.338 31.664 1.00 97.94 381 VAL A CA 1
ATOM 2875 C C . VAL A 1 381 ? -9.742 0.063 32.365 1.00 97.94 381 VAL A C 1
ATOM 2877 O O . VAL A 1 381 ? -9.425 1.246 32.460 1.00 97.94 381 VAL A O 1
ATOM 2880 N N . HIS A 1 382 ? -8.987 -0.927 32.823 1.00 97.94 382 HIS A N 1
ATOM 2881 C CA . HIS A 1 382 ? -7.813 -0.769 33.663 1.00 97.94 382 HIS A CA 1
ATOM 2882 C C . HIS A 1 382 ? -6.570 -1.388 33.025 1.00 97.94 382 HIS A C 1
ATOM 2884 O O . HIS A 1 382 ? -6.652 -2.417 32.350 1.00 97.94 382 HIS A O 1
ATOM 2890 N N . MET A 1 383 ? -5.408 -0.803 33.309 1.00 95.62 383 MET A N 1
ATOM 2891 C CA . MET A 1 383 ? -4.105 -1.345 32.911 1.00 95.62 383 MET A CA 1
ATOM 2892 C C . MET A 1 383 ? -3.581 -2.445 33.837 1.00 95.62 383 MET A C 1
ATOM 2894 O O . MET A 1 383 ? -2.506 -2.954 33.586 1.00 95.62 383 MET A O 1
ATOM 2898 N N . SER A 1 384 ? -4.290 -2.793 34.915 1.00 95.00 384 SER A N 1
ATOM 2899 C CA . SER A 1 384 ? -3.846 -3.788 35.899 1.00 95.00 384 SER A CA 1
ATOM 2900 C C . SER A 1 384 ? -5.012 -4.639 36.389 1.00 95.00 384 SER A C 1
ATOM 2902 O O . SER A 1 384 ? -6.142 -4.159 36.529 1.00 95.00 384 SER A O 1
ATOM 2904 N N . VAL A 1 385 ? -4.726 -5.903 36.708 1.00 94.81 385 VAL A N 1
ATOM 2905 C CA . VAL A 1 385 ? -5.696 -6.855 37.267 1.00 94.81 385 VAL A CA 1
ATOM 2906 C C . VAL A 1 385 ? -6.235 -6.423 38.634 1.00 94.81 385 VAL A C 1
ATOM 2908 O O . VAL A 1 385 ? -7.349 -6.803 38.991 1.00 94.81 385 VAL A O 1
ATOM 2911 N N . ALA A 1 386 ? -5.484 -5.609 39.383 1.00 93.69 386 ALA A N 1
ATOM 2912 C CA . ALA A 1 386 ? -5.925 -5.080 40.674 1.00 93.69 386 ALA A CA 1
ATOM 2913 C C . ALA A 1 386 ? -7.091 -4.084 40.540 1.00 93.69 386 ALA A C 1
ATOM 2915 O O . ALA A 1 386 ? -7.855 -3.918 41.489 1.00 93.69 386 ALA A O 1
ATOM 2916 N N . ARG A 1 387 ? -7.237 -3.454 39.361 1.00 93.38 387 ARG A N 1
ATOM 2917 C CA . ARG A 1 387 ? -8.289 -2.479 39.023 1.00 93.38 387 ARG A CA 1
ATOM 2918 C C . ARG A 1 387 ? -8.401 -1.331 40.026 1.00 93.38 387 ARG A C 1
ATOM 2920 O O . ARG A 1 387 ? -9.496 -0.890 40.373 1.00 93.38 387 ARG A O 1
ATOM 2927 N N . GLY A 1 388 ? -7.258 -0.826 40.485 1.00 91.12 388 GLY A N 1
ATOM 2928 C CA . GLY A 1 388 ? -7.228 0.369 41.314 1.00 91.12 388 GLY A CA 1
ATOM 2929 C C . GLY A 1 388 ? -7.723 1.597 40.547 1.00 91.12 388 GLY A C 1
ATOM 2930 O O . GLY A 1 388 ? -7.715 1.639 39.314 1.00 91.12 388 GLY A O 1
ATOM 2931 N N . THR A 1 389 ? -8.106 2.643 41.278 1.00 89.25 389 THR A N 1
ATOM 2932 C CA . THR A 1 389 ? -8.481 3.941 40.688 1.00 89.25 389 THR A CA 1
ATOM 2933 C C . THR A 1 389 ? -7.338 4.571 39.890 1.00 89.25 389 THR A C 1
ATOM 2935 O O . THR A 1 389 ? -7.593 5.200 38.866 1.00 89.25 389 THR A O 1
ATOM 2938 N N . GLY A 1 390 ? -6.087 4.359 40.315 1.00 90.56 390 GLY A N 1
ATOM 2939 C CA . GLY A 1 390 ? -4.891 4.770 39.571 1.00 90.56 390 GLY A CA 1
ATOM 2940 C C . GLY A 1 390 ? -4.651 3.974 38.283 1.00 90.56 390 GLY A C 1
ATOM 2941 O O . GLY A 1 390 ? -3.981 4.472 37.386 1.00 90.56 390 GLY A O 1
ATOM 2942 N N . ASP A 1 391 ? -5.244 2.784 38.158 1.00 95.12 391 ASP A N 1
ATOM 2943 C CA . ASP A 1 391 ? -5.076 1.907 36.995 1.00 95.12 391 ASP A CA 1
ATOM 2944 C C . ASP A 1 391 ? -6.140 2.133 35.921 1.00 95.12 391 ASP A C 1
ATOM 2946 O O . ASP A 1 391 ? -6.057 1.533 34.853 1.00 95.12 391 ASP A O 1
ATOM 2950 N N . LEU A 1 392 ? -7.167 2.944 36.197 1.00 97.00 392 LEU A N 1
ATOM 2951 C CA . LEU A 1 392 ? -8.238 3.230 35.246 1.00 97.00 392 LEU A CA 1
ATOM 2952 C C . LEU A 1 392 ? -7.674 4.013 34.052 1.00 97.00 392 LEU A C 1
ATOM 2954 O O . LEU A 1 392 ? -7.250 5.158 34.198 1.00 97.00 392 LEU A O 1
ATOM 2958 N N . VAL A 1 393 ? -7.696 3.404 32.867 1.00 97.44 393 VAL A N 1
ATOM 2959 C CA . VAL A 1 393 ? -7.156 3.990 31.632 1.00 97.44 393 VAL A CA 1
ATOM 2960 C C . VAL A 1 393 ? -8.239 4.472 30.680 1.00 97.44 393 VAL A C 1
ATOM 2962 O O . VAL A 1 393 ? -8.006 5.436 29.956 1.00 97.44 393 VAL A O 1
ATOM 2965 N N . ALA A 1 394 ? -9.426 3.867 30.684 1.00 97.88 394 ALA A N 1
ATOM 2966 C CA . ALA A 1 394 ? -10.555 4.347 29.894 1.00 97.88 394 ALA A CA 1
ATOM 2967 C C . ALA A 1 394 ? -11.889 3.994 30.553 1.00 97.88 394 ALA A C 1
ATOM 2969 O O . ALA A 1 394 ? -11.989 3.020 31.297 1.00 97.88 394 ALA A O 1
ATOM 2970 N N . GLN A 1 395 ? -12.922 4.783 30.268 1.00 97.88 395 GLN A N 1
ATOM 2971 C CA . GLN A 1 395 ? -14.250 4.576 30.835 1.00 97.88 395 GLN A CA 1
ATOM 2972 C C . GLN A 1 395 ? -15.367 5.017 29.883 1.00 97.88 395 GLN A C 1
ATOM 2974 O O . GLN A 1 395 ? -15.275 6.066 29.239 1.00 97.88 395 GLN A O 1
ATOM 2979 N N . ALA A 1 396 ? -16.450 4.241 29.844 1.00 97.69 396 ALA A N 1
ATOM 2980 C CA . ALA A 1 396 ? -17.752 4.657 29.323 1.00 97.69 396 ALA A CA 1
ATOM 2981 C C . ALA A 1 396 ? -18.802 4.616 30.441 1.00 97.69 396 ALA A C 1
ATOM 2983 O O . ALA A 1 396 ? -18.735 3.744 31.299 1.00 97.69 396 ALA A O 1
ATOM 2984 N N . GLU A 1 397 ? -19.792 5.510 30.414 1.00 96.25 397 GLU A N 1
ATOM 2985 C CA . GLU A 1 397 ? -20.888 5.557 31.394 1.00 96.25 397 GLU A CA 1
ATOM 2986 C C . GLU A 1 397 ? -22.250 5.689 30.699 1.00 96.25 397 GLU A C 1
ATOM 2988 O O . GLU A 1 397 ? -22.345 6.173 29.570 1.00 96.25 397 GLU A O 1
ATOM 2993 N N . GLY A 1 398 ? -23.322 5.259 31.375 1.00 94.44 398 GLY A N 1
ATOM 2994 C CA . GLY A 1 398 ? -24.700 5.395 30.884 1.00 94.44 398 GLY A CA 1
ATOM 2995 C C . GLY A 1 398 ? -25.053 4.478 29.705 1.00 94.44 398 GLY A C 1
ATOM 2996 O O . GLY A 1 398 ? -26.040 4.717 28.997 1.00 94.44 398 GLY A O 1
ATOM 2997 N N . VAL A 1 399 ? -24.264 3.426 29.482 1.00 96.75 399 VAL A N 1
ATOM 2998 C CA . VAL A 1 399 ? -24.402 2.511 28.346 1.00 96.75 399 VAL A CA 1
ATOM 2999 C C . VAL A 1 399 ? -25.617 1.606 28.551 1.00 96.75 399 VAL A C 1
ATOM 3001 O O . VAL A 1 399 ? -25.774 1.003 29.608 1.00 96.75 399 VAL A O 1
ATOM 3004 N N . ALA A 1 400 ? -26.490 1.517 27.547 1.00 95.62 400 ALA A N 1
ATOM 3005 C CA . ALA A 1 400 ? -27.626 0.594 27.563 1.00 95.62 400 ALA A CA 1
ATOM 3006 C C . ALA A 1 400 ? -27.214 -0.808 27.084 1.00 95.62 400 ALA A C 1
ATOM 3008 O O . ALA A 1 400 ? -26.297 -0.948 26.272 1.00 95.62 400 ALA A O 1
ATOM 3009 N N . LYS A 1 401 ? -27.930 -1.844 27.539 1.00 94.50 401 LYS A N 1
ATOM 3010 C CA . LYS A 1 401 ? -27.746 -3.239 27.094 1.00 94.50 401 LYS A CA 1
ATOM 3011 C C . LYS A 1 401 ? -27.763 -3.341 25.562 1.00 94.50 401 LYS A C 1
ATOM 3013 O O . LYS A 1 401 ? -28.609 -2.732 24.907 1.00 94.50 401 LYS A O 1
ATOM 3018 N N . GLY A 1 402 ? -26.822 -4.087 24.981 1.00 92.00 402 GLY A N 1
ATOM 3019 C CA . GLY A 1 402 ? -26.697 -4.258 23.526 1.00 92.00 402 GLY A CA 1
ATOM 3020 C C . GLY A 1 402 ? -26.165 -3.042 22.747 1.00 92.00 402 GLY A C 1
ATOM 3021 O O . GLY A 1 402 ? -25.928 -3.152 21.539 1.00 92.00 402 GLY A O 1
ATOM 3022 N N . ALA A 1 403 ? -25.978 -1.880 23.385 1.00 93.44 403 ALA A N 1
ATOM 3023 C CA . ALA A 1 403 ? -25.590 -0.654 22.695 1.00 93.44 403 ALA A CA 1
ATOM 3024 C C . ALA A 1 403 ? -24.073 -0.586 22.431 1.00 93.44 403 ALA A C 1
ATOM 3026 O O . ALA A 1 403 ? -23.269 -1.042 23.253 1.00 93.44 403 ALA A O 1
ATOM 3027 N N . PRO A 1 404 ? -23.644 0.004 21.297 1.00 96.69 404 PRO A N 1
ATOM 3028 C CA . PRO A 1 404 ? -22.252 0.394 21.132 1.00 96.69 404 PRO A CA 1
ATOM 3029 C C . PRO A 1 404 ? -21.882 1.471 22.160 1.00 96.69 404 PRO A C 1
ATOM 3031 O O . PRO A 1 404 ? -22.705 2.320 22.506 1.00 96.69 404 PRO A O 1
ATOM 3034 N N . PHE A 1 405 ? -20.633 1.470 22.607 1.00 95.75 405 PHE A N 1
ATOM 3035 C CA . PHE A 1 405 ? -20.093 2.502 23.482 1.00 95.75 405 PHE A CA 1
ATOM 3036 C C . PHE A 1 405 ? -18.697 2.923 23.040 1.00 95.75 405 PHE A C 1
ATOM 3038 O O . PHE A 1 405 ? -17.968 2.172 22.389 1.00 95.75 405 PHE A O 1
ATOM 3045 N N . ARG A 1 406 ? -18.325 4.142 23.429 1.00 96.44 406 ARG A N 1
ATOM 3046 C CA . ARG A 1 406 ? -16.964 4.658 23.326 1.00 96.44 406 ARG A CA 1
ATOM 3047 C C . ARG A 1 406 ? -16.465 4.938 24.734 1.00 96.44 406 ARG A C 1
ATOM 3049 O O . ARG A 1 406 ? -17.005 5.820 25.396 1.00 96.44 406 ARG A O 1
ATOM 3056 N N . ALA A 1 407 ? -15.453 4.199 25.170 1.00 95.44 407 ALA A N 1
ATOM 3057 C CA . ALA A 1 407 ? -14.755 4.498 26.409 1.00 95.44 407 ALA A CA 1
ATOM 3058 C C . ALA A 1 407 ? -13.658 5.524 26.117 1.00 95.44 407 ALA A C 1
ATOM 3060 O O . ALA A 1 407 ? -12.840 5.333 25.212 1.00 95.44 407 ALA A O 1
ATOM 3061 N N . THR A 1 408 ? -13.690 6.635 26.845 1.00 92.62 408 THR A N 1
ATOM 3062 C CA . THR A 1 408 ? -12.731 7.730 26.704 1.00 92.62 408 THR A CA 1
ATOM 3063 C C . THR A 1 408 ? -11.676 7.659 27.790 1.00 92.62 408 THR A C 1
ATOM 3065 O O . THR A 1 408 ? -11.910 7.113 28.867 1.00 92.62 408 THR A O 1
ATOM 3068 N N . GLU A 1 409 ? -10.522 8.229 27.481 1.00 94.44 409 GLU A N 1
ATOM 3069 C CA . GLU A 1 409 ? -9.348 8.288 28.339 1.00 94.44 409 GLU A CA 1
ATOM 3070 C C . GLU A 1 409 ? -9.657 8.720 29.784 1.00 94.44 409 GLU A C 1
ATOM 3072 O O . GLU A 1 409 ? -10.483 9.604 30.051 1.00 94.44 409 GLU A O 1
ATOM 3077 N N . ARG A 1 410 ? -8.941 8.099 30.722 1.00 95.25 410 ARG A N 1
ATOM 3078 C CA . ARG A 1 410 ? -8.841 8.475 32.136 1.00 95.25 410 ARG A CA 1
ATOM 3079 C C . ARG A 1 410 ? -7.372 8.501 32.545 1.00 95.25 410 ARG A C 1
ATOM 3081 O O . ARG A 1 410 ? -6.541 7.869 31.902 1.00 95.25 410 ARG A O 1
ATOM 3088 N N . ASN A 1 411 ? -7.061 9.265 33.593 1.00 91.06 411 ASN A N 1
ATOM 3089 C CA . ASN A 1 411 ? -5.717 9.355 34.177 1.00 91.06 411 ASN A CA 1
ATOM 3090 C C . ASN A 1 411 ? -4.588 9.659 33.169 1.00 91.06 411 ASN A C 1
ATOM 3092 O O . ASN A 1 411 ? -3.467 9.194 33.337 1.00 91.06 411 ASN A O 1
ATOM 3096 N N . VAL A 1 412 ? -4.872 10.463 32.137 1.00 88.94 412 VAL A N 1
ATOM 3097 C CA . VAL A 1 412 ? -3.893 10.869 31.107 1.00 88.94 412 VAL A CA 1
ATOM 3098 C C . VAL A 1 412 ? -3.299 9.667 30.338 1.00 88.94 412 VAL A C 1
ATOM 3100 O O . VAL A 1 412 ? -2.135 9.667 29.939 1.00 88.94 412 VAL A O 1
ATOM 3103 N N . SER A 1 413 ? -4.075 8.590 30.168 1.00 90.50 413 SER A N 1
ATOM 3104 C CA . SER A 1 413 ? -3.601 7.356 29.530 1.00 90.50 413 SER A CA 1
ATOM 3105 C C . SER A 1 413 ? -3.411 7.461 28.010 1.00 90.50 413 SER A C 1
ATOM 3107 O O . SER A 1 413 ? -2.725 6.624 27.428 1.00 90.50 413 SER A O 1
ATOM 3109 N N . GLY A 1 414 ? -4.047 8.426 27.346 1.00 88.06 414 GLY A N 1
ATOM 3110 C CA . GLY A 1 414 ? -4.189 8.524 25.889 1.00 88.06 414 GLY A CA 1
ATOM 3111 C C . GLY A 1 414 ? -5.074 7.450 25.238 1.00 88.06 414 GLY A C 1
ATOM 3112 O O . GLY A 1 414 ? -5.244 7.471 24.018 1.00 88.06 414 GLY A O 1
ATOM 3113 N N . LEU A 1 415 ? -5.622 6.500 26.008 1.00 91.56 415 LEU A N 1
ATOM 3114 C CA . LEU A 1 415 ? -6.311 5.322 25.482 1.00 91.56 415 LEU A CA 1
ATOM 3115 C C . LEU A 1 415 ? -7.794 5.605 25.236 1.00 91.56 415 LEU A C 1
ATOM 3117 O O . LEU A 1 415 ? -8.516 6.081 26.113 1.00 91.56 415 LEU A O 1
ATOM 3121 N N . SER A 1 416 ? -8.284 5.237 24.054 1.00 92.75 416 SER A N 1
ATOM 3122 C CA . SER A 1 416 ? -9.716 5.217 23.766 1.00 92.75 416 SER A CA 1
ATOM 3123 C C . SER A 1 416 ? -10.109 3.943 23.036 1.00 92.75 416 SER A C 1
ATOM 3125 O O . SER A 1 416 ? -9.350 3.426 22.212 1.00 92.75 416 SER A O 1
ATOM 3127 N N . LEU A 1 417 ? -11.304 3.433 23.329 1.00 94.50 417 LEU A N 1
ATOM 3128 C CA . LEU A 1 417 ? -11.820 2.246 22.659 1.00 94.50 417 LEU A CA 1
ATOM 3129 C C . LEU A 1 417 ? -13.290 2.370 22.285 1.00 94.50 417 LEU A C 1
ATOM 3131 O O . LEU A 1 417 ? -14.068 3.078 22.927 1.00 94.50 417 LEU A O 1
ATOM 3135 N N . VAL A 1 418 ? -13.660 1.675 21.217 1.00 95.38 418 VAL A N 1
ATOM 3136 C CA . VAL A 1 418 ? -15.034 1.519 20.748 1.00 95.38 418 VAL A CA 1
ATOM 3137 C C . VAL A 1 418 ? -15.374 0.042 20.788 1.00 95.38 418 VAL A C 1
ATOM 3139 O O . VAL A 1 418 ? -14.644 -0.786 20.244 1.00 95.38 418 VAL A O 1
ATOM 3142 N N . TRP A 1 419 ? -16.487 -0.280 21.434 1.00 95.62 419 TRP A N 1
ATOM 3143 C CA . TRP A 1 419 ? -16.966 -1.650 21.559 1.00 95.62 419 TRP A CA 1
ATOM 3144 C C . TRP A 1 419 ? -18.487 -1.671 21.719 1.00 95.62 419 TRP A C 1
ATOM 3146 O O . TRP A 1 419 ? -19.164 -0.676 21.452 1.00 95.62 419 TRP A O 1
ATOM 3156 N N . ARG A 1 420 ? -19.051 -2.808 22.122 1.00 96.81 420 ARG A N 1
ATOM 3157 C CA . ARG A 1 420 ? -20.487 -2.966 22.354 1.00 96.81 420 ARG A CA 1
ATOM 3158 C C . ARG A 1 420 ? -20.725 -3.718 23.652 1.00 96.81 420 ARG A C 1
ATOM 3160 O O . ARG A 1 420 ? -20.094 -4.746 23.892 1.00 96.81 420 ARG A O 1
ATOM 3167 N N . LEU A 1 421 ? -21.643 -3.193 24.458 1.00 97.06 421 LEU A N 1
ATOM 3168 C CA . LEU A 1 421 ? -22.126 -3.868 25.653 1.00 97.06 421 LEU A CA 1
ATOM 3169 C C . LEU A 1 421 ? -22.993 -5.048 25.221 1.00 97.06 421 LEU A C 1
ATOM 3171 O O . LEU A 1 421 ? -23.800 -4.920 24.299 1.00 97.06 421 LEU A O 1
ATOM 3175 N N . GLY A 1 422 ? -22.800 -6.198 25.852 1.00 94.81 422 GLY A N 1
ATOM 3176 C CA . GLY A 1 422 ? -23.556 -7.402 25.551 1.00 94.81 422 GLY A CA 1
ATOM 3177 C C . GLY A 1 422 ? -25.038 -7.274 25.928 1.00 94.81 422 GLY A C 1
ATOM 3178 O O . GLY A 1 422 ? -25.467 -6.270 26.513 1.00 94.81 422 GLY A O 1
ATOM 3179 N N . PRO A 1 423 ? -25.861 -8.261 25.550 1.00 93.88 423 PRO A N 1
ATOM 3180 C CA . PRO A 1 423 ? -27.284 -8.269 25.876 1.00 93.88 423 PRO A CA 1
ATOM 3181 C C . PRO A 1 423 ? -27.568 -8.531 27.363 1.00 93.88 423 PRO A C 1
ATOM 3183 O O . PRO A 1 423 ? -28.643 -8.160 27.836 1.00 93.88 423 PRO A O 1
ATOM 3186 N N . GLN A 1 424 ? -26.640 -9.151 28.098 1.00 94.75 424 GLN A N 1
ATOM 3187 C CA . GLN A 1 424 ? -26.854 -9.602 29.476 1.00 94.75 424 GLN A CA 1
ATOM 3188 C C . GLN A 1 424 ? -25.736 -9.142 30.428 1.00 94.75 424 GLN A C 1
ATOM 3190 O O . GLN A 1 424 ? -25.134 -9.974 31.098 1.00 94.75 424 GLN A O 1
ATOM 3195 N N . PRO A 1 425 ? -25.420 -7.836 30.514 1.00 94.94 425 PRO A N 1
ATOM 3196 C CA . PRO A 1 425 ? -24.409 -7.364 31.453 1.00 94.94 425 PRO A CA 1
ATOM 3197 C C . PRO A 1 425 ? -24.811 -7.675 32.902 1.00 94.94 425 PRO A C 1
ATOM 3199 O O . PRO A 1 425 ? -25.994 -7.648 33.252 1.00 94.94 425 PRO A O 1
ATOM 3202 N N . VAL A 1 426 ? -23.806 -7.957 33.731 1.00 95.56 426 VAL A N 1
ATOM 3203 C CA . VAL A 1 426 ? -23.946 -8.325 35.147 1.00 95.56 426 VAL A CA 1
ATOM 3204 C C . VAL A 1 426 ? -23.080 -7.391 35.988 1.00 95.56 426 VAL A C 1
ATOM 3206 O O . VAL A 1 426 ? -21.933 -7.116 35.631 1.00 95.56 426 VAL A O 1
ATOM 3209 N N . ASP A 1 427 ? -23.630 -6.884 37.092 1.00 96.50 427 ASP A N 1
ATOM 3210 C CA . ASP A 1 427 ? -22.933 -5.934 37.962 1.00 96.50 427 ASP A CA 1
ATOM 3211 C C . ASP A 1 427 ? -21.722 -6.587 38.632 1.00 96.50 427 ASP A C 1
ATOM 3213 O O . ASP A 1 427 ? -21.767 -7.742 39.058 1.00 96.50 427 ASP A O 1
ATOM 3217 N N . GLY A 1 428 ? -20.600 -5.870 38.646 1.00 94.75 428 GLY A N 1
ATOM 3218 C CA . GLY A 1 428 ? -19.310 -6.375 39.111 1.00 94.75 428 GLY A CA 1
ATOM 3219 C C . GLY A 1 428 ? -18.647 -7.406 38.190 1.00 94.75 428 GLY A C 1
ATOM 3220 O O . GLY A 1 428 ? -17.518 -7.822 38.473 1.00 94.75 428 GLY A O 1
ATOM 3221 N N . ALA A 1 429 ? -19.288 -7.814 37.087 1.00 96.69 429 ALA A N 1
ATOM 3222 C CA . ALA A 1 429 ? -18.695 -8.764 36.156 1.00 96.69 429 ALA A CA 1
ATOM 3223 C C . ALA A 1 429 ? -17.442 -8.184 35.511 1.00 96.69 429 ALA A C 1
ATOM 3225 O O . ALA A 1 429 ? -17.325 -6.980 35.270 1.00 96.69 429 ALA A O 1
ATOM 3226 N N . SER A 1 430 ? -16.464 -9.049 35.268 1.00 96.81 430 SER A N 1
ATOM 3227 C CA . SER A 1 430 ? -15.133 -8.572 34.956 1.00 96.81 430 SER A CA 1
ATOM 3228 C C . SER A 1 430 ? -14.299 -9.584 34.187 1.00 96.81 430 SER A C 1
ATOM 3230 O O . SER A 1 430 ? -14.508 -10.793 34.279 1.00 96.81 430 SER A O 1
ATOM 3232 N N . GLY A 1 431 ? -13.299 -9.087 33.471 1.00 97.12 431 GLY A N 1
ATOM 3233 C CA . GLY A 1 431 ? -12.415 -9.927 32.679 1.00 97.12 431 GLY A CA 1
ATOM 3234 C C . GLY A 1 431 ? -11.223 -9.157 32.144 1.00 97.12 431 GLY A C 1
ATOM 3235 O O . GLY A 1 431 ? -10.806 -8.154 32.732 1.00 97.12 431 GLY A O 1
ATOM 3236 N N . HIS A 1 432 ? -10.655 -9.657 31.050 1.00 96.69 432 HIS A N 1
ATOM 3237 C CA . HIS A 1 432 ? -9.587 -8.972 30.332 1.00 96.69 432 HIS A CA 1
ATOM 3238 C C . HIS A 1 432 ? -9.670 -9.200 28.825 1.00 96.69 432 HIS A C 1
ATOM 3240 O O . HIS A 1 432 ? -10.262 -10.175 28.355 1.00 96.69 432 HIS A O 1
ATOM 3246 N N . VAL A 1 433 ? -9.055 -8.287 28.085 1.00 96.75 433 VAL A N 1
ATOM 3247 C CA . VAL A 1 433 ? -8.769 -8.398 26.663 1.00 96.75 433 VAL A CA 1
ATOM 3248 C C . VAL A 1 433 ? -7.260 -8.364 26.489 1.00 96.75 433 VAL A C 1
ATOM 3250 O O . VAL A 1 433 ? -6.602 -7.422 26.915 1.00 96.75 433 VAL A O 1
ATOM 3253 N N . ASP A 1 434 ? -6.729 -9.400 25.860 1.00 95.75 434 ASP A N 1
ATOM 3254 C CA . ASP A 1 434 ? -5.355 -9.439 25.384 1.00 95.75 434 ASP A CA 1
ATOM 3255 C C . ASP A 1 434 ? -5.328 -8.873 23.964 1.00 95.75 434 ASP A C 1
ATOM 3257 O O . ASP A 1 434 ? -6.000 -9.393 23.063 1.00 95.75 434 ASP A O 1
ATOM 3261 N N . LEU A 1 435 ? -4.601 -7.773 23.784 1.00 94.38 435 LEU A N 1
ATOM 3262 C CA . LEU A 1 435 ? -4.426 -7.102 22.505 1.00 94.38 435 LEU A CA 1
ATOM 3263 C C . LEU A 1 435 ? -3.383 -7.790 21.621 1.00 94.38 435 LEU A C 1
ATOM 3265 O O . LEU A 1 435 ? -3.265 -7.409 20.458 1.00 94.38 435 LEU A O 1
ATOM 3269 N N . HIS A 1 436 ? -2.662 -8.786 22.148 1.00 94.06 436 HIS A N 1
ATOM 3270 C CA . HIS A 1 436 ? -1.652 -9.583 21.457 1.00 94.06 436 HIS A CA 1
ATOM 3271 C C . HIS A 1 436 ? -0.582 -8.736 20.767 1.00 94.06 436 HIS A C 1
ATOM 3273 O O . HIS A 1 436 ? -0.372 -8.853 19.556 1.00 94.06 436 HIS A O 1
ATOM 3279 N N . PHE A 1 437 ? 0.085 -7.868 21.536 1.00 94.44 437 PHE A N 1
ATOM 3280 C CA . PHE A 1 437 ? 1.213 -7.095 21.018 1.00 94.44 437 PHE A CA 1
ATOM 3281 C C . PHE A 1 437 ? 2.313 -8.008 20.472 1.00 94.44 437 PHE A C 1
ATOM 3283 O O . PHE A 1 437 ? 2.621 -9.053 21.052 1.00 94.44 437 PHE A O 1
ATOM 3290 N N . PHE A 1 438 ? 2.911 -7.590 19.357 1.00 94.50 438 PHE A N 1
ATOM 3291 C CA . PHE A 1 438 ? 4.020 -8.320 18.751 1.00 94.50 438 PHE A CA 1
ATOM 3292 C C . PHE A 1 438 ? 5.334 -8.029 19.468 1.00 94.50 438 PHE A C 1
ATOM 3294 O O . PHE A 1 438 ? 5.568 -6.910 19.940 1.00 94.50 438 PHE A O 1
ATOM 3301 N N . ARG A 1 439 ? 6.211 -9.034 19.509 1.00 92.50 439 ARG A N 1
ATOM 3302 C CA . ARG A 1 439 ? 7.520 -8.931 20.163 1.00 92.50 439 ARG A CA 1
ATOM 3303 C C . ARG A 1 439 ? 8.686 -8.748 19.209 1.00 92.50 439 ARG A C 1
ATOM 3305 O O . ARG A 1 439 ? 8.663 -9.281 18.103 1.00 92.50 439 ARG A O 1
ATOM 3312 N N . ALA A 1 440 ? 9.715 -8.045 19.671 1.00 91.62 440 ALA A N 1
ATOM 3313 C CA . ALA A 1 440 ? 10.933 -7.738 18.909 1.00 91.62 440 ALA A CA 1
ATOM 3314 C C . ALA A 1 440 ? 12.227 -8.186 19.627 1.00 91.62 440 ALA A C 1
ATOM 3316 O O . ALA A 1 440 ? 13.287 -7.595 19.426 1.00 91.62 440 ALA A O 1
ATOM 3317 N N . ASP A 1 441 ? 12.127 -9.175 20.520 1.00 87.06 441 ASP A N 1
ATOM 3318 C CA . ASP A 1 441 ? 13.232 -9.676 21.348 1.00 87.06 441 ASP A CA 1
ATOM 3319 C C . ASP A 1 441 ? 14.133 -10.692 20.605 1.00 87.06 441 ASP A C 1
ATOM 3321 O O . ASP A 1 441 ? 14.220 -10.684 19.379 1.00 87.06 441 ASP A O 1
ATOM 3325 N N . GLU A 1 442 ? 14.835 -11.568 21.336 1.00 83.06 442 GLU A N 1
ATOM 3326 C CA . GLU A 1 442 ? 15.717 -12.607 20.776 1.00 83.06 442 GLU A CA 1
ATOM 3327 C C . GLU A 1 442 ? 15.004 -13.590 19.825 1.00 83.06 442 GLU A C 1
ATOM 3329 O O . GLU A 1 442 ? 15.649 -14.217 18.979 1.00 83.06 442 GLU A O 1
ATOM 3334 N N . ARG A 1 443 ? 13.676 -13.729 19.936 1.00 89.62 443 ARG A N 1
ATOM 3335 C CA . ARG A 1 443 ? 12.827 -14.469 18.992 1.00 89.62 443 ARG A CA 1
ATOM 3336 C C . ARG A 1 443 ? 11.708 -13.547 18.505 1.00 89.62 443 ARG A C 1
ATOM 3338 O O . ARG A 1 443 ? 10.562 -13.716 18.923 1.00 89.62 443 ARG A O 1
ATOM 3345 N N . PRO A 1 444 ? 12.028 -12.592 17.618 1.00 93.50 444 PRO A N 1
ATOM 3346 C CA . PRO A 1 444 ? 11.059 -11.613 17.160 1.00 93.50 444 PRO A CA 1
ATOM 3347 C C . PRO A 1 444 ? 9.921 -12.304 16.414 1.00 93.50 444 PRO A C 1
ATOM 3349 O O . PRO A 1 444 ? 10.148 -13.261 15.670 1.00 93.50 444 PRO A O 1
ATOM 3352 N N . ASP A 1 445 ? 8.704 -11.801 16.597 1.00 96.56 445 ASP A N 1
ATOM 3353 C CA . ASP A 1 445 ? 7.545 -12.352 15.907 1.00 96.56 445 ASP A CA 1
ATOM 3354 C C . ASP A 1 445 ? 7.683 -12.147 14.400 1.00 96.56 445 ASP A C 1
ATOM 3356 O O . ASP A 1 445 ? 8.081 -11.077 13.930 1.00 96.56 445 ASP A O 1
ATOM 3360 N N . GLU A 1 446 ? 7.313 -13.165 13.631 1.00 96.69 446 GLU A N 1
ATOM 3361 C CA . GLU A 1 446 ? 7.419 -13.116 12.179 1.00 96.69 446 GLU A CA 1
ATOM 3362 C C . GLU A 1 446 ? 6.188 -13.677 11.475 1.00 96.69 446 GLU A C 1
ATOM 3364 O O . GLU A 1 446 ? 5.439 -14.504 12.003 1.00 96.69 446 GLU A O 1
ATOM 3369 N N . PHE A 1 447 ? 5.959 -13.220 10.252 1.00 97.06 447 PHE A N 1
ATOM 3370 C CA . PHE A 1 447 ? 4.974 -13.818 9.367 1.00 97.06 447 PHE A CA 1
ATOM 3371 C C . PHE A 1 447 ? 5.459 -13.789 7.927 1.00 97.06 447 PHE A C 1
ATOM 3373 O O . PHE A 1 447 ? 6.320 -12.999 7.543 1.00 97.06 447 PHE A O 1
ATOM 3380 N N . VAL A 1 448 ? 4.897 -14.678 7.119 1.00 96.38 448 VAL A N 1
ATOM 3381 C CA . VAL A 1 448 ? 5.298 -14.857 5.730 1.00 96.38 448 VAL A CA 1
ATOM 3382 C C . VAL A 1 448 ? 4.105 -14.694 4.813 1.00 96.38 448 VAL A C 1
ATOM 3384 O O . VAL A 1 448 ? 3.038 -15.246 5.067 1.00 96.38 448 VAL A O 1
ATOM 3387 N N . VAL A 1 449 ? 4.318 -13.985 3.711 1.00 95.38 449 VAL A N 1
ATOM 3388 C CA . VAL A 1 449 ? 3.397 -13.915 2.578 1.00 95.38 449 VAL A CA 1
ATOM 3389 C C . VAL A 1 449 ? 4.088 -14.524 1.366 1.00 95.38 449 VAL A C 1
ATOM 3391 O O . VAL A 1 449 ? 5.266 -14.264 1.122 1.00 95.38 449 VAL A O 1
ATOM 3394 N N . VAL A 1 450 ? 3.363 -15.330 0.598 1.00 94.12 450 VAL A N 1
ATOM 3395 C CA . VAL A 1 450 ? 3.839 -15.849 -0.689 1.00 94.12 450 VAL A CA 1
ATOM 3396 C C . VAL A 1 450 ? 3.021 -15.203 -1.794 1.00 94.12 450 VAL A C 1
ATOM 3398 O O . VAL A 1 450 ? 1.794 -15.173 -1.716 1.00 94.12 450 VAL A O 1
ATOM 3401 N N . THR A 1 451 ? 3.696 -14.666 -2.805 1.00 88.12 451 THR A N 1
ATOM 3402 C CA . THR A 1 451 ? 3.054 -14.158 -4.020 1.00 88.12 451 THR A CA 1
ATOM 3403 C C . THR A 1 451 ? 3.288 -15.116 -5.173 1.00 88.12 451 THR A C 1
ATOM 3405 O O . THR A 1 451 ? 4.399 -15.611 -5.369 1.00 88.12 451 THR A O 1
ATOM 3408 N N . GLU A 1 452 ? 2.237 -15.357 -5.950 1.00 85.56 452 GLU A N 1
ATOM 3409 C CA . GLU A 1 452 ? 2.242 -16.259 -7.100 1.00 85.56 452 GLU A CA 1
ATOM 3410 C C . GLU A 1 452 ? 1.628 -15.565 -8.316 1.00 85.56 452 GLU A C 1
ATOM 3412 O O . GLU A 1 452 ? 0.723 -14.736 -8.194 1.00 85.56 452 GLU A O 1
ATOM 3417 N N . VAL A 1 453 ? 2.116 -15.908 -9.505 1.00 72.38 453 VAL A N 1
ATOM 3418 C CA . VAL A 1 453 ? 1.577 -15.404 -10.772 1.00 72.38 453 VAL A CA 1
ATOM 3419 C C . VAL A 1 453 ? 0.541 -16.401 -11.270 1.00 72.38 453 VAL A C 1
ATOM 3421 O O . VAL A 1 453 ? 0.868 -17.538 -11.596 1.00 72.38 453 VAL A O 1
ATOM 3424 N N . GLN A 1 454 ? -0.721 -15.979 -11.303 1.00 67.38 454 GLN A N 1
ATOM 3425 C CA . GLN A 1 454 ? -1.850 -16.824 -11.690 1.00 67.38 454 GLN A CA 1
ATOM 3426 C C . GLN A 1 454 ? -2.126 -16.773 -13.202 1.00 67.38 454 GLN A C 1
ATOM 3428 O O . GLN A 1 454 ? -2.595 -17.756 -13.775 1.00 67.38 454 GLN A O 1
ATOM 3433 N N . ARG A 1 455 ? -1.877 -15.625 -13.850 1.00 57.19 455 ARG A N 1
ATOM 3434 C CA . ARG A 1 455 ? -2.038 -15.394 -15.301 1.00 57.19 455 ARG A CA 1
ATOM 3435 C C . ARG A 1 455 ? -1.014 -14.375 -15.796 1.00 57.19 455 ARG A C 1
ATOM 3437 O O . ARG A 1 455 ? -0.650 -13.486 -15.030 1.00 57.19 455 ARG A O 1
ATOM 3444 N N . ASP A 1 456 ? -0.617 -14.481 -17.064 1.00 52.12 456 ASP A N 1
ATOM 3445 C CA . ASP A 1 456 ? 0.475 -13.704 -17.671 1.00 52.12 456 ASP A CA 1
ATOM 3446 C C . ASP A 1 456 ? 0.214 -13.501 -19.187 1.00 52.12 456 ASP A C 1
ATOM 3448 O O . ASP A 1 456 ? -0.012 -14.491 -19.888 1.00 52.12 456 ASP A O 1
ATOM 3452 N N . SER A 1 457 ? 0.193 -12.251 -19.685 1.00 51.12 457 SER A N 1
ATOM 3453 C CA . SER A 1 457 ? 0.371 -11.921 -21.128 1.00 51.12 457 SER A CA 1
ATOM 3454 C C . SER A 1 457 ? 0.826 -10.459 -21.421 1.00 51.12 457 SER A C 1
ATOM 3456 O O . SER A 1 457 ? 0.506 -9.860 -22.454 1.00 51.12 457 SER A O 1
ATOM 3458 N N . ALA A 1 458 ? 1.575 -9.845 -20.505 1.00 50.62 458 ALA A N 1
ATOM 3459 C CA . ALA A 1 458 ? 2.148 -8.505 -20.595 1.00 50.62 458 ALA A CA 1
ATOM 3460 C C . ALA A 1 458 ? 2.969 -8.256 -21.877 1.00 50.62 458 ALA A C 1
ATOM 3462 O O . ALA A 1 458 ? 2.949 -7.136 -22.390 1.00 50.62 458 ALA A O 1
ATOM 3463 N N . ILE A 1 459 ? 3.639 -9.271 -22.443 1.00 49.16 459 ILE A N 1
ATOM 3464 C CA . ILE A 1 459 ? 4.408 -9.107 -23.692 1.00 49.16 459 ILE A CA 1
ATOM 3465 C C . ILE A 1 459 ? 3.485 -8.825 -24.882 1.00 49.16 459 ILE A C 1
ATOM 3467 O O . ILE A 1 459 ? 3.783 -7.961 -25.706 1.00 49.16 459 ILE A O 1
ATOM 3471 N N . GLN A 1 460 ? 2.342 -9.508 -24.970 1.00 48.53 460 GLN A N 1
ATOM 3472 C CA . GLN A 1 460 ? 1.391 -9.304 -26.068 1.00 48.53 460 GLN A CA 1
ATOM 3473 C C . GLN A 1 460 ? 0.705 -7.934 -25.973 1.00 48.53 460 GLN A C 1
ATOM 3475 O O . GLN A 1 460 ? 0.478 -7.290 -26.997 1.00 48.53 460 GLN A O 1
ATOM 3480 N N . ALA A 1 461 ? 0.444 -7.451 -24.752 1.00 48.16 461 ALA A N 1
ATOM 3481 C CA . ALA A 1 461 ? -0.049 -6.094 -24.515 1.00 48.16 461 ALA A CA 1
ATOM 3482 C C . ALA A 1 461 ? 0.949 -5.023 -24.993 1.00 48.16 461 ALA A C 1
ATOM 3484 O O . ALA A 1 461 ? 0.567 -4.077 -25.682 1.00 48.16 461 ALA A O 1
ATOM 3485 N N . LEU A 1 462 ? 2.230 -5.194 -24.647 1.00 49.50 462 LEU A N 1
ATOM 3486 C CA . LEU A 1 462 ? 3.304 -4.258 -24.979 1.00 49.50 462 LEU A CA 1
ATOM 3487 C C . LEU A 1 462 ? 3.565 -4.202 -26.491 1.00 49.50 462 LEU A C 1
ATOM 3489 O O . LEU A 1 462 ? 3.639 -3.119 -27.066 1.00 49.50 462 LEU A O 1
ATOM 3493 N N . LEU A 1 463 ? 3.639 -5.364 -27.149 1.00 48.59 463 LEU A N 1
ATOM 3494 C CA . LEU A 1 463 ? 3.837 -5.456 -28.599 1.00 48.59 463 LEU A CA 1
ATOM 3495 C C . LEU A 1 463 ? 2.683 -4.816 -29.384 1.00 48.59 463 LEU A C 1
ATOM 3497 O O . LEU A 1 463 ? 2.922 -4.173 -30.403 1.00 48.59 463 LEU A O 1
ATOM 3501 N N . ALA A 1 464 ? 1.443 -4.952 -28.909 1.00 44.69 464 ALA A N 1
ATOM 3502 C CA . ALA A 1 464 ? 0.289 -4.322 -29.543 1.00 44.69 464 ALA A CA 1
ATOM 3503 C C . ALA A 1 464 ? 0.290 -2.797 -29.402 1.00 44.69 464 ALA A C 1
ATOM 3505 O O . ALA A 1 464 ? 0.021 -2.098 -30.377 1.00 44.69 464 ALA A O 1
ATOM 3506 N N . ALA A 1 465 ? 0.642 -2.283 -28.220 1.00 43.97 465 ALA A N 1
ATOM 3507 C CA . ALA A 1 465 ? 0.735 -0.848 -27.971 1.00 43.97 465 ALA A CA 1
ATOM 3508 C C . ALA A 1 465 ? 1.823 -0.181 -28.833 1.00 43.97 465 ALA A C 1
ATOM 3510 O O . ALA A 1 465 ? 1.550 0.824 -29.487 1.00 43.97 465 ALA A O 1
ATOM 3511 N N . GLU A 1 466 ? 3.020 -0.772 -28.903 1.00 45.06 466 GLU A N 1
ATOM 3512 C CA . GLU A 1 466 ? 4.134 -0.258 -29.719 1.00 45.06 466 GLU A CA 1
ATOM 3513 C C . GLU A 1 466 ? 3.864 -0.362 -31.230 1.00 45.06 466 GLU A C 1
ATOM 3515 O O . GLU A 1 466 ? 4.340 0.457 -32.015 1.00 45.06 466 GLU A O 1
ATOM 3520 N N . ALA A 1 467 ? 3.061 -1.340 -31.658 1.00 39.00 467 ALA A N 1
ATOM 3521 C CA . ALA A 1 467 ? 2.664 -1.498 -33.055 1.00 39.00 467 ALA A CA 1
ATOM 3522 C C . ALA A 1 467 ? 1.413 -0.688 -33.456 1.00 39.00 467 ALA A C 1
ATOM 3524 O O . ALA A 1 467 ? 0.989 -0.764 -34.610 1.00 39.00 467 ALA A O 1
ATOM 3525 N N . GLY A 1 468 ? 0.795 0.061 -32.533 1.00 31.84 468 GLY A N 1
ATOM 3526 C CA . GLY A 1 468 ? -0.453 0.791 -32.790 1.00 31.84 468 GLY A CA 1
ATOM 3527 C C . GLY A 1 468 ? -1.671 -0.111 -33.041 1.00 31.84 468 GLY A C 1
ATOM 3528 O O . GLY A 1 468 ? -2.651 0.324 -33.647 1.00 31.84 468 GLY A O 1
ATOM 3529 N N . ALA A 1 469 ? -1.617 -1.370 -32.603 1.00 37.19 469 ALA A N 1
ATOM 3530 C CA . ALA A 1 469 ? -2.683 -2.351 -32.755 1.00 37.19 469 ALA A CA 1
ATOM 3531 C C . ALA A 1 469 ? -3.596 -2.383 -31.517 1.00 37.19 469 ALA A C 1
ATOM 3533 O O . ALA A 1 469 ? -3.145 -2.292 -30.377 1.00 37.19 469 ALA A O 1
ATOM 3534 N N . VAL A 1 470 ? -4.902 -2.569 -31.735 1.00 36.50 470 VAL A N 1
ATOM 3535 C CA . VAL A 1 470 ? -5.887 -2.728 -30.654 1.00 36.50 470 VAL A CA 1
ATOM 3536 C C . VAL A 1 470 ? -6.179 -4.215 -30.463 1.00 36.50 470 VAL A C 1
ATOM 3538 O O . VAL A 1 470 ? -6.940 -4.803 -31.231 1.00 36.50 470 VAL A O 1
ATOM 3541 N N . LEU A 1 471 ? -5.593 -4.827 -29.431 1.00 42.19 471 LEU A N 1
ATOM 3542 C CA . LEU A 1 471 ? -5.972 -6.176 -28.997 1.00 42.19 471 LEU A CA 1
ATOM 3543 C C . LEU A 1 471 ? -7.150 -6.115 -28.014 1.00 42.19 471 LEU A C 1
ATOM 3545 O O . LEU A 1 471 ? -7.256 -5.197 -27.201 1.00 42.19 471 LEU A O 1
ATOM 3549 N N . ARG A 1 472 ? -8.054 -7.100 -28.083 1.00 40.19 472 ARG A N 1
ATOM 3550 C CA . ARG A 1 472 ? -9.209 -7.219 -27.173 1.00 40.19 472 ARG A CA 1
ATOM 3551 C C . ARG A 1 472 ? -8.849 -8.116 -25.984 1.00 40.19 472 ARG A C 1
ATOM 3553 O O . ARG A 1 472 ? -8.080 -9.052 -26.135 1.00 40.19 472 ARG A O 1
ATOM 3560 N N . SER A 1 473 ? -9.387 -7.869 -24.794 1.00 40.34 473 SER A N 1
ATOM 3561 C CA . SER A 1 473 ? -9.211 -8.776 -23.648 1.00 40.34 473 SER A CA 1
ATOM 3562 C C . SER A 1 473 ? -10.212 -9.941 -23.713 1.00 40.34 473 SER A C 1
ATOM 3564 O O . SER A 1 473 ? -11.345 -9.767 -24.162 1.00 40.34 473 SER A O 1
ATOM 3566 N N . GLY A 1 474 ? -9.810 -11.146 -23.295 1.00 43.47 474 GLY A N 1
ATOM 3567 C CA . GLY A 1 474 ? -10.634 -12.355 -23.433 1.00 43.47 474 GLY A CA 1
ATOM 3568 C C . GLY A 1 474 ? -10.000 -13.620 -22.828 1.00 43.47 474 GLY A C 1
ATOM 3569 O O . GLY A 1 474 ? -8.808 -13.620 -22.539 1.00 43.47 474 GLY A O 1
ATOM 3570 N N . PRO A 1 475 ? -10.783 -14.696 -22.605 1.00 42.03 475 PRO A N 1
ATOM 3571 C CA . PRO A 1 475 ? -10.363 -15.904 -21.875 1.00 42.03 475 PRO A CA 1
ATOM 3572 C C . PRO A 1 475 ? -9.610 -16.955 -22.725 1.00 42.03 475 PRO A C 1
ATOM 3574 O O . PRO A 1 475 ? -9.458 -18.094 -22.293 1.00 42.03 475 PRO A O 1
ATOM 3577 N N . VAL A 1 476 ? -9.202 -16.603 -23.945 1.00 45.06 476 VAL A N 1
ATOM 3578 C CA . VAL A 1 476 ? -8.632 -17.506 -24.967 1.00 45.06 476 VAL A CA 1
ATOM 3579 C C . VAL A 1 476 ? -7.132 -17.751 -24.698 1.00 45.06 476 VAL A C 1
ATOM 3581 O O . VAL A 1 476 ? -6.511 -16.895 -24.067 1.00 45.06 476 VAL A O 1
ATOM 3584 N N . PRO A 1 477 ? -6.528 -18.880 -25.138 1.00 41.19 477 PRO A N 1
ATOM 3585 C CA . PRO A 1 477 ? -5.114 -19.160 -24.895 1.00 41.19 477 PRO A CA 1
ATOM 3586 C C . PRO A 1 477 ? -4.210 -18.060 -25.459 1.00 41.19 477 PRO A C 1
ATOM 3588 O O . PRO A 1 477 ? -4.206 -17.789 -26.659 1.00 41.19 477 PRO A O 1
ATOM 3591 N N . THR A 1 478 ? -3.449 -17.438 -24.567 1.00 45.19 478 THR A N 1
ATOM 3592 C CA . THR A 1 478 ? -2.422 -16.439 -24.860 1.00 45.19 478 THR A CA 1
ATOM 3593 C C . THR A 1 478 ? -1.041 -17.081 -24.812 1.00 45.19 478 THR A C 1
ATOM 3595 O O . THR A 1 478 ? -0.868 -18.153 -24.227 1.00 45.19 478 THR A O 1
ATOM 3598 N N . ILE A 1 479 ? -0.037 -16.432 -25.406 1.00 44.25 479 ILE A N 1
ATOM 3599 C CA . ILE A 1 479 ? 1.361 -16.822 -25.180 1.00 44.25 479 ILE A CA 1
ATOM 3600 C C . ILE A 1 479 ? 1.653 -16.576 -23.683 1.00 44.25 479 ILE A C 1
ATOM 3602 O O . ILE A 1 479 ? 1.473 -15.443 -23.238 1.00 44.25 479 ILE A O 1
ATOM 3606 N N . PRO A 1 480 ? 2.047 -17.586 -22.882 1.00 39.56 480 PRO A N 1
ATOM 3607 C CA . PRO A 1 480 ? 2.266 -17.402 -21.444 1.00 39.56 480 PRO A CA 1
ATOM 3608 C C . PRO A 1 480 ? 3.551 -16.598 -21.166 1.00 39.56 480 PRO A C 1
ATOM 3610 O O . PRO A 1 480 ? 4.625 -17.030 -21.590 1.00 39.56 480 PRO A O 1
ATOM 3613 N N . ASP A 1 481 ? 3.505 -15.499 -20.392 1.00 41.03 481 ASP A N 1
ATOM 3614 C CA . ASP A 1 481 ? 4.745 -14.805 -19.959 1.00 41.03 481 ASP A CA 1
ATOM 3615 C C . ASP A 1 481 ? 5.516 -15.492 -18.818 1.00 41.03 481 ASP A C 1
ATOM 3617 O O . ASP A 1 481 ? 6.548 -14.974 -18.382 1.00 41.03 481 ASP A O 1
ATOM 3621 N N . GLY A 1 482 ? 5.140 -16.713 -18.412 1.00 37.88 482 GLY A N 1
ATOM 3622 C CA . GLY A 1 482 ? 5.979 -17.537 -17.525 1.00 37.88 482 GLY A CA 1
ATOM 3623 C C . GLY A 1 482 ? 7.419 -17.707 -18.046 1.00 37.88 482 GLY A C 1
ATOM 3624 O O . GLY A 1 482 ? 8.329 -18.044 -17.295 1.00 37.88 482 GLY A O 1
ATOM 3625 N N . HIS A 1 483 ? 7.639 -17.404 -19.327 1.00 38.25 483 HIS A N 1
ATOM 3626 C CA . HIS A 1 483 ? 8.927 -17.376 -20.006 1.00 38.25 483 HIS A CA 1
ATOM 3627 C C . HIS A 1 483 ? 9.631 -16.007 -20.051 1.00 38.25 483 HIS A C 1
ATOM 3629 O O . HIS A 1 483 ? 10.831 -15.969 -20.286 1.00 38.25 483 HIS A O 1
ATOM 3635 N N . ALA A 1 484 ? 8.930 -14.897 -19.809 1.00 36.19 484 ALA A N 1
ATOM 3636 C CA . ALA A 1 484 ? 9.511 -13.558 -19.645 1.00 36.19 484 ALA A CA 1
ATOM 3637 C C . ALA A 1 484 ? 10.059 -13.340 -18.229 1.00 36.19 484 ALA A C 1
ATOM 3639 O O . ALA A 1 484 ? 10.926 -12.505 -17.986 1.00 36.19 484 ALA A O 1
ATOM 3640 N N . HIS A 1 485 ? 9.556 -14.119 -17.275 1.00 33.72 485 HIS A N 1
ATOM 3641 C CA . HIS A 1 485 ? 9.952 -14.038 -15.880 1.00 33.72 485 HIS A CA 1
ATOM 3642 C C . HIS A 1 485 ? 11.381 -14.463 -15.567 1.00 33.72 485 HIS A C 1
ATOM 3644 O O . HIS A 1 485 ? 11.899 -14.072 -14.524 1.00 33.72 485 HIS A O 1
ATOM 3650 N N . ALA A 1 486 ? 12.028 -15.195 -16.472 1.00 33.56 486 ALA A N 1
ATOM 3651 C CA . ALA A 1 486 ? 13.444 -15.523 -16.364 1.00 33.56 486 ALA A CA 1
ATOM 3652 C C . ALA A 1 486 ? 14.368 -14.346 -16.752 1.00 33.56 486 ALA A C 1
ATOM 3654 O O . ALA A 1 486 ? 15.583 -14.459 -16.609 1.00 33.56 486 ALA A O 1
ATOM 3655 N N . GLY A 1 487 ? 13.820 -13.206 -17.201 1.00 33.94 487 GLY A N 1
ATOM 3656 C CA . GLY A 1 487 ? 14.598 -12.015 -17.531 1.00 33.94 487 GLY A CA 1
ATOM 3657 C C . GLY A 1 487 ? 13.772 -10.725 -17.517 1.00 33.94 487 GLY A C 1
ATOM 3658 O O . GLY A 1 487 ? 13.056 -10.426 -18.458 1.00 33.94 487 GLY A O 1
ATOM 3659 N N . VAL A 1 488 ? 13.914 -9.934 -16.451 1.00 36.75 488 VAL A N 1
ATOM 3660 C CA . VAL A 1 488 ? 13.948 -8.453 -16.486 1.00 36.75 488 VAL A CA 1
ATOM 3661 C C . VAL A 1 488 ? 12.821 -7.719 -17.257 1.00 36.75 488 VAL A C 1
ATOM 3663 O O . VAL A 1 488 ? 13.076 -6.786 -18.008 1.00 36.75 488 VAL A O 1
ATOM 3666 N N . LEU A 1 489 ? 11.548 -8.068 -17.045 1.00 29.56 489 LEU A N 1
ATOM 3667 C CA . LEU A 1 489 ? 10.403 -7.239 -17.494 1.00 29.56 489 LEU A CA 1
ATOM 3668 C C . LEU A 1 489 ? 9.606 -6.612 -16.332 1.00 29.56 489 LEU A C 1
ATOM 3670 O O . LEU A 1 489 ? 8.887 -5.630 -16.514 1.00 29.56 489 LEU A O 1
ATOM 3674 N N . SER A 1 490 ? 9.778 -7.110 -15.104 1.00 29.23 490 SER A N 1
ATOM 3675 C CA . SER A 1 490 ? 9.081 -6.604 -13.910 1.00 29.23 490 SER A CA 1
ATOM 3676 C C . SER A 1 490 ? 9.566 -5.228 -13.426 1.00 29.23 490 SER A C 1
ATOM 3678 O O . SER A 1 490 ? 8.856 -4.575 -12.665 1.00 29.23 490 SER A O 1
ATOM 3680 N N . SER A 1 491 ? 10.743 -4.754 -13.854 1.00 28.88 491 SER A N 1
ATOM 3681 C CA . SER A 1 491 ? 11.245 -3.412 -13.504 1.00 28.88 491 SER A CA 1
ATOM 3682 C C . SER A 1 491 ? 10.620 -2.282 -14.336 1.00 28.88 491 SER A C 1
ATOM 3684 O O . SER A 1 491 ? 10.699 -1.125 -13.930 1.00 28.88 491 SER A O 1
ATOM 3686 N N . LEU A 1 492 ? 9.943 -2.595 -15.449 1.00 32.97 492 LEU A N 1
ATOM 3687 C CA . LEU A 1 492 ? 9.505 -1.599 -16.440 1.00 32.97 492 LEU A CA 1
ATOM 3688 C C . LEU A 1 492 ? 8.053 -1.153 -16.300 1.00 32.97 492 LEU A C 1
ATOM 3690 O O . LEU A 1 492 ? 7.711 -0.030 -16.664 1.00 32.97 492 LEU A O 1
ATOM 3694 N N . LEU A 1 493 ? 7.193 -1.990 -15.721 1.00 30.39 493 LEU A N 1
ATOM 3695 C CA . LEU A 1 493 ? 5.754 -1.714 -15.624 1.00 30.39 493 LEU A CA 1
ATOM 3696 C C . LEU A 1 493 ? 5.369 -0.751 -14.483 1.00 30.39 493 LEU A C 1
ATOM 3698 O O . LEU A 1 493 ? 4.192 -0.481 -14.277 1.00 30.39 493 LEU A O 1
ATOM 3702 N N . ILE A 1 494 ? 6.340 -0.184 -13.757 1.00 28.83 494 ILE A N 1
ATOM 3703 C CA . ILE A 1 494 ? 6.097 0.836 -12.713 1.00 28.83 494 ILE A CA 1
ATOM 3704 C C . ILE A 1 494 ? 6.333 2.267 -13.248 1.00 28.83 494 ILE A C 1
ATOM 3706 O O . ILE A 1 494 ? 6.023 3.245 -12.571 1.00 28.83 494 ILE A O 1
ATOM 3710 N N . GLY A 1 495 ? 6.845 2.419 -14.476 1.00 28.78 495 GLY A N 1
ATOM 3711 C CA . GLY A 1 495 ? 7.322 3.704 -15.008 1.00 28.78 495 GLY A CA 1
ATOM 3712 C C . GLY A 1 495 ? 6.516 4.333 -16.149 1.00 28.78 495 GLY A C 1
ATOM 3713 O O . GLY A 1 495 ? 6.951 5.343 -16.700 1.00 28.78 495 GLY A O 1
ATOM 3714 N N . GLY A 1 496 ? 5.369 3.791 -16.551 1.00 28.61 496 GLY A N 1
ATOM 3715 C CA . GLY A 1 496 ? 4.656 4.317 -17.714 1.00 28.61 496 GLY A CA 1
ATOM 3716 C C . GLY A 1 496 ? 3.168 4.073 -17.632 1.00 28.61 496 GLY A C 1
ATOM 3717 O O . GLY A 1 496 ? 2.749 2.941 -17.800 1.00 28.61 496 GLY A O 1
ATOM 3718 N N . LEU A 1 497 ? 2.415 5.136 -17.345 1.00 24.05 497 LEU A N 1
ATOM 3719 C CA . LEU A 1 497 ? 1.073 5.452 -17.853 1.00 24.05 497 LEU A CA 1
ATOM 3720 C C . LEU A 1 497 ? 0.618 6.761 -17.178 1.00 24.05 497 LEU A C 1
ATOM 3722 O O . LEU A 1 497 ? -0.141 6.764 -16.213 1.00 24.05 497 LEU A O 1
ATOM 3726 N N . SER A 1 498 ? 1.184 7.868 -17.664 1.00 26.30 498 SER A N 1
ATOM 3727 C CA . SER A 1 498 ? 0.612 9.225 -17.701 1.00 26.30 498 SER A CA 1
ATOM 3728 C C . SER A 1 498 ? 1.551 10.114 -18.504 1.00 26.30 498 SER A C 1
ATOM 3730 O O . SER A 1 498 ? 2.706 10.266 -18.029 1.00 26.30 498 SER A O 1
#

Sequence (498 aa):
MSDLQKPQAAWTRLLGHELAATYLAALGELAELERRYSLERVRVLVLGDRAEVVGPGGVQLRGVALGRNTAPDGSLWLRLDAQRRVTLFSAPNGQVAVAAGPNGALAPLNGSGLSGAWDLPPAVQPVQELRLLVVPDWLGRIDAVWDGREAHDRDARRLFGDALAVVADRLRDARLALRDALREWAQLRGSAFLEQDVSELASEASTRDPSGSLTRRGSGFLPALVSAMAADSNAGPQAVARRVVIAQPAVFGTHNRGRGRLRPFSPGEACPAGRWTFRCVRGAEQGLGGREEFDCSAKIAGDDQTLSFSGLRVGFPYMGPRGFGPLLLERTPTKKGDPQDELLASAQALVVTGESSTNTDGGVLHWQLRETAPDRWAVDVHMSVARGTGDLVAQAEGVAKGAPFRATERNVSGLSLVWRLGPQPVDGASGHVDLHFFRADERPDEFVVVTEVQRDSAIQALLAAEAGAVLRSGPVPTIPDGHAHAGVLSSLLIGGLS

Foldseek 3Di:
DFPPPDPLVLVLCPLQFPQFQPQVQLLLVLVLLLCLLPDWAKDKDWWWLVPVQADPDFWGKDPDDAVQLANVQQKWWWWQDPQRKIWIARDAPRPHTQWIDHQQFTDGDPPNSIGTGGNGDPDGDTDGTTMMHMDIRDLNCLCSPLVPPDPCSVVVSVVVSVVSVVSSVVSVVVSVVSVVVSQVCQLVVLCVNRVHHSCVAWDWDWDQDPVRDTDTDTHHSLNVVVVVVVVVCVVDADAFDQWFKAKDWKFWDPPWLFAKGKPGWGFDSLDAFWKKKWWWQDWLVNFCFVFIWIKIWIDGPLDPDIDIDIDQTASTQDADPLRGDRMHIYTDKAWPLCPPCQFWHGPNQKDKDLDTNVLAVSQKKKWWWAAPDVQWIKIWIFRDPVSDPCRTAWMDTRAGEQAKTKTDGDPPSSMIMITTGHNHHDHGRMIMMRRRMFDNPPRGIMMMMGMDTPFDDVSVVVSCVVSVHDHHHDDDDHSGCVSSSNGHNSVNVVRDDD

Radius of gyration: 29.65 Å; chains: 1; bounding box: 56×60×100 Å